Protein AF-A0A951BFD5-F1 (afdb_monomer_lite)

Secondary structure (DSSP, 8-state):
--PPPBHHHHHHHHTT--SHHHHHHHHHHHHHHH-GGGTT-PPPHHHHHHHHHT---SPPPHHHHHHHHHHSTT--HHHHTSBP-S-TT--PPPPP---------------PPPHHHHHHHHHHHHHHHHHS-SSS---S-TT-S---------------------------HHHHHHHHHHHHHHHHT--HHHHHHHHHTTTSEEEEEEEEEEEE-TT-EEEEEEEEEEEE-SSS-EEEEEEEEE-SEEEEEEEEEEPP-SS-EEEEEEEEE-SSEEEEEEEEEEEE-TT-EEEEEEEEEEEE-SS--EEEEEE-S-EEEEEEEEEESS-SEEEEEEEEEE-TTS-EEE-GGGEEEEEETTEEEEEEEEEEE-TTEEEEEEEEEEPP--

Structure (mmCIF, N/CA/C/O backbone):
data_AF-A0A951BFD5-F1
#
_entry.id   AF-A0A951BFD5-F1
#
loop_
_atom_site.group_PDB
_atom_site.id
_atom_site.type_symbol
_atom_site.label_atom_id
_atom_site.label_alt_id
_atom_site.label_comp_id
_atom_site.label_asym_id
_atom_site.label_entity_id
_atom_site.label_seq_id
_atom_site.pdbx_PDB_ins_code
_atom_site.Cartn_x
_atom_site.Cartn_y
_atom_site.Cartn_z
_atom_site.occupancy
_atom_site.B_iso_or_equiv
_atom_site.auth_seq_id
_atom_site.auth_comp_id
_atom_site.auth_asym_id
_atom_site.auth_atom_id
_atom_site.pdbx_PDB_model_num
ATOM 1 N N . MET A 1 1 ? -29.725 20.966 -17.045 1.00 37.03 1 MET A N 1
ATOM 2 C CA . MET A 1 1 ? -29.087 22.201 -16.556 1.00 37.03 1 MET A CA 1
ATOM 3 C C . MET A 1 1 ? -27.769 22.301 -17.291 1.00 37.03 1 MET A C 1
ATOM 5 O O . MET A 1 1 ? -26.949 21.409 -17.114 1.00 37.03 1 MET A O 1
ATOM 9 N N . ASP A 1 2 ? -27.615 23.274 -18.184 1.00 44.78 2 ASP A N 1
ATOM 10 C CA . ASP A 1 2 ? -26.376 23.433 -18.947 1.00 44.78 2 ASP A CA 1
ATOM 11 C C . ASP A 1 2 ? -25.263 23.891 -18.002 1.00 44.78 2 ASP A C 1
ATOM 13 O O . ASP A 1 2 ? -25.331 24.975 -17.420 1.00 44.78 2 ASP A O 1
ATOM 17 N N . ALA A 1 3 ? -24.271 23.025 -17.784 1.00 57.19 3 ALA A N 1
ATOM 18 C CA . ALA A 1 3 ? -23.101 23.357 -16.985 1.00 57.19 3 ALA A CA 1
ATOM 19 C C . ALA A 1 3 ? -22.322 24.469 -17.699 1.00 57.19 3 ALA A C 1
ATOM 21 O O . ALA A 1 3 ? -21.847 24.287 -18.825 1.00 57.19 3 ALA A O 1
ATOM 22 N N . LYS A 1 4 ? -22.228 25.635 -17.055 1.00 68.38 4 LYS A N 1
ATOM 23 C CA . LYS A 1 4 ? -21.544 26.807 -17.603 1.00 68.38 4 LYS A CA 1
ATOM 24 C C . LYS A 1 4 ? -20.048 26.499 -17.764 1.00 68.38 4 LYS A C 1
ATOM 26 O O . LYS A 1 4 ? -19.439 26.000 -16.816 1.00 68.38 4 LYS A O 1
ATOM 31 N N . PRO A 1 5 ? -19.447 26.729 -18.944 1.00 76.19 5 PRO A N 1
ATOM 32 C CA . PRO A 1 5 ? -18.043 26.414 -19.172 1.00 76.19 5 PRO A CA 1
ATOM 33 C C . PRO A 1 5 ? -17.129 27.338 -18.354 1.00 76.19 5 PRO A C 1
ATOM 35 O O . PRO A 1 5 ? -17.457 28.493 -18.100 1.00 76.19 5 PRO A O 1
ATOM 38 N N . VAL A 1 6 ? -15.952 26.845 -17.972 1.00 85.00 6 VAL A N 1
ATOM 39 C CA . VAL A 1 6 ? -14.899 27.688 -17.384 1.00 85.00 6 VAL A CA 1
ATOM 40 C C . VAL A 1 6 ? -14.176 28.507 -18.455 1.00 85.00 6 VAL A C 1
ATOM 42 O O . VAL A 1 6 ? -14.095 28.093 -19.616 1.00 85.00 6 VAL A O 1
ATOM 45 N N . VAL A 1 7 ? -13.603 29.646 -18.065 1.00 81.75 7 VAL A N 1
ATOM 46 C CA . VAL A 1 7 ? -12.872 30.564 -18.963 1.00 81.75 7 VAL A CA 1
ATOM 47 C C . VAL A 1 7 ? -11.781 29.843 -19.768 1.00 81.75 7 VAL A C 1
ATOM 49 O O . VAL A 1 7 ? -11.659 30.048 -20.977 1.00 81.75 7 VAL A O 1
ATOM 52 N N . LEU A 1 8 ? -11.039 28.925 -19.140 1.00 84.25 8 LEU A N 1
ATOM 53 C CA . LEU A 1 8 ? -10.010 28.112 -19.792 1.00 84.25 8 LEU A CA 1
ATOM 54 C C . LEU A 1 8 ? -10.556 27.334 -20.998 1.00 84.25 8 LEU A C 1
ATOM 56 O O . LEU A 1 8 ? -9.905 27.262 -22.041 1.00 84.25 8 LEU A O 1
ATOM 60 N N . LYS A 1 9 ? -11.768 26.781 -20.886 1.00 82.38 9 LYS A N 1
ATOM 61 C CA . LYS A 1 9 ? -12.410 26.025 -21.967 1.00 82.38 9 LYS A CA 1
ATOM 62 C C . LYS A 1 9 ? -12.726 26.923 -23.161 1.00 82.38 9 LYS A C 1
ATOM 64 O O . LYS A 1 9 ? -12.486 26.515 -24.295 1.00 82.38 9 LYS A O 1
ATOM 69 N N . VAL A 1 10 ? -13.188 28.148 -22.915 1.00 82.44 10 VAL A N 1
ATOM 70 C CA . VAL A 1 10 ? -13.479 29.141 -23.962 1.00 82.44 10 VAL A CA 1
ATOM 71 C C . VAL A 1 10 ? -12.190 29.601 -24.656 1.00 82.44 10 VAL A C 1
ATOM 73 O O . VAL A 1 10 ? -12.112 29.624 -25.885 1.00 82.44 10 VAL A O 1
ATOM 76 N N . LEU A 1 11 ? -11.127 29.874 -23.894 1.00 81.75 11 LEU A N 1
ATOM 77 C CA . LEU A 1 11 ? -9.834 30.300 -24.446 1.00 81.75 11 LEU A CA 1
ATOM 78 C C . LEU A 1 11 ? -9.151 29.203 -25.277 1.00 81.75 11 LEU A C 1
ATOM 80 O O . LEU A 1 11 ? -8.568 29.482 -26.329 1.00 81.75 11 LEU A O 1
ATOM 84 N N . LEU A 1 12 ? -9.252 27.942 -24.848 1.00 86.00 12 LEU A N 1
ATOM 85 C CA . LEU A 1 12 ? -8.756 26.799 -25.618 1.00 86.00 12 LEU A CA 1
ATOM 86 C C . LEU A 1 12 ? -9.556 26.583 -26.905 1.00 86.00 12 LEU A C 1
ATOM 88 O O . LEU A 1 12 ? -8.977 26.187 -27.919 1.00 86.00 12 LEU A O 1
ATOM 92 N N . GLN A 1 13 ? -10.859 26.875 -26.894 1.00 81.88 13 GLN A N 1
ATOM 93 C CA . GLN A 1 13 ? -11.678 26.861 -28.103 1.00 81.88 13 GLN A CA 1
ATOM 94 C C . GLN A 1 13 ? -11.231 27.933 -29.101 1.00 81.88 13 GLN A C 1
ATOM 96 O O . GLN A 1 13 ? -10.990 27.590 -30.259 1.00 81.88 13 GLN A O 1
ATOM 101 N N . HIS A 1 14 ? -11.021 29.171 -28.643 1.00 79.50 14 HIS A N 1
ATOM 102 C CA . HIS A 1 14 ? -10.573 30.291 -29.478 1.00 79.50 14 HIS A CA 1
ATOM 103 C C . HIS A 1 14 ? -9.164 30.083 -30.067 1.00 79.50 14 HIS A C 1
ATOM 105 O O . HIS A 1 14 ? -8.854 30.570 -31.151 1.00 79.50 14 HIS A O 1
ATOM 111 N N . ARG A 1 15 ? -8.289 29.345 -29.373 1.00 77.06 15 ARG A N 1
ATOM 112 C CA . ARG A 1 15 ? -6.931 29.018 -29.850 1.00 77.06 15 ARG A CA 1
ATOM 113 C C . ARG A 1 15 ? -6.811 27.666 -30.562 1.00 77.06 15 ARG A C 1
ATOM 115 O O . ARG A 1 15 ? -5.701 27.261 -30.891 1.00 77.06 15 ARG A O 1
ATOM 122 N N . HIS A 1 16 ? -7.922 26.964 -30.802 1.00 78.19 16 HIS A N 1
ATOM 123 C CA . HIS A 1 16 ? -7.955 25.622 -31.407 1.00 78.19 16 HIS A CA 1
ATOM 124 C C . HIS A 1 16 ? -7.143 24.545 -30.647 1.00 78.19 16 HIS A C 1
ATOM 126 O O . HIS A 1 16 ? -6.712 23.548 -31.224 1.00 78.19 16 HIS A O 1
ATOM 132 N N . LEU A 1 17 ? -6.984 24.695 -29.329 1.00 84.75 17 LEU A N 1
ATOM 133 C CA . LEU A 1 17 ? -6.235 23.787 -28.443 1.00 84.75 17 LEU A CA 1
ATOM 134 C C . LEU A 1 17 ? -7.154 22.826 -27.664 1.00 84.75 17 LEU A C 1
ATOM 136 O O . LEU A 1 17 ? -6.855 22.414 -26.548 1.00 84.75 17 LEU A O 1
ATOM 140 N N . GLN A 1 18 ? -8.297 22.465 -28.248 1.00 77.88 18 GLN A N 1
ATOM 141 C CA . GLN A 1 18 ? -9.356 21.703 -27.570 1.00 77.88 18 GLN A CA 1
ATOM 142 C C . GLN A 1 18 ? -9.017 20.219 -27.364 1.00 77.88 18 GLN A C 1
ATOM 144 O O . GLN A 1 18 ? -9.616 19.549 -26.524 1.00 77.88 18 GLN A O 1
ATOM 149 N N . THR A 1 19 ? -8.082 19.678 -28.149 1.00 80.06 19 THR A N 1
ATOM 150 C CA . THR A 1 19 ? -7.660 18.279 -28.018 1.00 80.06 19 THR A CA 1
ATOM 151 C C . THR A 1 19 ? -6.474 18.174 -27.068 1.00 80.06 19 THR A C 1
ATOM 153 O O . THR A 1 19 ? -5.545 18.976 -27.150 1.00 80.06 19 THR A O 1
ATOM 156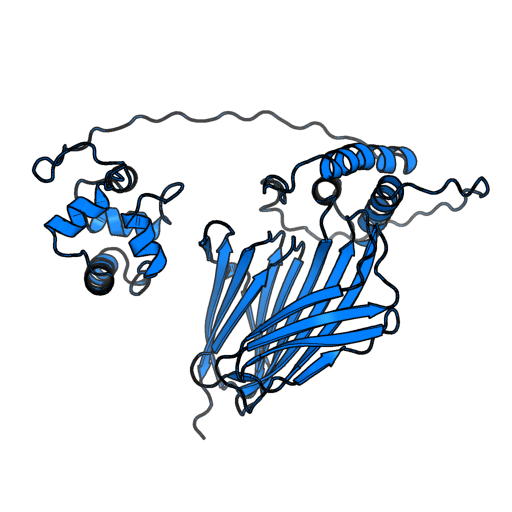 N N . HIS A 1 20 ? -6.466 17.143 -26.215 1.00 82.44 20 HIS A N 1
ATOM 157 C CA . HIS A 1 20 ? -5.376 16.896 -25.258 1.00 82.44 20 HIS A CA 1
ATOM 158 C C . HIS A 1 20 ? -4.001 16.890 -25.942 1.00 82.44 20 HIS A C 1
ATOM 160 O O . HIS A 1 20 ? -3.082 17.563 -25.499 1.00 82.44 20 HIS A O 1
ATOM 166 N N . ARG A 1 21 ? -3.890 16.259 -27.118 1.00 79.75 21 ARG A N 1
ATOM 167 C CA . ARG A 1 21 ? -2.648 16.241 -27.907 1.00 79.75 21 ARG A CA 1
ATOM 168 C C . ARG A 1 21 ? -2.208 17.630 -28.393 1.00 79.75 21 ARG A C 1
ATOM 170 O O . ARG A 1 21 ? -1.010 17.899 -28.421 1.00 79.75 21 ARG A O 1
ATOM 177 N N . ALA A 1 22 ? -3.135 18.492 -28.817 1.00 78.75 22 ALA A N 1
ATOM 178 C CA . ALA A 1 22 ? -2.802 19.861 -29.225 1.00 78.75 22 ALA A CA 1
ATOM 179 C C . ALA A 1 22 ? -2.372 20.706 -28.019 1.00 78.75 22 ALA A C 1
ATOM 181 O O . ALA A 1 22 ? -1.400 21.452 -28.113 1.00 78.75 22 ALA A O 1
ATOM 182 N N . PHE A 1 23 ? -3.042 20.515 -26.880 1.00 87.94 23 PHE A N 1
ATOM 183 C CA . PHE A 1 23 ? -2.690 21.149 -25.618 1.00 87.94 23 PHE A CA 1
ATOM 184 C C . PHE A 1 23 ? -1.282 20.758 -25.147 1.00 87.94 23 PHE A C 1
ATOM 186 O O . PHE A 1 23 ? -0.482 21.648 -24.891 1.00 87.94 23 PHE A O 1
ATOM 193 N N . CYS A 1 24 ? -0.932 19.465 -25.125 1.00 86.31 24 CYS A N 1
ATOM 194 C CA . CYS A 1 24 ? 0.407 18.998 -24.732 1.00 86.31 24 CYS A CA 1
ATOM 195 C C . CYS A 1 24 ? 1.522 19.616 -25.588 1.00 86.31 24 CYS A C 1
ATOM 197 O O . CYS A 1 24 ? 2.548 20.032 -25.063 1.00 86.31 24 CYS A O 1
ATOM 199 N N . ARG A 1 25 ? 1.312 19.737 -26.907 1.00 84.69 25 ARG A N 1
ATOM 200 C CA . ARG A 1 25 ? 2.307 20.342 -27.811 1.00 84.69 25 ARG A CA 1
ATOM 201 C C . ARG A 1 25 ? 2.542 21.818 -27.513 1.00 84.69 25 ARG A C 1
ATOM 203 O O . ARG A 1 25 ? 3.680 22.276 -27.578 1.00 84.69 25 ARG A O 1
ATOM 210 N N . GLU A 1 26 ? 1.479 22.560 -27.222 1.00 86.00 26 GLU A N 1
ATOM 211 C CA . GLU A 1 26 ? 1.600 23.969 -26.852 1.00 86.00 26 GLU A CA 1
ATOM 212 C C . GLU A 1 26 ? 2.191 24.129 -25.447 1.00 86.00 26 GLU A C 1
ATOM 214 O O . GLU A 1 26 ? 3.030 25.002 -25.229 1.00 86.00 26 GLU A O 1
ATOM 219 N N . TYR A 1 27 ? 1.822 23.240 -24.526 1.00 88.06 27 TYR A N 1
ATOM 220 C CA . TYR A 1 27 ? 2.372 23.169 -23.178 1.00 88.06 27 TYR A CA 1
ATOM 221 C C . TYR A 1 27 ? 3.892 22.985 -23.214 1.00 88.06 27 TYR A C 1
ATOM 223 O O . TYR A 1 27 ? 4.616 23.798 -22.651 1.00 88.06 27 TYR A O 1
ATOM 231 N N . ASP A 1 28 ? 4.391 22.003 -23.969 1.00 84.75 28 ASP A N 1
ATOM 232 C CA . ASP A 1 28 ? 5.830 21.762 -24.124 1.00 84.75 28 ASP A CA 1
ATOM 233 C C . ASP A 1 28 ? 6.551 22.932 -24.806 1.00 84.75 28 ASP A C 1
ATOM 235 O O . ASP A 1 28 ? 7.686 23.258 -24.452 1.00 84.75 28 ASP A O 1
ATOM 239 N N . ARG A 1 29 ? 5.896 23.609 -25.761 1.00 86.88 29 ARG A N 1
ATOM 240 C CA . ARG A 1 29 ? 6.443 24.801 -26.431 1.00 86.88 29 ARG A CA 1
ATOM 241 C C . ARG A 1 29 ? 6.628 25.968 -25.460 1.00 86.88 29 ARG A C 1
ATOM 243 O O . ARG A 1 29 ? 7.589 26.727 -25.601 1.00 86.88 29 ARG A O 1
ATOM 250 N N . VAL A 1 30 ? 5.706 26.135 -24.513 1.00 86.69 30 VAL A N 1
ATOM 251 C CA . VAL A 1 30 ? 5.766 27.184 -23.487 1.00 86.69 30 VAL A CA 1
ATOM 252 C C . VAL A 1 30 ? 6.711 26.789 -22.356 1.00 86.69 30 VAL A C 1
ATOM 254 O O . VAL A 1 30 ? 7.567 27.596 -21.997 1.00 86.69 30 VAL A O 1
ATOM 257 N N . ALA A 1 31 ? 6.651 25.543 -21.881 1.00 84.62 31 ALA A N 1
ATOM 258 C CA . ALA A 1 31 ? 7.594 24.982 -20.916 1.00 84.62 31 ALA A CA 1
ATOM 259 C C . ALA A 1 31 ? 9.036 25.152 -21.409 1.00 84.62 31 ALA A C 1
ATOM 261 O O . ALA A 1 31 ? 9.868 25.704 -20.708 1.00 84.62 31 ALA A O 1
ATOM 262 N N . ALA A 1 32 ? 9.311 24.852 -22.683 1.00 82.50 32 ALA A N 1
ATOM 263 C CA . ALA A 1 32 ? 10.625 25.050 -23.292 1.00 82.50 32 ALA A CA 1
ATOM 264 C C . ALA A 1 32 ? 11.200 26.473 -23.177 1.00 82.50 32 ALA A C 1
ATOM 266 O O . ALA A 1 32 ? 12.418 26.616 -23.275 1.00 82.50 32 ALA A O 1
ATOM 267 N N . LYS A 1 33 ? 10.349 27.496 -23.032 1.00 79.50 33 LYS A N 1
ATOM 268 C CA . LYS A 1 33 ? 10.743 28.906 -22.907 1.00 79.50 33 LYS A CA 1
ATOM 269 C C . LYS A 1 33 ? 10.722 29.410 -21.465 1.00 79.50 33 LYS A C 1
ATOM 271 O O . LYS A 1 33 ? 11.491 30.311 -21.155 1.00 79.50 33 LYS A O 1
ATOM 276 N N . ALA A 1 34 ? 9.829 28.876 -20.633 1.00 78.56 34 ALA A N 1
ATOM 277 C CA . ALA A 1 34 ? 9.679 29.271 -19.237 1.00 78.56 34 ALA A CA 1
ATOM 278 C C . ALA A 1 34 ? 10.652 28.508 -18.324 1.00 78.56 34 ALA A C 1
ATOM 280 O O . ALA A 1 34 ? 11.387 29.129 -17.565 1.00 78.56 34 ALA A O 1
ATOM 281 N N . ASP A 1 35 ? 10.679 27.179 -18.438 1.00 75.81 35 ASP A N 1
ATOM 282 C CA . ASP A 1 35 ? 11.581 26.287 -17.713 1.00 75.81 35 ASP A CA 1
ATOM 283 C C . ASP A 1 35 ? 11.727 24.948 -18.475 1.00 75.81 35 ASP A C 1
ATOM 285 O O . ASP A 1 35 ? 10.776 24.157 -18.540 1.00 75.81 35 ASP A O 1
ATOM 289 N N . PRO A 1 36 ? 12.905 24.662 -19.064 1.00 77.12 36 PRO A N 1
ATOM 290 C CA . PRO A 1 36 ? 13.140 23.433 -19.817 1.00 77.12 36 PRO A CA 1
ATOM 291 C C . PRO A 1 36 ? 12.909 22.137 -19.029 1.00 77.12 36 PRO A C 1
ATOM 293 O O . PRO A 1 36 ? 12.657 21.112 -19.663 1.00 77.12 36 PRO A O 1
ATOM 296 N N . THR A 1 37 ? 12.978 22.172 -17.693 1.00 75.25 37 THR A N 1
ATOM 297 C CA . THR A 1 37 ? 12.756 21.002 -16.824 1.00 75.25 37 THR A CA 1
ATOM 298 C C . THR A 1 37 ? 11.287 20.578 -16.754 1.00 75.25 37 THR A C 1
ATOM 300 O O . THR A 1 37 ? 10.996 19.433 -16.428 1.00 75.25 37 THR A O 1
ATOM 303 N N . LEU A 1 38 ? 10.360 21.459 -17.148 1.00 76.81 38 LEU A N 1
ATOM 304 C CA . LEU A 1 38 ? 8.916 21.201 -17.145 1.00 76.81 38 LEU A CA 1
ATOM 305 C C . LEU A 1 38 ? 8.399 20.583 -18.459 1.00 76.81 38 LEU A C 1
ATOM 307 O O . LEU A 1 38 ? 7.196 20.354 -18.610 1.00 76.81 38 LEU A O 1
ATOM 311 N N . ARG A 1 39 ? 9.278 20.321 -19.439 1.00 78.44 39 ARG A N 1
ATOM 312 C CA . ARG A 1 39 ? 8.894 19.629 -20.684 1.00 78.44 39 ARG A CA 1
ATOM 313 C C . ARG A 1 39 ? 8.456 18.200 -20.385 1.00 78.44 39 ARG A C 1
ATOM 315 O O . ARG A 1 39 ? 9.119 17.487 -19.645 1.00 78.44 39 ARG A O 1
ATOM 322 N N . GLY A 1 40 ? 7.356 17.771 -20.996 1.00 73.31 40 GLY A N 1
ATOM 323 C CA . GLY A 1 40 ? 6.745 16.474 -20.713 1.00 73.31 40 GLY A CA 1
ATOM 324 C C . GLY A 1 40 ? 5.927 16.444 -19.417 1.00 73.31 40 GLY A C 1
ATOM 325 O O . GLY A 1 40 ? 5.212 15.474 -19.194 1.00 73.31 40 GLY A O 1
ATOM 326 N N . GLY A 1 41 ? 5.953 17.514 -18.612 1.00 75.44 41 GLY A N 1
ATOM 327 C CA . GLY A 1 41 ? 5.140 17.694 -17.404 1.00 75.44 41 GLY A CA 1
ATOM 328 C C . GLY A 1 41 ? 3.726 18.210 -17.685 1.00 75.44 41 GLY A C 1
ATOM 329 O O . GLY A 1 41 ? 3.157 18.937 -16.874 1.00 75.44 41 GLY A O 1
ATOM 330 N N . TRP A 1 42 ? 3.162 17.916 -18.859 1.00 82.81 42 TRP A N 1
ATOM 331 C CA . TRP A 1 42 ? 1.793 18.304 -19.199 1.00 82.81 42 TRP A CA 1
ATOM 332 C C . TRP A 1 42 ? 0.768 17.487 -18.392 1.00 82.81 42 TRP A C 1
ATOM 334 O O . TRP A 1 42 ? 1.019 16.331 -18.053 1.00 82.81 42 TRP A O 1
ATOM 344 N N . PRO A 1 43 ? -0.421 18.050 -18.108 1.00 82.38 43 PRO A N 1
ATOM 345 C CA . PRO A 1 43 ? -1.459 17.364 -17.349 1.00 82.38 43 PRO A CA 1
ATOM 346 C C . PRO A 1 43 ? -1.961 16.114 -18.073 1.00 82.38 43 PRO A C 1
ATOM 348 O O . PRO A 1 43 ? -2.180 16.122 -19.293 1.00 82.38 43 PRO A O 1
ATOM 351 N N . SER A 1 44 ? -2.219 15.047 -17.315 1.00 78.94 44 SER A N 1
ATOM 352 C CA . SER A 1 44 ? -2.769 13.804 -17.862 1.00 78.94 44 SER A CA 1
ATOM 353 C C . SER A 1 44 ? -4.090 14.051 -18.607 1.00 78.94 44 SER A C 1
ATOM 355 O O . SER A 1 44 ? -4.791 15.040 -18.377 1.00 78.94 44 SER A O 1
ATOM 357 N N . LYS A 1 45 ? -4.482 13.142 -19.509 1.00 77.00 45 LYS A N 1
ATOM 358 C CA . LYS A 1 45 ? -5.712 13.306 -20.306 1.00 77.00 45 LYS A CA 1
ATOM 359 C C . LYS A 1 45 ? -6.954 13.486 -19.426 1.00 77.00 45 LYS A C 1
ATOM 361 O O . LYS A 1 45 ? -7.828 14.281 -19.761 1.00 77.00 45 LYS A O 1
ATOM 366 N N . ALA A 1 46 ? -7.012 12.788 -18.292 1.00 76.25 46 ALA A N 1
ATOM 367 C CA . ALA A 1 46 ? -8.090 12.923 -17.318 1.00 76.25 46 ALA A CA 1
ATOM 368 C C . ALA A 1 46 ? -8.072 14.298 -16.626 1.00 76.25 46 ALA A C 1
ATOM 370 O O . ALA A 1 46 ? -9.116 14.941 -16.533 1.00 76.25 46 ALA A O 1
ATOM 371 N N . GLN A 1 47 ? -6.895 14.784 -16.218 1.00 79.56 47 GLN A N 1
ATOM 372 C CA . GLN A 1 47 ? -6.732 16.104 -15.604 1.00 79.56 47 GLN A CA 1
ATOM 373 C C . GLN A 1 47 ? -7.078 17.232 -16.583 1.00 79.56 47 GLN A C 1
ATOM 375 O O . GLN A 1 47 ? -7.776 18.170 -16.213 1.00 79.56 47 GLN A O 1
ATOM 380 N N . PHE A 1 48 ? -6.685 17.103 -17.852 1.00 81.19 48 PHE A N 1
ATOM 381 C CA . PHE A 1 48 ? -7.062 18.040 -18.907 1.00 81.19 48 PHE A CA 1
ATOM 382 C C . PHE A 1 48 ? -8.583 18.146 -19.062 1.00 81.19 48 PHE A C 1
ATOM 384 O O . PHE A 1 48 ? -9.118 19.248 -19.044 1.00 81.19 48 PHE A O 1
ATOM 391 N N . TYR A 1 49 ? -9.314 17.029 -19.149 1.00 82.00 49 TYR A N 1
ATOM 392 C CA . TYR A 1 49 ? -10.778 17.096 -19.240 1.00 82.00 49 TYR A CA 1
ATOM 393 C C . TYR A 1 49 ? -11.440 17.579 -17.943 1.00 82.00 49 TYR A C 1
ATOM 395 O O . TYR A 1 49 ? -12.453 18.271 -18.024 1.00 82.00 49 TYR A O 1
ATOM 403 N N . ARG A 1 50 ? -10.846 17.306 -16.773 1.00 79.31 50 ARG A N 1
ATOM 404 C CA . ARG A 1 50 ? -11.308 17.841 -15.481 1.00 79.31 50 ARG A CA 1
ATOM 405 C C . ARG A 1 50 ? -11.122 19.360 -15.378 1.00 79.31 50 ARG A C 1
ATOM 407 O O . ARG A 1 50 ? -11.997 20.067 -14.893 1.00 79.31 50 ARG A O 1
ATOM 414 N N . TRP A 1 51 ? -10.019 19.893 -15.901 1.00 84.44 51 TRP A N 1
ATOM 415 C CA . TRP A 1 51 ? -9.807 21.340 -16.009 1.00 84.44 51 TRP A CA 1
ATOM 416 C C . TRP A 1 51 ? -10.864 22.012 -16.888 1.00 84.44 51 TRP A C 1
ATOM 418 O O . TRP A 1 51 ? -11.256 23.139 -16.613 1.00 84.44 51 TRP A O 1
ATOM 428 N N . LEU A 1 52 ? -11.360 21.317 -17.915 1.00 81.50 52 LEU A N 1
ATOM 429 C CA . LEU A 1 52 ? -12.417 21.819 -18.798 1.00 81.50 52 LEU A CA 1
ATOM 430 C C . LEU A 1 52 ? -13.831 21.643 -18.230 1.00 81.50 52 LEU A C 1
ATOM 432 O O . LEU A 1 52 ? -14.735 22.360 -18.667 1.00 81.50 52 LEU A O 1
ATOM 436 N N . SER A 1 53 ? -14.045 20.690 -17.315 1.00 75.81 53 SER A N 1
ATOM 437 C CA . SER A 1 53 ? -15.344 20.470 -16.663 1.00 75.81 53 SER A CA 1
ATOM 438 C C . SER A 1 53 ? -15.617 21.472 -15.541 1.00 75.81 53 SER A C 1
ATOM 440 O O . SER A 1 53 ? -16.775 21.662 -15.183 1.00 75.81 53 SER A O 1
ATOM 442 N N . GLY A 1 54 ? -14.581 22.148 -15.030 1.00 67.44 54 GLY A N 1
ATOM 443 C CA . GLY A 1 54 ? -14.701 23.086 -13.909 1.00 67.44 54 GLY A CA 1
ATOM 444 C C . GLY A 1 54 ? -14.834 22.401 -12.547 1.00 67.44 54 GLY A C 1
ATOM 445 O O . GLY A 1 54 ? -15.141 23.057 -11.561 1.00 67.44 54 GLY A O 1
ATOM 446 N N . GLU A 1 55 ? -14.578 21.092 -12.474 1.00 62.47 55 GLU A N 1
ATOM 447 C CA . GLU A 1 55 ? -14.652 20.283 -11.246 1.00 62.47 55 GLU A CA 1
ATOM 448 C C . GLU A 1 55 ? -13.347 20.325 -10.426 1.00 62.47 55 GLU A C 1
ATOM 450 O O . GLU A 1 55 ? -13.091 19.457 -9.592 1.00 62.47 55 GLU A O 1
ATOM 455 N N . LEU A 1 56 ? -12.476 21.303 -10.688 1.00 70.06 56 LEU A N 1
ATOM 456 C CA . LEU A 1 56 ? -11.217 21.454 -9.969 1.00 70.06 56 LEU A CA 1
ATOM 457 C C . LEU A 1 56 ? -11.464 22.153 -8.625 1.00 70.06 56 LEU A C 1
ATOM 459 O O . LEU A 1 56 ? -11.911 23.298 -8.583 1.00 70.06 56 LEU A O 1
ATOM 463 N N . VAL A 1 57 ? -11.149 21.472 -7.522 1.00 58.72 57 VAL A N 1
ATOM 464 C CA . VAL A 1 57 ? -11.171 22.064 -6.179 1.00 58.72 57 VAL A CA 1
ATOM 465 C C . VAL A 1 57 ? -9.819 22.738 -5.936 1.00 58.72 57 VAL A C 1
ATOM 467 O O . VAL A 1 57 ? -8.828 22.072 -5.660 1.00 58.72 57 VAL A O 1
ATOM 470 N N . GLY A 1 58 ? -9.771 24.065 -6.068 1.00 70.75 58 GLY A N 1
ATOM 471 C CA . GLY A 1 58 ? -8.545 24.855 -5.893 1.00 70.75 58 GLY A CA 1
ATOM 472 C C . GLY A 1 58 ? -7.775 25.117 -7.194 1.00 70.75 58 GLY A C 1
ATOM 473 O O . GLY A 1 58 ? -8.311 24.967 -8.291 1.00 70.75 58 GLY A O 1
ATOM 474 N N . LEU A 1 59 ? -6.522 25.569 -7.071 1.00 75.00 59 LEU A N 1
ATOM 475 C CA . LEU A 1 59 ? -5.649 25.881 -8.211 1.00 75.00 59 LEU A CA 1
ATOM 476 C C . LEU A 1 59 ? -4.741 24.683 -8.547 1.00 75.00 59 LEU A C 1
ATOM 478 O O . LEU A 1 59 ? -4.381 23.930 -7.641 1.00 75.00 59 LEU A O 1
ATOM 482 N N . PRO A 1 60 ? -4.330 24.504 -9.817 1.00 79.50 60 PRO A N 1
ATOM 483 C CA . PRO A 1 60 ? -3.321 23.511 -10.184 1.00 79.50 60 PRO A CA 1
ATOM 484 C C . PRO A 1 60 ? -1.980 23.714 -9.460 1.00 79.50 60 PRO A C 1
ATOM 486 O O . PRO A 1 60 ? -1.718 24.759 -8.862 1.00 79.50 60 PRO A O 1
ATOM 489 N N . TYR A 1 61 ? -1.087 22.727 -9.571 1.00 73.50 61 TYR A N 1
ATOM 490 C CA . TYR A 1 61 ? 0.279 22.833 -9.050 1.00 73.50 61 TYR A CA 1
ATOM 491 C C . TYR A 1 61 ? 0.999 24.091 -9.593 1.00 73.50 61 TYR A C 1
ATOM 493 O O . TYR A 1 61 ? 0.762 24.462 -10.750 1.00 73.50 61 TYR A O 1
ATOM 501 N N . PRO A 1 62 ? 1.888 24.752 -8.819 1.00 77.94 62 PRO A N 1
ATOM 502 C CA . PRO A 1 62 ? 2.520 26.014 -9.213 1.00 77.94 62 PRO A CA 1
ATOM 503 C C . PRO A 1 62 ? 3.186 26.001 -10.592 1.00 77.94 62 PRO A C 1
ATOM 505 O O . PRO A 1 62 ? 3.138 27.010 -11.294 1.00 77.94 62 PRO A O 1
ATOM 508 N N . ASP A 1 63 ? 3.744 24.869 -11.021 1.00 80.12 63 ASP A N 1
ATOM 509 C CA . ASP A 1 63 ? 4.361 24.749 -12.347 1.00 80.12 63 ASP A CA 1
ATOM 510 C C . ASP A 1 63 ? 3.329 24.740 -13.483 1.00 80.12 63 ASP A C 1
ATOM 512 O O . ASP A 1 63 ? 3.516 25.404 -14.506 1.00 80.12 63 ASP A O 1
ATOM 516 N N . HIS A 1 64 ? 2.172 24.104 -13.280 1.00 82.69 64 HIS A N 1
ATOM 517 C CA . HIS A 1 64 ? 1.045 24.236 -14.201 1.00 82.69 64 HIS A CA 1
ATOM 518 C C . HIS A 1 64 ? 0.491 25.660 -14.204 1.00 82.69 64 HIS A C 1
ATOM 520 O O . HIS A 1 64 ? 0.176 26.174 -15.273 1.00 82.69 64 HIS A O 1
ATOM 526 N N . CYS A 1 65 ? 0.426 26.324 -13.048 1.00 82.00 65 CYS A N 1
ATOM 527 C CA . CYS A 1 65 ? 0.003 27.721 -12.959 1.00 82.00 65 CYS A CA 1
ATOM 528 C C . CYS A 1 65 ? 0.927 28.646 -13.757 1.00 82.00 65 CYS A C 1
ATOM 530 O O . CYS A 1 65 ? 0.450 29.426 -14.578 1.00 82.00 65 CYS A O 1
ATOM 532 N N . ARG A 1 66 ? 2.247 28.500 -13.600 1.00 79.44 66 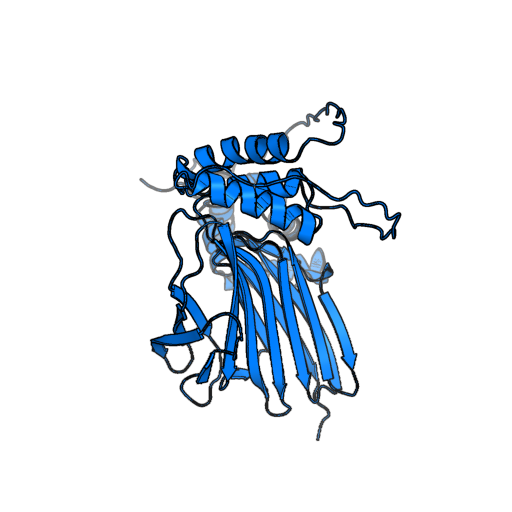ARG A N 1
ATOM 533 C CA . ARG A 1 66 ? 3.253 29.264 -14.357 1.00 79.44 66 ARG A CA 1
ATOM 534 C C . ARG A 1 66 ? 3.115 29.059 -15.863 1.00 79.44 66 ARG A C 1
ATOM 536 O O . ARG A 1 66 ? 3.179 30.024 -16.628 1.00 79.44 66 ARG A O 1
ATOM 543 N N . ILE A 1 67 ? 2.911 27.815 -16.294 1.00 84.88 67 ILE A N 1
ATOM 544 C CA . ILE A 1 67 ? 2.782 27.494 -17.718 1.00 84.88 67 ILE A CA 1
ATOM 545 C C . ILE A 1 67 ? 1.441 27.979 -18.275 1.00 84.88 67 ILE A C 1
ATOM 547 O O . ILE A 1 67 ? 1.428 28.546 -19.362 1.00 84.88 67 ILE A O 1
ATOM 551 N N . LEU A 1 68 ? 0.336 27.856 -17.536 1.00 85.38 68 LEU A N 1
ATOM 552 C CA . LEU A 1 68 ? -0.974 28.366 -17.952 1.00 85.38 68 LEU A CA 1
ATOM 553 C C . LEU A 1 68 ? -0.988 29.899 -18.066 1.00 85.38 68 LEU A C 1
ATOM 555 O O . LEU A 1 68 ? -1.450 30.417 -19.081 1.00 85.38 68 LEU A O 1
ATOM 559 N N . GLU A 1 69 ? -0.415 30.626 -17.101 1.00 86.12 69 GLU A N 1
ATOM 560 C CA . GLU A 1 69 ? -0.263 32.092 -17.183 1.00 86.12 69 GLU A CA 1
ATOM 561 C C . GLU A 1 69 ? 0.627 32.513 -18.367 1.00 86.12 69 GLU A C 1
ATOM 563 O O . GLU A 1 69 ? 0.395 33.540 -19.004 1.00 86.12 69 GLU A O 1
ATOM 568 N N . SER A 1 70 ? 1.619 31.689 -18.719 1.00 83.31 70 SER A N 1
ATOM 569 C CA . SER A 1 70 ? 2.483 31.920 -19.885 1.00 83.31 70 SER A CA 1
ATOM 570 C C . SER A 1 70 ? 1.804 31.556 -21.215 1.00 83.31 70 SER A C 1
ATOM 572 O O . SER A 1 70 ? 2.051 32.195 -22.240 1.00 83.31 70 SER A O 1
ATOM 574 N N . MET A 1 71 ? 0.934 30.540 -21.220 1.00 84.00 71 MET A N 1
ATOM 575 C CA . MET A 1 71 ? 0.121 30.147 -22.375 1.00 84.00 71 MET A CA 1
ATOM 576 C C . MET A 1 71 ? -0.950 31.196 -22.682 1.00 84.00 71 MET A C 1
ATOM 578 O O . MET A 1 71 ? -1.239 31.436 -23.857 1.00 84.00 71 MET A O 1
ATOM 582 N N . PHE A 1 72 ? -1.497 31.861 -21.662 1.00 85.25 72 PHE A N 1
ATOM 583 C CA . PHE A 1 72 ? -2.536 32.884 -21.789 1.00 85.25 72 PHE A CA 1
ATOM 584 C C . PHE A 1 72 ? -2.080 34.224 -21.186 1.00 85.25 72 PHE A C 1
ATOM 586 O O . PHE A 1 72 ? -2.523 34.592 -20.099 1.00 85.25 72 PHE A O 1
ATOM 593 N N . PRO A 1 73 ? -1.224 34.992 -21.891 1.00 76.19 73 PRO A N 1
ATOM 594 C CA . PRO A 1 73 ? -0.765 36.289 -21.405 1.00 76.19 73 PRO A CA 1
ATOM 595 C C . PRO A 1 73 ? -1.947 37.214 -21.088 1.00 76.19 73 PRO A C 1
ATOM 597 O O . PRO A 1 73 ? -2.856 37.352 -21.906 1.00 76.19 73 PRO A O 1
ATOM 600 N N . GLY A 1 74 ? -1.925 37.836 -19.909 1.00 71.69 74 GLY A N 1
ATOM 601 C CA . GLY A 1 74 ? -3.007 38.698 -19.416 1.00 71.69 74 GLY A CA 1
ATOM 602 C C . GLY A 1 74 ? -4.053 37.986 -18.552 1.00 71.69 74 GLY A C 1
ATOM 603 O O . GLY A 1 74 ? -4.859 38.667 -17.931 1.00 71.69 74 GLY A O 1
ATOM 604 N N . TRP A 1 75 ? -4.008 36.653 -18.449 1.00 77.00 75 TRP A N 1
ATOM 605 C CA . TRP A 1 75 ? -4.893 35.865 -17.588 1.00 77.00 75 TRP A CA 1
ATOM 606 C C . TRP A 1 75 ? -4.138 35.309 -16.394 1.00 77.00 75 TRP A C 1
ATOM 608 O O . TRP A 1 75 ? -3.079 34.699 -16.551 1.00 77.00 75 TRP A O 1
ATOM 618 N N . LYS A 1 76 ? -4.702 35.483 -15.198 1.00 79.19 76 LYS A N 1
ATOM 619 C CA . LYS A 1 76 ? -4.216 34.790 -14.005 1.00 79.19 76 LYS A CA 1
ATOM 620 C C . LYS A 1 76 ? -4.865 33.424 -13.860 1.00 79.19 76 LYS A C 1
ATOM 622 O O . LYS A 1 76 ? -5.982 33.201 -14.330 1.00 79.19 76 LYS A O 1
ATOM 627 N N . VAL A 1 77 ? -4.144 32.480 -13.255 1.00 81.06 77 VAL A N 1
ATOM 628 C CA . VAL A 1 77 ? -4.593 31.083 -13.237 1.00 81.06 77 VAL A CA 1
ATOM 629 C C . VAL A 1 77 ? -5.918 30.909 -12.486 1.00 81.06 77 VAL A C 1
ATOM 631 O O . VAL A 1 77 ? -6.764 30.133 -12.911 1.00 81.06 77 VAL A O 1
ATOM 634 N N . ASP A 1 78 ? -6.159 31.698 -11.442 1.00 77.19 78 ASP A N 1
ATOM 635 C CA . ASP A 1 78 ? -7.423 31.756 -10.706 1.00 77.19 78 ASP A CA 1
ATOM 636 C C . ASP A 1 78 ? -8.594 32.209 -11.583 1.00 77.19 78 ASP A C 1
ATOM 638 O O . ASP A 1 78 ? -9.702 31.704 -11.430 1.00 77.19 78 ASP A O 1
ATOM 642 N N . GLN A 1 79 ? -8.350 33.090 -12.553 1.00 77.25 79 GLN A N 1
ATOM 643 C CA . GLN A 1 79 ? -9.363 33.579 -13.492 1.00 77.25 79 GLN A CA 1
ATOM 644 C C . GLN A 1 79 ? -9.661 32.564 -14.597 1.00 77.25 79 GLN A C 1
ATOM 646 O O . GLN A 1 79 ? -10.801 32.455 -15.042 1.00 77.25 79 GLN A O 1
ATOM 651 N N . LEU A 1 80 ? -8.662 31.776 -15.011 1.00 80.31 80 LEU A N 1
ATOM 652 C CA . LEU A 1 80 ? -8.836 30.709 -16.003 1.00 80.31 80 LEU A CA 1
ATOM 653 C C . LEU A 1 80 ? -9.828 29.632 -15.530 1.00 80.31 80 LEU A C 1
ATOM 655 O O . LEU A 1 80 ? -10.518 29.033 -16.356 1.00 80.31 80 LEU A O 1
ATOM 659 N N . PHE A 1 81 ? -9.932 29.412 -14.218 1.00 82.44 81 PHE A N 1
ATOM 660 C CA . PHE A 1 81 ? -10.821 28.408 -13.625 1.00 82.44 81 PHE A CA 1
ATOM 661 C C . PHE A 1 81 ? -12.149 28.972 -13.091 1.00 82.44 81 PHE A C 1
ATOM 663 O O . PHE A 1 81 ? -12.947 28.215 -12.543 1.00 82.44 81 PHE A O 1
ATOM 670 N N . GLN A 1 82 ? -12.440 30.264 -13.284 1.00 78.06 82 GLN A N 1
ATOM 671 C CA . GLN A 1 82 ? -13.755 30.826 -12.957 1.00 78.06 82 GLN A CA 1
ATOM 672 C C . GLN A 1 82 ? -14.826 30.382 -13.966 1.00 78.06 82 GLN A C 1
ATOM 674 O O . GLN A 1 82 ? -14.558 30.186 -15.156 1.00 78.06 82 GLN A O 1
ATOM 679 N N . THR A 1 83 ? -16.062 30.226 -13.485 1.00 73.81 83 THR A N 1
ATOM 680 C CA . THR A 1 83 ? -17.241 29.960 -14.320 1.00 73.81 83 THR A CA 1
ATOM 681 C C . THR A 1 83 ? -17.547 31.169 -15.198 1.00 73.81 83 THR A C 1
ATOM 683 O O . THR A 1 83 ? -17.688 32.278 -14.687 1.00 73.81 83 THR A O 1
ATOM 686 N N . HIS A 1 84 ? -17.660 30.967 -16.512 1.00 63.38 84 HIS A N 1
ATOM 687 C CA . HIS A 1 84 ? -17.967 32.036 -17.462 1.00 63.38 84 HIS A CA 1
ATOM 688 C C . HIS A 1 84 ? -19.488 32.141 -17.667 1.00 63.38 84 HIS A C 1
ATOM 690 O O . HIS A 1 84 ? -20.150 31.161 -18.008 1.00 63.38 84 HIS A O 1
ATOM 696 N N . ASP A 1 85 ? -20.041 33.331 -17.414 1.00 52.56 85 ASP A N 1
ATOM 697 C CA . ASP A 1 85 ? -21.486 33.618 -17.446 1.00 52.56 85 ASP A CA 1
ATOM 698 C C . ASP A 1 85 ? -21.984 34.196 -18.792 1.00 52.56 85 ASP A C 1
ATOM 700 O O . ASP A 1 85 ? -23.145 34.594 -18.896 1.00 52.56 85 ASP A O 1
ATOM 704 N N . GLY A 1 86 ? -21.144 34.250 -19.834 1.00 49.75 86 GLY A N 1
ATOM 705 C CA . GLY A 1 86 ? -21.457 34.909 -21.109 1.00 49.75 86 GLY A CA 1
ATOM 706 C C . GLY A 1 86 ? -21.433 33.988 -22.333 1.00 49.75 86 GLY A C 1
ATOM 707 O O . GLY A 1 86 ? -20.777 32.952 -22.359 1.00 49.75 86 GLY A O 1
ATOM 708 N N . GLY A 1 87 ? -22.134 34.389 -23.397 1.00 42.41 87 GLY A N 1
ATOM 709 C CA . GLY A 1 87 ? -21.958 33.787 -24.721 1.00 42.41 87 GLY A CA 1
ATOM 710 C C . GLY A 1 87 ? -20.534 34.000 -25.249 1.00 42.41 87 GLY A C 1
ATOM 711 O O . GLY A 1 87 ? -19.860 34.953 -24.861 1.00 42.41 87 GLY A O 1
ATOM 712 N N . ILE A 1 88 ? -20.107 33.114 -26.151 1.00 44.66 88 ILE A N 1
ATOM 713 C CA . ILE A 1 88 ? -18.785 32.997 -26.809 1.00 44.66 88 ILE A CA 1
ATOM 714 C C . ILE A 1 88 ? -18.204 34.274 -27.464 1.00 44.66 88 ILE A C 1
ATOM 716 O O . ILE A 1 88 ? -17.102 34.215 -28.001 1.00 44.66 88 ILE A O 1
ATOM 720 N N . ASP A 1 89 ? -18.877 35.422 -27.370 1.00 42.56 89 ASP A N 1
ATOM 721 C CA . ASP A 1 89 ? -18.509 36.674 -28.038 1.00 42.56 89 ASP A CA 1
ATOM 722 C C . ASP A 1 89 ? -17.894 37.741 -27.112 1.00 42.56 89 ASP A C 1
ATOM 724 O O . ASP A 1 89 ? -17.477 38.793 -27.595 1.00 42.56 89 ASP A O 1
ATOM 728 N N . PHE A 1 90 ? -17.801 37.515 -25.793 1.00 41.09 90 PHE A N 1
ATOM 729 C CA . PHE A 1 90 ? -17.221 38.519 -24.890 1.00 41.09 90 PHE A CA 1
ATOM 730 C C . PHE A 1 90 ? -16.359 37.914 -23.776 1.00 41.09 90 PHE A C 1
ATOM 732 O O . PHE A 1 90 ? -16.825 37.180 -22.901 1.00 41.09 90 PHE A O 1
ATOM 739 N N . VAL A 1 91 ? -15.072 38.254 -23.809 1.00 46.53 91 VAL A N 1
ATOM 740 C CA . VAL A 1 91 ? -14.074 37.897 -22.802 1.00 46.53 91 VAL A CA 1
ATOM 741 C C . VAL A 1 91 ? -13.787 39.161 -21.970 1.00 46.53 91 VAL A C 1
ATOM 743 O O . VAL A 1 91 ? -13.195 40.092 -22.515 1.00 46.53 91 VAL A O 1
ATOM 746 N N . PRO A 1 92 ? -14.209 39.252 -20.692 1.00 45.34 92 PRO A N 1
ATOM 747 C CA . PRO A 1 92 ? -13.942 40.430 -19.868 1.00 45.34 92 PRO A CA 1
ATOM 748 C C . PRO A 1 92 ? -12.470 40.472 -19.443 1.00 45.34 92 PRO A C 1
ATOM 750 O O . PRO A 1 92 ? -11.919 39.464 -19.010 1.00 45.34 92 PRO A O 1
ATOM 753 N N . GLU A 1 93 ? -11.841 41.639 -19.545 1.00 45.09 93 GLU A N 1
ATOM 754 C CA . GLU A 1 93 ? -10.465 41.881 -19.098 1.00 45.09 93 GLU A CA 1
ATOM 755 C C . GLU A 1 93 ? -10.382 41.895 -17.549 1.00 45.09 93 GLU A C 1
ATOM 757 O O . GLU A 1 93 ? -11.281 42.439 -16.899 1.00 45.09 93 GLU A O 1
ATOM 762 N N . PRO A 1 94 ? -9.362 41.276 -16.923 1.00 47.03 94 PRO A N 1
ATOM 763 C CA . PRO A 1 94 ? -9.368 41.044 -15.478 1.00 47.03 94 PRO A CA 1
ATOM 764 C C . PRO A 1 94 ? -8.985 42.250 -14.600 1.00 47.03 94 PRO A C 1
ATOM 766 O O . PRO A 1 94 ? -8.016 42.958 -14.867 1.00 47.03 94 PRO A O 1
ATOM 769 N N . ALA A 1 95 ? -9.693 42.405 -13.472 1.00 43.31 95 ALA A N 1
ATOM 770 C CA . ALA A 1 95 ? -9.406 43.365 -12.398 1.00 43.31 95 ALA A CA 1
ATOM 771 C C . ALA A 1 95 ? -8.572 42.752 -11.243 1.00 43.31 95 ALA A C 1
ATOM 773 O O . ALA A 1 95 ? -8.660 41.559 -10.952 1.00 43.31 95 ALA A O 1
ATOM 774 N N . THR A 1 96 ? -7.767 43.581 -10.570 1.00 33.91 96 THR A N 1
ATOM 775 C CA . THR A 1 96 ? -6.733 43.221 -9.571 1.00 33.91 96 THR A CA 1
ATOM 776 C C . THR A 1 96 ? -7.271 43.054 -8.127 1.00 33.91 96 THR A C 1
ATOM 778 O O . THR A 1 96 ? -7.965 43.960 -7.666 1.00 33.91 96 THR A O 1
ATOM 781 N N . PRO A 1 97 ? -6.899 42.008 -7.345 1.00 37.69 97 PRO A N 1
ATOM 782 C CA . PRO A 1 97 ? -7.271 41.887 -5.918 1.00 37.69 97 PRO A CA 1
ATOM 783 C C . PRO A 1 97 ? -6.144 42.194 -4.894 1.00 37.69 97 PRO A C 1
ATOM 785 O O . PRO A 1 97 ? -4.966 41.929 -5.133 1.00 37.69 97 PRO A O 1
ATOM 788 N N . GLN A 1 98 ? -6.539 42.721 -3.720 1.00 29.78 98 GLN A N 1
ATOM 789 C CA . GLN A 1 98 ? -5.720 43.093 -2.542 1.00 29.78 98 GLN A CA 1
ATOM 790 C C . GLN A 1 98 ? -5.550 41.952 -1.499 1.00 29.78 98 GLN A C 1
ATOM 792 O O . GLN A 1 98 ? -6.369 41.042 -1.424 1.00 29.78 98 GLN A O 1
ATOM 797 N N . LYS A 1 99 ? -4.488 42.038 -0.669 1.00 29.47 99 LYS A N 1
ATOM 798 C CA . LYS A 1 99 ? -4.024 41.075 0.367 1.00 29.47 99 LYS A CA 1
ATOM 799 C C . LYS A 1 99 ? -4.578 41.332 1.784 1.00 29.47 99 LYS A C 1
ATOM 801 O O . LYS A 1 99 ? -4.601 42.484 2.209 1.00 29.47 99 LYS A O 1
ATOM 806 N N . THR A 1 100 ? -4.775 40.266 2.573 1.00 28.17 100 THR A N 1
ATOM 807 C CA . THR A 1 100 ? -4.768 40.275 4.059 1.00 28.17 100 THR A CA 1
ATOM 808 C C . THR A 1 100 ? -4.138 38.994 4.650 1.00 28.17 100 THR A C 1
ATOM 810 O O . THR A 1 100 ? -4.181 37.931 4.037 1.00 28.17 100 THR A O 1
ATOM 813 N N . SER A 1 101 ? -3.510 39.126 5.828 1.00 26.64 101 SER A N 1
ATOM 814 C CA . SER A 1 101 ? -2.625 38.156 6.520 1.00 26.64 101 SER A CA 1
ATOM 815 C C . SER A 1 101 ? -3.279 37.511 7.770 1.00 26.64 101 SER A C 1
ATOM 817 O O . SER A 1 101 ? -4.203 38.123 8.305 1.00 26.64 101 SER A O 1
ATOM 819 N N . PRO A 1 102 ? -2.789 36.366 8.316 1.00 32.72 102 PRO A N 1
ATOM 820 C CA . PRO A 1 102 ? -3.316 35.750 9.550 1.00 32.72 102 PRO A CA 1
ATOM 821 C C . PRO A 1 102 ? -2.415 35.901 10.805 1.00 32.72 102 PRO A C 1
ATOM 823 O O . PRO A 1 102 ? -1.215 36.154 10.704 1.00 32.72 102 PRO A O 1
ATOM 826 N N . THR A 1 103 ? -3.003 35.711 11.999 1.00 25.52 103 THR A N 1
ATOM 827 C CA . THR A 1 103 ? -2.369 35.764 13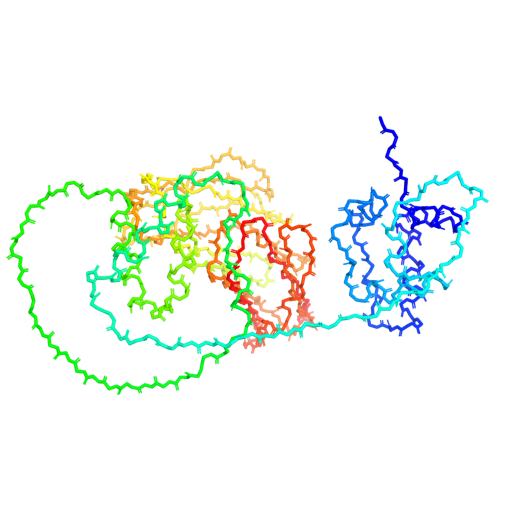.341 1.00 25.52 103 THR A CA 1
ATOM 828 C C . THR A 1 103 ? -2.624 34.470 14.141 1.00 25.52 103 THR A C 1
ATOM 830 O O . THR A 1 103 ? -3.721 33.920 14.088 1.00 25.52 103 THR A O 1
ATOM 833 N N . THR A 1 104 ? -1.612 34.016 14.895 1.00 26.67 104 THR A N 1
ATOM 834 C CA . THR A 1 104 ? -1.518 32.770 15.700 1.00 26.67 104 THR A CA 1
ATOM 835 C C . THR A 1 104 ? -1.768 32.999 17.209 1.00 26.67 104 THR A C 1
ATOM 837 O O . THR A 1 104 ? -1.399 34.068 17.697 1.00 26.67 104 THR A O 1
ATOM 840 N N . PRO A 1 105 ? -2.261 32.002 17.988 1.00 32.09 105 PRO A N 1
ATOM 841 C CA . PRO A 1 105 ? -2.105 31.953 19.456 1.00 32.09 105 PRO A CA 1
ATOM 842 C C . PRO A 1 105 ? -1.372 30.691 20.015 1.00 32.09 105 PRO A C 1
ATOM 844 O O . PRO A 1 105 ? -1.226 29.709 19.286 1.00 32.09 105 PRO A O 1
ATOM 847 N N . PRO A 1 106 ? -0.904 30.695 21.294 1.00 34.31 106 PRO A N 1
ATOM 848 C CA . PRO A 1 106 ? 0.108 29.761 21.826 1.00 34.31 106 PRO A CA 1
ATOM 849 C C . PRO A 1 106 ? -0.389 28.619 22.752 1.00 34.31 106 PRO A C 1
ATOM 851 O O . PRO A 1 106 ? -1.478 28.674 23.319 1.00 34.31 106 PRO A O 1
ATOM 854 N N . LEU A 1 107 ? 0.484 27.603 22.903 1.00 28.06 107 LEU A N 1
ATOM 855 C CA . LEU A 1 107 ? 0.376 26.338 23.662 1.00 28.06 107 LEU A CA 1
ATOM 856 C C . LEU A 1 107 ? 0.587 26.455 25.194 1.00 28.06 107 LEU A C 1
ATOM 858 O O . LEU A 1 107 ? 1.341 27.306 25.659 1.00 28.06 107 LEU A O 1
ATOM 862 N N . LEU A 1 108 ? 0.031 25.493 25.951 1.00 30.06 108 LEU A N 1
ATOM 863 C CA . LEU A 1 108 ? 0.366 25.160 27.353 1.00 30.06 108 LEU A CA 1
ATOM 864 C C . LEU A 1 108 ? 0.664 23.643 27.500 1.00 30.06 108 LEU A C 1
ATOM 866 O O . LEU A 1 108 ? 0.047 22.858 26.779 1.00 30.06 108 LEU A O 1
ATOM 870 N N . PRO A 1 109 ? 1.557 23.208 28.421 1.00 38.78 109 PRO A N 1
ATOM 871 C CA . PRO A 1 109 ? 1.977 21.808 28.570 1.00 38.78 109 PRO A CA 1
ATOM 872 C C . PRO A 1 109 ? 1.226 21.050 29.687 1.00 38.78 109 PRO A C 1
ATOM 874 O O . PRO A 1 109 ? 0.824 21.638 30.690 1.00 38.78 109 PRO A O 1
ATOM 877 N N . THR A 1 110 ? 1.079 19.727 29.545 1.00 33.66 110 THR A N 1
ATOM 878 C CA . THR A 1 110 ? 0.437 18.827 30.528 1.00 33.66 110 THR A CA 1
ATOM 879 C C . THR A 1 110 ? 1.437 17.780 31.039 1.00 33.66 110 THR A C 1
ATOM 881 O O . THR A 1 110 ? 2.196 17.215 30.256 1.00 33.66 110 THR A O 1
ATOM 884 N N . GLY A 1 111 ? 1.469 17.558 32.360 1.00 31.75 111 GLY A N 1
ATOM 885 C CA . GLY A 1 111 ? 2.303 16.550 33.036 1.00 31.75 111 GLY A CA 1
ATOM 886 C C . GLY A 1 111 ? 1.758 15.112 32.922 1.00 31.75 111 GLY A C 1
ATOM 887 O O . GLY A 1 111 ? 0.687 14.909 32.352 1.00 31.75 111 GLY A O 1
ATOM 888 N N . PRO A 1 112 ? 2.480 14.103 33.451 1.00 41.22 112 PRO A N 1
ATOM 889 C CA . PRO A 1 112 ? 2.232 12.695 33.144 1.00 41.22 112 PRO A CA 1
ATOM 890 C C . PRO A 1 112 ? 0.986 12.160 33.867 1.00 41.22 112 PRO A C 1
ATOM 892 O O . PRO A 1 112 ? 0.846 12.319 35.079 1.00 41.22 112 PRO A O 1
ATOM 895 N N . ALA A 1 113 ? 0.088 11.519 33.116 1.00 41.06 113 ALA A N 1
ATOM 896 C CA . ALA A 1 113 ? -1.186 10.996 33.602 1.00 41.06 113 ALA A CA 1
ATOM 897 C C . ALA A 1 113 ? -1.126 9.508 33.996 1.00 41.06 113 ALA A C 1
ATOM 899 O O . ALA A 1 113 ? -0.472 8.688 33.348 1.00 41.06 113 ALA A O 1
ATOM 900 N N . ASP A 1 114 ? -1.888 9.173 35.039 1.00 46.16 114 ASP A N 1
ATOM 901 C CA . ASP A 1 114 ? -2.217 7.819 35.492 1.00 46.16 114 ASP A CA 1
ATOM 902 C C . ASP A 1 114 ? -2.803 6.948 34.351 1.00 46.16 114 ASP A C 1
ATOM 904 O O . ASP A 1 114 ? -3.613 7.432 33.552 1.00 46.16 114 ASP A O 1
ATOM 908 N N . PRO A 1 115 ? -2.505 5.634 34.280 1.00 47.06 115 PRO A N 1
ATOM 909 C CA . PRO A 1 115 ? -2.975 4.754 33.201 1.00 47.06 115 PRO A CA 1
ATOM 910 C C . PRO A 1 115 ? -4.505 4.576 33.147 1.00 47.06 115 PRO A C 1
ATOM 912 O O . PRO A 1 115 ? -5.052 4.266 32.085 1.00 47.06 115 PRO A O 1
ATOM 915 N N . SER A 1 116 ? -5.207 4.804 34.262 1.00 57.91 116 SER A N 1
ATOM 916 C CA . SER A 1 116 ? -6.677 4.823 34.298 1.00 57.91 116 SER A CA 1
ATOM 917 C C . SER A 1 116 ? -7.244 6.076 33.612 1.00 57.91 116 SER A C 1
ATOM 919 O O . SER A 1 116 ? -8.181 5.986 32.820 1.00 57.91 116 SER A O 1
ATOM 921 N N . ALA A 1 117 ? -6.605 7.235 33.816 1.00 62.81 117 ALA A N 1
ATOM 922 C CA . ALA A 1 117 ? -6.993 8.496 33.185 1.00 62.81 117 ALA A CA 1
ATOM 923 C C . ALA A 1 117 ? -6.716 8.492 31.672 1.00 62.81 117 ALA A C 1
ATOM 925 O O . ALA A 1 117 ? -7.549 8.947 30.891 1.00 62.81 117 ALA A O 1
ATOM 926 N N . ALA A 1 118 ? -5.592 7.904 31.244 1.00 63.66 118 ALA A N 1
ATOM 927 C CA . ALA A 1 118 ? -5.250 7.783 29.826 1.00 63.66 118 ALA A CA 1
ATOM 928 C C . ALA A 1 118 ? -6.263 6.931 29.038 1.00 63.66 118 ALA A C 1
ATOM 930 O O . ALA A 1 118 ? -6.588 7.254 27.901 1.00 63.66 118 ALA A O 1
ATOM 931 N N . THR A 1 119 ? -6.804 5.865 29.639 1.00 69.12 119 THR A N 1
ATOM 932 C CA . THR A 1 119 ? -7.817 5.023 28.974 1.00 69.12 119 THR A CA 1
ATOM 933 C C . THR A 1 119 ? -9.135 5.778 28.789 1.00 69.12 119 THR A C 1
ATOM 935 O O . THR A 1 119 ? -9.736 5.703 27.720 1.00 69.12 119 THR A O 1
ATOM 938 N N . LEU A 1 120 ? -9.562 6.543 29.801 1.00 72.31 120 LEU A N 1
ATOM 939 C CA . LEU A 1 120 ? -10.769 7.373 29.722 1.00 72.31 120 LEU A CA 1
ATOM 940 C C . LEU A 1 120 ? -10.628 8.495 28.684 1.00 72.31 120 LEU A C 1
ATOM 942 O O . LEU A 1 120 ? -11.557 8.731 27.921 1.00 72.31 120 LEU A O 1
ATOM 946 N N . ALA A 1 121 ? -9.449 9.117 28.580 1.00 75.94 121 ALA A N 1
ATOM 947 C CA . ALA A 1 121 ? -9.184 10.178 27.603 1.00 75.94 121 ALA A CA 1
ATOM 948 C C . ALA A 1 121 ? -9.325 9.720 26.135 1.00 75.94 121 ALA A C 1
ATOM 950 O O . ALA A 1 121 ? -9.638 10.526 25.258 1.00 75.94 121 ALA A O 1
ATOM 951 N N . VAL A 1 122 ? -9.101 8.430 25.859 1.00 79.62 122 VAL A N 1
ATOM 952 C CA . VAL A 1 122 ? -9.195 7.839 24.512 1.00 79.62 122 VAL A CA 1
ATOM 953 C C . VAL A 1 122 ? -10.596 7.277 24.227 1.00 79.62 122 VAL A C 1
ATOM 955 O O . VAL A 1 122 ? -10.976 7.146 23.064 1.00 79.62 122 VAL A O 1
ATOM 958 N N . LEU A 1 123 ? -11.391 6.994 25.264 1.00 80.25 123 LEU A N 1
ATOM 959 C CA . LEU A 1 123 ? -12.720 6.395 25.131 1.00 80.25 123 LEU A CA 1
ATOM 960 C C . LEU A 1 123 ? -13.722 7.343 24.445 1.00 80.25 123 LEU A C 1
ATOM 962 O O . LEU A 1 123 ? -14.362 6.940 23.476 1.00 80.25 123 LEU A O 1
ATOM 966 N N . ASP A 1 124 ? -13.776 8.614 24.860 1.00 78.44 124 ASP A N 1
ATOM 967 C CA . ASP A 1 124 ? -14.699 9.615 24.293 1.00 78.44 124 ASP A CA 1
ATOM 968 C C . ASP A 1 124 ? -14.502 9.849 22.774 1.00 78.44 124 ASP A C 1
ATOM 970 O O . ASP A 1 124 ? -15.486 10.006 22.042 1.00 78.44 124 ASP A O 1
ATOM 974 N N . PRO A 1 125 ? -13.265 9.928 22.233 1.00 78.94 125 PRO A N 1
ATOM 975 C CA . PRO A 1 125 ? -13.045 9.927 20.785 1.00 78.94 125 PRO A CA 1
ATOM 976 C C . PRO A 1 125 ? -13.497 8.645 20.072 1.00 78.94 125 PRO A C 1
ATOM 978 O O . PRO A 1 125 ? -14.022 8.746 18.964 1.00 78.94 125 PRO A O 1
ATOM 981 N N . ILE A 1 126 ? -13.298 7.465 20.673 1.00 74.12 126 ILE A N 1
ATOM 982 C CA . ILE A 1 126 ? -13.667 6.174 20.065 1.00 74.12 126 ILE A CA 1
ATOM 983 C C . ILE A 1 126 ? -15.183 6.059 19.924 1.00 74.12 126 ILE A C 1
ATOM 985 O O . ILE A 1 126 ? -15.676 5.694 18.858 1.00 74.12 126 ILE A O 1
ATOM 989 N N . GLU A 1 127 ? -15.920 6.373 20.989 1.00 80.62 127 GLU A N 1
ATOM 990 C CA . GLU A 1 127 ? -17.382 6.296 20.989 1.00 80.62 127 GLU A CA 1
ATOM 991 C C . GLU A 1 127 ? -17.974 7.240 19.938 1.00 80.62 127 GLU A C 1
ATOM 993 O O . GLU A 1 127 ? -18.780 6.814 19.113 1.00 80.62 127 GLU A O 1
ATOM 998 N N . ARG A 1 128 ? -17.456 8.473 19.845 1.00 77.56 128 ARG A N 1
ATOM 999 C CA . ARG A 1 128 ? -17.821 9.403 18.764 1.00 77.56 128 ARG A CA 1
ATOM 1000 C C . ARG A 1 128 ? -17.459 8.889 17.372 1.00 77.56 128 ARG A C 1
ATOM 1002 O O . ARG A 1 128 ? -18.222 9.107 16.436 1.00 77.56 128 ARG A O 1
ATOM 1009 N N . GLY A 1 129 ? -16.314 8.227 17.213 1.00 71.38 129 GLY A N 1
ATOM 1010 C CA . GLY A 1 129 ? -15.908 7.637 15.934 1.00 71.38 129 GLY A CA 1
ATOM 1011 C C . GLY A 1 129 ? -16.852 6.525 15.471 1.00 71.38 129 GLY A C 1
ATOM 1012 O O . GLY A 1 129 ? -17.111 6.396 14.280 1.00 71.38 129 GLY A O 1
ATOM 1013 N N . PHE A 1 130 ? -17.445 5.775 16.404 1.00 75.06 130 PHE A N 1
ATOM 1014 C CA . PHE A 1 130 ? -18.479 4.791 16.080 1.00 75.06 130 PHE A CA 1
ATOM 1015 C C . PHE A 1 130 ? -19.825 5.397 15.677 1.00 75.06 130 PHE A C 1
ATOM 1017 O O . PHE A 1 130 ? -20.558 4.766 14.915 1.00 75.06 130 PHE A O 1
ATOM 1024 N N . GLU A 1 131 ? -20.162 6.578 16.192 1.00 69.44 131 GLU A N 1
ATOM 1025 C CA . GLU A 1 131 ? -21.413 7.282 15.882 1.00 69.44 131 GLU A CA 1
ATOM 1026 C C . GLU A 1 131 ? -21.319 8.144 14.612 1.00 69.44 131 GLU A C 1
ATOM 1028 O O . GLU A 1 131 ? -22.340 8.454 13.993 1.00 69.44 131 GLU A O 1
ATOM 1033 N N . ALA A 1 132 ? -20.107 8.529 14.202 1.00 59.62 132 ALA A N 1
ATOM 1034 C CA . ALA A 1 132 ? -19.886 9.352 13.021 1.00 59.62 132 ALA A CA 1
ATOM 1035 C C . ALA A 1 132 ? -20.208 8.581 11.721 1.00 59.62 132 ALA A C 1
ATOM 1037 O O . ALA A 1 132 ? -19.799 7.428 11.555 1.00 59.62 132 ALA A O 1
ATOM 1038 N N . PRO A 1 133 ? -20.907 9.200 10.748 1.00 46.00 133 PRO A N 1
ATOM 1039 C CA . PRO A 1 133 ? -21.113 8.578 9.447 1.00 46.00 133 PRO A CA 1
ATOM 1040 C C . PRO A 1 133 ? -19.759 8.349 8.763 1.00 46.00 133 PRO A C 1
ATOM 1042 O O . PRO A 1 133 ? -18.891 9.219 8.797 1.00 46.00 133 PRO A O 1
ATOM 1045 N N . ALA A 1 134 ? -19.604 7.217 8.069 1.00 50.00 134 ALA A N 1
ATOM 1046 C CA . ALA A 1 134 ? -18.392 6.822 7.334 1.00 50.00 134 ALA A CA 1
ATOM 1047 C C . ALA A 1 134 ? -18.033 7.739 6.133 1.00 50.00 134 ALA A C 1
ATOM 1049 O O . ALA A 1 134 ? -17.302 7.342 5.225 1.00 50.00 134 ALA A O 1
ATOM 1050 N N . ASN A 1 135 ? -18.557 8.965 6.103 1.00 39.81 135 ASN A N 1
ATOM 1051 C CA . ASN A 1 135 ? -18.377 9.953 5.053 1.00 39.81 135 ASN A CA 1
ATOM 1052 C C . ASN A 1 135 ? -17.133 10.806 5.336 1.00 39.81 135 ASN A C 1
ATOM 1054 O O . ASN A 1 135 ? -17.249 11.932 5.808 1.00 39.81 135 ASN A O 1
ATOM 1058 N N . GLY A 1 136 ? -15.947 10.263 5.053 1.00 45.28 136 GLY A N 1
ATOM 1059 C CA . GLY A 1 136 ? -14.731 11.005 4.669 1.00 45.28 136 GLY A CA 1
ATOM 1060 C C . GLY A 1 136 ? -14.134 12.061 5.617 1.00 45.28 136 GLY A C 1
ATOM 1061 O O . GLY A 1 136 ? -13.093 12.614 5.287 1.00 45.28 136 GLY A O 1
ATOM 1062 N N . GLN A 1 137 ? -14.739 12.367 6.768 1.00 47.53 137 GLN A N 1
ATOM 1063 C CA . GLN A 1 137 ? -14.239 13.385 7.707 1.00 47.53 137 GLN A CA 1
ATOM 1064 C C . GLN A 1 137 ? -13.243 12.836 8.738 1.00 47.53 137 GLN A C 1
ATOM 1066 O O . GLN A 1 137 ? -12.544 13.615 9.386 1.00 47.53 137 GLN A O 1
ATOM 1071 N N . ALA A 1 138 ? -13.147 11.513 8.889 1.00 57.91 138 ALA A N 1
ATOM 1072 C CA . ALA A 1 138 ? -12.084 10.892 9.667 1.00 57.91 138 ALA A CA 1
ATOM 1073 C C . ALA A 1 138 ? -10.794 10.908 8.832 1.00 57.91 138 ALA A C 1
ATOM 1075 O O . ALA A 1 138 ? -10.739 10.353 7.738 1.00 57.91 138 ALA A O 1
ATOM 1076 N N . GLY A 1 139 ? -9.751 11.565 9.322 1.00 60.03 139 GLY A N 1
ATOM 1077 C CA . GLY A 1 139 ? -8.458 11.624 8.650 1.00 60.03 139 GLY A CA 1
ATOM 1078 C C . GLY A 1 139 ? -7.339 11.775 9.664 1.00 60.03 139 GLY A C 1
ATOM 1079 O O . GLY A 1 139 ? -7.564 12.241 10.786 1.00 60.03 139 GLY A O 1
ATOM 1080 N N . TRP A 1 140 ? -6.127 11.397 9.265 1.00 66.19 140 TRP A N 1
ATOM 1081 C CA . TRP A 1 140 ? -4.920 11.838 9.956 1.00 66.19 140 TRP A CA 1
ATOM 1082 C C . TRP A 1 140 ? -4.946 13.370 9.933 1.00 66.19 140 TRP A C 1
ATOM 1084 O O . TRP A 1 140 ? -4.927 13.974 8.864 1.00 66.19 140 TRP A O 1
ATOM 1094 N N . GLY A 1 141 ? -5.167 14.015 11.079 1.00 52.56 141 GLY A N 1
ATOM 1095 C CA . GLY A 1 141 ? -5.383 15.463 11.122 1.00 52.56 141 GLY A CA 1
ATOM 1096 C C . GLY A 1 141 ? -4.211 16.236 10.501 1.00 52.56 141 GLY A C 1
ATOM 1097 O O . GLY A 1 141 ? -3.075 15.779 10.558 1.00 52.56 141 GLY A O 1
ATOM 1098 N N . SER A 1 142 ? -4.470 17.437 9.973 1.00 42.69 142 SER A N 1
ATOM 1099 C CA . SER A 1 142 ? -3.524 18.291 9.217 1.00 42.69 142 SER A CA 1
ATOM 1100 C C . SER A 1 142 ? -2.219 18.706 9.943 1.00 42.69 142 SER A C 1
ATOM 1102 O O . SER A 1 142 ? -1.455 19.502 9.405 1.00 42.69 142 SER A O 1
ATOM 1104 N N . GLY A 1 143 ? -1.961 18.236 11.166 1.00 37.84 143 GLY A N 1
ATOM 1105 C CA . GLY A 1 143 ? -0.940 18.775 12.072 1.00 37.84 143 GLY A CA 1
ATOM 1106 C C . GLY A 1 143 ? 0.377 18.000 12.188 1.00 37.84 143 GLY A C 1
ATOM 1107 O O . GLY A 1 143 ? 1.163 18.356 13.055 1.00 37.84 143 GLY A O 1
ATOM 1108 N N . ILE A 1 144 ? 0.630 16.951 11.394 1.00 44.53 144 ILE A N 1
ATOM 1109 C CA . ILE A 1 144 ? 1.850 16.121 11.527 1.00 44.53 144 ILE A CA 1
ATOM 1110 C C . ILE A 1 144 ? 2.595 16.012 10.190 1.00 44.53 144 ILE A C 1
ATOM 1112 O O . ILE A 1 144 ? 2.882 14.925 9.700 1.00 44.53 144 ILE A O 1
ATOM 1116 N N . ARG A 1 145 ? 2.910 17.149 9.564 1.00 39.50 145 ARG A N 1
ATOM 1117 C CA . ARG A 1 145 ? 3.963 17.188 8.541 1.00 39.50 145 ARG A CA 1
ATOM 1118 C C . ARG A 1 145 ? 5.065 18.101 9.066 1.00 39.50 145 ARG A C 1
ATOM 1120 O O . ARG A 1 145 ? 4.819 19.285 9.257 1.00 39.50 145 ARG A O 1
ATOM 1127 N N . ALA A 1 146 ? 6.239 17.506 9.279 1.00 35.41 146 ALA A N 1
ATOM 1128 C CA . ALA A 1 146 ? 7.449 18.042 9.909 1.00 35.41 146 ALA A CA 1
ATOM 1129 C C . ALA A 1 146 ? 7.499 17.932 11.443 1.00 35.41 146 ALA A C 1
ATOM 1131 O O . ALA A 1 146 ? 7.006 18.793 12.155 1.00 35.41 146 ALA A O 1
ATOM 1132 N N . GLU A 1 147 ? 8.181 16.893 11.930 1.00 28.72 147 GLU A N 1
ATOM 1133 C CA . GLU A 1 147 ? 9.347 17.073 12.806 1.00 28.72 147 GLU A CA 1
ATOM 1134 C C . GLU A 1 147 ? 10.158 15.768 12.866 1.00 28.72 147 GLU A C 1
ATOM 1136 O O . GLU A 1 147 ? 9.716 14.737 13.375 1.00 28.72 147 GLU A O 1
ATOM 1141 N N . SER A 1 148 ? 11.360 15.811 12.289 1.00 28.83 148 SER A N 1
ATOM 1142 C CA . SER A 1 148 ? 12.331 14.719 12.307 1.00 28.83 148 SER A CA 1
ATOM 1143 C C . SER A 1 148 ? 12.819 14.482 13.736 1.00 28.83 148 SER A C 1
ATOM 1145 O O . SER A 1 148 ? 13.422 15.354 14.362 1.00 28.83 148 SER A O 1
ATOM 1147 N N . ARG A 1 149 ? 12.558 13.287 14.266 1.00 29.55 149 ARG A N 1
ATOM 1148 C CA . ARG A 1 149 ? 12.870 12.914 15.648 1.00 29.55 149 ARG A CA 1
ATOM 1149 C C . ARG A 1 149 ? 14.362 12.607 15.815 1.00 29.55 149 ARG A C 1
ATOM 1151 O O . ARG A 1 149 ? 14.860 11.612 15.294 1.00 29.55 149 ARG A O 1
ATOM 1158 N N . ALA A 1 150 ? 15.058 13.434 16.594 1.00 26.91 150 ALA A N 1
ATOM 1159 C CA . ALA A 1 150 ? 16.403 13.146 17.085 1.00 26.91 150 ALA A CA 1
ATOM 1160 C C . ALA A 1 150 ? 16.376 12.032 18.152 1.00 26.91 150 ALA A C 1
ATOM 1162 O O . ALA A 1 150 ? 15.505 11.993 19.025 1.00 26.91 150 ALA A O 1
ATOM 1163 N N . LEU A 1 151 ? 17.342 11.117 18.063 1.00 28.98 151 LEU A N 1
ATOM 1164 C CA . LEU A 1 151 ? 17.563 10.006 18.987 1.00 28.98 151 LEU A CA 1
ATOM 1165 C C . LEU A 1 151 ? 18.194 10.495 20.297 1.00 28.98 151 LEU A C 1
ATOM 1167 O O . LEU A 1 151 ? 19.288 11.053 20.281 1.00 28.98 151 LEU A O 1
ATOM 1171 N N . THR A 1 152 ? 17.576 10.173 21.433 1.00 27.45 152 THR A N 1
ATOM 1172 C CA . THR A 1 152 ? 18.269 10.091 22.728 1.00 27.45 152 THR A CA 1
ATOM 1173 C C . THR A 1 152 ? 17.851 8.830 23.489 1.00 27.45 152 THR A C 1
ATOM 1175 O O . THR A 1 152 ? 16.679 8.447 23.531 1.00 27.45 152 THR A O 1
ATOM 1178 N N . SER A 1 153 ? 18.858 8.152 24.042 1.00 30.78 153 SER A N 1
ATOM 1179 C CA . SER A 1 153 ? 18.788 6.897 24.809 1.00 30.78 153 SER A CA 1
ATOM 1180 C C . SER A 1 153 ? 18.897 7.194 26.331 1.00 30.78 153 SER A C 1
ATOM 1182 O O . SER A 1 153 ? 19.013 8.364 26.691 1.00 30.78 153 SER A O 1
ATOM 1184 N N . PRO A 1 154 ? 18.770 6.217 27.256 1.00 33.16 154 PRO A N 1
ATOM 1185 C CA . PRO A 1 154 ? 17.684 6.217 28.234 1.00 33.16 154 PRO A CA 1
ATOM 1186 C C . PRO A 1 154 ? 18.148 6.350 29.696 1.00 33.16 154 PRO A C 1
ATOM 1188 O O . PRO A 1 154 ? 19.315 6.143 30.018 1.00 33.16 154 PRO A O 1
ATOM 1191 N N . SER A 1 155 ? 17.184 6.562 30.594 1.00 25.84 155 SER A N 1
ATOM 1192 C CA . SER A 1 155 ? 17.329 6.299 32.030 1.00 25.84 155 SER A CA 1
ATOM 1193 C C . SER A 1 155 ? 16.232 5.323 32.454 1.00 25.84 155 SER A C 1
ATOM 1195 O O . SER A 1 155 ? 15.047 5.587 32.257 1.00 25.84 155 SER A O 1
ATOM 1197 N N . THR A 1 156 ? 16.636 4.165 32.966 1.00 29.95 156 THR A N 1
ATOM 1198 C CA . THR A 1 156 ? 15.781 3.130 33.560 1.00 29.95 156 THR A CA 1
ATOM 1199 C C . THR A 1 156 ? 15.396 3.500 34.983 1.00 29.95 156 THR A C 1
ATOM 1201 O O . THR A 1 156 ? 16.292 3.802 35.757 1.00 29.95 156 THR A O 1
ATOM 1204 N N . ASP A 1 157 ? 14.116 3.356 35.331 1.00 26.23 157 ASP A N 1
ATOM 1205 C CA . ASP A 1 157 ? 13.691 2.912 36.663 1.00 26.23 157 ASP A CA 1
ATOM 1206 C C . ASP A 1 157 ? 12.284 2.292 36.591 1.00 26.23 157 ASP A C 1
ATOM 1208 O O . ASP A 1 157 ? 11.360 2.851 35.998 1.00 26.23 157 ASP A O 1
ATOM 1212 N N . PHE A 1 158 ? 12.141 1.098 37.170 1.00 30.88 158 PHE A N 1
ATOM 1213 C CA . PHE A 1 158 ? 10.875 0.381 37.355 1.00 30.88 158 PHE A CA 1
ATOM 1214 C C . PHE A 1 158 ? 10.433 0.509 38.816 1.00 30.88 158 PHE A C 1
ATOM 1216 O O . PHE A 1 158 ? 11.268 0.401 39.715 1.00 30.88 158 PHE A O 1
ATOM 1223 N N . PRO A 1 159 ? 9.116 0.530 39.070 1.00 33.38 159 PRO A N 1
ATOM 1224 C CA . PRO A 1 159 ? 8.610 -0.273 40.173 1.00 33.38 159 PRO A CA 1
ATOM 1225 C C . PRO A 1 159 ? 7.498 -1.234 39.742 1.00 33.38 159 PRO A C 1
ATOM 1227 O O . PRO A 1 159 ? 6.606 -0.923 38.954 1.00 33.38 159 PRO A O 1
ATOM 1230 N N . LEU A 1 160 ? 7.600 -2.436 40.308 1.00 33.31 160 LEU A N 1
ATOM 1231 C CA . LEU A 1 160 ? 6.637 -3.526 40.270 1.00 33.31 160 LEU A CA 1
ATOM 1232 C C . LEU A 1 160 ? 5.425 -3.242 41.170 1.00 33.31 160 LEU A C 1
ATOM 1234 O O . LEU A 1 160 ? 5.549 -2.613 42.220 1.00 33.31 160 LEU A O 1
ATOM 1238 N N . THR A 1 161 ? 4.336 -3.938 40.828 1.00 34.06 161 THR A N 1
ATOM 1239 C CA . THR A 1 161 ? 3.201 -4.381 41.669 1.00 34.06 161 THR A CA 1
ATOM 1240 C C . THR A 1 161 ? 1.921 -3.548 41.582 1.00 34.06 161 THR A C 1
ATOM 1242 O O . THR A 1 161 ? 1.794 -2.518 42.230 1.00 34.06 161 THR A O 1
ATOM 1245 N N . VAL A 1 162 ? 0.907 -4.091 40.893 1.00 34.97 162 VAL A N 1
ATOM 1246 C CA . VAL A 1 162 ? -0.512 -3.890 41.237 1.00 34.97 162 VAL A CA 1
ATOM 1247 C C . VAL A 1 162 ? -1.243 -5.219 41.057 1.00 34.97 162 VAL A C 1
ATOM 1249 O O . VAL A 1 162 ? -1.069 -5.909 40.053 1.00 34.97 162 VAL A O 1
ATOM 1252 N N . GLY A 1 163 ? -2.004 -5.582 42.086 1.00 27.67 163 GLY A N 1
ATOM 1253 C CA . GLY A 1 163 ? -2.748 -6.825 42.193 1.00 27.67 163 GLY A CA 1
ATOM 1254 C C . GLY A 1 163 ? -3.976 -6.927 41.287 1.00 27.67 163 GLY A C 1
ATOM 1255 O O . GLY A 1 163 ? -4.466 -5.969 40.699 1.00 27.67 163 GLY A O 1
ATOM 1256 N N . VAL A 1 164 ? -4.466 -8.156 41.232 1.00 31.34 164 VAL A N 1
ATOM 1257 C CA . VAL A 1 164 ? -5.727 -8.643 40.658 1.00 31.34 164 VAL A CA 1
ATOM 1258 C C . VAL A 1 164 ? -6.377 -9.411 41.828 1.00 31.34 164 VAL A C 1
ATOM 1260 O O . VAL A 1 164 ? -5.612 -9.980 42.615 1.00 31.34 164 VAL A O 1
ATOM 1263 N N . PRO A 1 165 ? -7.713 -9.460 42.020 1.00 52.47 165 PRO A N 1
ATOM 1264 C CA . PRO A 1 165 ? -8.739 -9.510 40.972 1.00 52.47 165 PRO A CA 1
ATOM 1265 C C . PRO A 1 165 ? -9.948 -8.596 41.187 1.00 52.47 165 PRO A C 1
ATOM 1267 O O . PRO A 1 165 ? -10.242 -8.232 42.318 1.00 52.47 165 PRO A O 1
ATOM 1270 N N . GLN A 1 166 ? -10.721 -8.339 40.120 1.00 30.94 166 GLN A N 1
ATOM 1271 C CA . GLN A 1 166 ? -12.187 -8.465 40.179 1.00 30.94 166 GLN A CA 1
ATOM 1272 C C . GLN A 1 166 ? -12.884 -8.356 38.806 1.00 30.94 166 GLN A C 1
ATOM 1274 O O . GLN A 1 166 ? -12.590 -7.471 38.007 1.00 30.94 166 GLN A O 1
ATOM 1279 N N . SER A 1 167 ? -13.826 -9.292 38.618 1.00 35.06 167 SER A N 1
ATOM 1280 C CA . SER A 1 167 ? -14.964 -9.358 37.682 1.00 35.06 167 SER A CA 1
ATOM 1281 C C . SER A 1 167 ? -14.698 -9.220 36.176 1.00 35.06 167 SER A C 1
ATOM 1283 O O . SER A 1 167 ? -14.431 -8.133 35.668 1.00 35.06 167 SER A O 1
ATOM 1285 N N . GLU A 1 168 ? -14.905 -10.327 35.451 1.00 37.97 168 GLU A N 1
ATOM 1286 C CA . GLU A 1 168 ? -15.151 -10.378 34.002 1.00 37.97 168 GLU A CA 1
ATOM 1287 C C . GLU A 1 168 ? -16.481 -9.683 33.671 1.00 37.97 168 GLU A C 1
ATOM 1289 O O . GLU A 1 168 ? -17.482 -10.299 33.319 1.00 37.97 168 GLU A O 1
ATOM 1294 N N . THR A 1 169 ? -16.516 -8.364 33.816 1.00 47.75 169 THR A N 1
ATOM 1295 C CA . THR A 1 169 ? -17.505 -7.540 33.130 1.00 47.75 169 THR A CA 1
ATOM 1296 C C . THR A 1 169 ? -17.168 -7.654 31.649 1.00 47.75 169 THR A C 1
ATOM 1298 O O . THR A 1 169 ? -16.031 -7.349 31.272 1.00 47.75 169 THR A O 1
ATOM 1301 N N . GLU A 1 170 ? -18.097 -8.135 30.818 1.00 57.53 170 GLU A N 1
ATOM 1302 C CA . GLU A 1 170 ? -17.928 -8.164 29.362 1.00 57.53 170 GLU A CA 1
ATOM 1303 C C . GLU A 1 170 ? -17.497 -6.772 28.886 1.00 57.53 170 GLU A C 1
ATOM 1305 O O . GLU A 1 170 ? -18.293 -5.838 28.818 1.00 57.53 170 GLU A O 1
ATOM 1310 N N . GLN A 1 171 ? -16.202 -6.610 28.608 1.00 70.81 171 GLN A N 1
ATOM 1311 C CA . GLN A 1 171 ? -15.673 -5.325 28.175 1.00 70.81 171 GLN A CA 1
ATOM 1312 C C . GLN A 1 171 ? -16.284 -4.991 26.827 1.00 70.81 171 GLN A C 1
ATOM 1314 O O . GLN A 1 171 ? -16.226 -5.807 25.892 1.00 70.81 171 GLN A O 1
ATOM 1319 N N . THR A 1 172 ? -16.831 -3.784 26.722 1.00 86.50 172 THR A N 1
ATOM 1320 C CA . THR A 1 172 ? -17.384 -3.290 25.464 1.00 86.50 172 THR A CA 1
ATOM 1321 C C . THR A 1 172 ? -16.270 -3.209 24.409 1.00 86.50 172 THR A C 1
ATOM 1323 O O . THR A 1 172 ? -15.096 -3.036 24.760 1.00 86.50 172 THR A O 1
ATOM 1326 N N . PRO A 1 173 ? -16.580 -3.321 23.103 1.00 84.56 173 PRO A N 1
ATOM 1327 C CA . PRO A 1 173 ? -15.577 -3.146 22.051 1.00 84.56 173 PRO A CA 1
ATOM 1328 C C . PRO A 1 173 ? -14.800 -1.826 22.176 1.00 84.56 173 PRO A C 1
ATOM 1330 O O . PRO A 1 173 ? -13.587 -1.819 21.981 1.00 84.56 173 PRO A O 1
ATOM 1333 N N . ALA A 1 174 ? -15.470 -0.741 22.585 1.00 85.94 174 ALA A N 1
ATOM 1334 C CA . ALA A 1 174 ? -14.846 0.558 22.845 1.00 85.94 174 ALA A CA 1
ATOM 1335 C C . ALA A 1 174 ? -13.780 0.483 23.952 1.00 85.94 174 ALA A C 1
ATOM 1337 O O . ALA A 1 174 ? -12.654 0.932 23.753 1.00 85.94 174 ALA A O 1
ATOM 1338 N N . GLN A 1 175 ? -14.093 -0.158 25.085 1.00 85.38 175 GLN A N 1
ATOM 1339 C CA . GLN A 1 175 ? -13.151 -0.334 26.197 1.00 85.38 175 GLN A CA 1
ATOM 1340 C C . GLN A 1 175 ? -11.943 -1.193 25.809 1.00 85.38 175 GLN A C 1
ATOM 1342 O O . GLN A 1 175 ? -10.817 -0.892 26.215 1.00 85.38 175 GLN A O 1
ATOM 1347 N N . ARG A 1 176 ? -12.158 -2.246 25.006 1.00 87.88 176 ARG A N 1
ATOM 1348 C CA . ARG A 1 176 ? -11.063 -3.081 24.485 1.00 87.88 176 ARG A CA 1
ATOM 1349 C C . ARG A 1 176 ? -10.147 -2.268 23.579 1.00 87.88 176 ARG A C 1
ATOM 1351 O O . ARG A 1 176 ? -8.937 -2.285 23.778 1.00 87.88 176 ARG A O 1
ATOM 1358 N N . ILE A 1 177 ? -10.718 -1.508 22.644 1.00 89.00 177 ILE A N 1
ATOM 1359 C CA . ILE A 1 177 ? -9.956 -0.653 21.727 1.00 89.00 177 ILE A CA 1
ATOM 1360 C C . ILE A 1 177 ? -9.181 0.426 22.489 1.00 89.00 177 ILE A C 1
ATOM 1362 O O . ILE A 1 177 ? -7.987 0.582 22.246 1.00 89.00 177 ILE A O 1
ATOM 1366 N N . ALA A 1 178 ? -9.807 1.116 23.447 1.00 87.25 178 ALA A N 1
ATOM 1367 C CA . ALA A 1 178 ? -9.145 2.140 24.257 1.00 87.25 178 ALA A CA 1
ATOM 1368 C C . ALA A 1 178 ? -7.930 1.568 25.002 1.00 87.25 178 ALA A C 1
ATOM 1370 O O . ALA A 1 178 ? -6.826 2.109 24.921 1.00 87.25 178 ALA A O 1
ATOM 1371 N N . ARG A 1 179 ? -8.103 0.418 25.667 1.00 89.62 179 ARG A N 1
ATOM 1372 C CA . ARG A 1 179 ? -7.011 -0.271 26.368 1.00 89.62 179 ARG A CA 1
ATOM 1373 C C . ARG A 1 179 ? -5.897 -0.695 25.411 1.00 89.62 179 ARG A C 1
ATOM 1375 O O . ARG A 1 179 ? -4.722 -0.492 25.717 1.00 89.62 179 ARG A O 1
ATOM 1382 N N . SER A 1 180 ? -6.256 -1.266 24.263 1.00 89.31 180 SER A N 1
ATOM 1383 C CA . SER A 1 180 ? -5.290 -1.681 23.248 1.00 89.31 180 SER A CA 1
ATOM 1384 C C . SER A 1 180 ? -4.495 -0.509 22.686 1.00 89.31 180 SER A C 1
ATOM 1386 O O . SER A 1 180 ? -3.286 -0.637 22.518 1.00 89.31 180 SER A O 1
ATOM 1388 N N . LEU A 1 181 ? -5.126 0.644 22.447 1.00 89.19 181 LEU A N 1
ATOM 1389 C CA . LEU A 1 181 ? -4.436 1.846 21.976 1.00 89.19 181 LEU A CA 1
ATOM 1390 C C . LEU A 1 181 ? -3.422 2.370 23.001 1.00 89.19 181 LEU A C 1
ATOM 1392 O O . LEU A 1 181 ? -2.305 2.712 22.618 1.00 89.19 181 LEU A O 1
ATOM 1396 N N . VAL A 1 182 ? -3.748 2.362 24.299 1.00 88.06 182 VAL A N 1
ATOM 1397 C CA . VAL A 1 182 ? -2.794 2.742 25.363 1.00 88.06 182 VAL A CA 1
ATOM 1398 C C . VAL A 1 182 ? -1.637 1.739 25.472 1.00 88.06 182 VAL A C 1
ATOM 1400 O O . VAL A 1 182 ? -0.491 2.120 25.709 1.00 88.06 182 VAL A O 1
ATOM 1403 N N . ALA A 1 183 ? -1.896 0.442 25.298 1.00 88.56 183 ALA A N 1
ATOM 1404 C CA . ALA A 1 183 ? -0.826 -0.556 25.262 1.00 88.56 183 ALA A CA 1
ATOM 1405 C C . ALA A 1 183 ? 0.072 -0.374 24.024 1.00 88.56 183 ALA A C 1
ATOM 1407 O O . ALA A 1 183 ? 1.302 -0.426 24.122 1.00 88.56 183 ALA A O 1
ATOM 1408 N N . LEU A 1 184 ? -0.542 -0.111 22.868 1.00 89.06 184 LEU A N 1
ATOM 1409 C CA . LEU A 1 184 ? 0.146 0.134 21.607 1.00 89.06 184 LEU A CA 1
ATOM 1410 C C . LEU A 1 184 ? 1.012 1.392 21.674 1.00 89.06 184 LEU A C 1
ATOM 1412 O O . LEU A 1 184 ? 2.142 1.365 21.188 1.00 89.06 184 LEU A O 1
ATOM 1416 N N . SER A 1 185 ? 0.527 2.461 22.310 1.00 88.31 185 SER A N 1
ATOM 1417 C CA . SER A 1 185 ? 1.275 3.710 22.430 1.00 88.31 185 SER A CA 1
ATOM 1418 C C . SER A 1 185 ? 2.575 3.540 23.198 1.00 88.31 185 SER A C 1
ATOM 1420 O O . SER A 1 185 ? 3.609 4.046 22.770 1.00 88.31 185 SER A O 1
ATOM 1422 N N . LYS A 1 186 ? 2.561 2.745 24.273 1.00 88.56 186 LYS A N 1
ATOM 1423 C CA . LYS A 1 186 ? 3.769 2.397 25.030 1.00 88.56 186 LYS A CA 1
ATOM 1424 C C . LYS A 1 186 ? 4.738 1.570 24.188 1.00 88.56 186 LYS A C 1
ATOM 1426 O O . LYS A 1 186 ? 5.940 1.820 24.222 1.00 88.56 186 LYS A O 1
ATOM 1431 N N . ARG A 1 187 ? 4.221 0.608 23.413 1.00 89.50 187 ARG A N 1
ATOM 1432 C CA . ARG A 1 187 ? 5.033 -0.283 22.569 1.00 89.50 187 ARG A CA 1
ATOM 1433 C C . ARG A 1 187 ? 5.705 0.461 21.414 1.00 89.50 187 ARG A C 1
ATOM 1435 O O . ARG A 1 187 ? 6.894 0.270 21.186 1.00 89.50 187 ARG A O 1
ATOM 1442 N N . LEU A 1 188 ? 4.951 1.295 20.701 1.00 85.25 188 LEU A N 1
ATOM 1443 C CA . LEU A 1 188 ? 5.418 2.030 19.520 1.00 85.25 188 LEU A CA 1
ATOM 1444 C C . LEU A 1 188 ? 5.935 3.442 19.844 1.00 85.25 188 LEU A C 1
ATOM 1446 O O . LEU A 1 188 ? 6.378 4.151 18.945 1.00 85.25 188 LEU A O 1
ATOM 1450 N N . ARG A 1 189 ? 5.911 3.849 21.121 1.00 88.50 189 ARG A N 1
ATOM 1451 C CA . ARG A 1 189 ? 6.290 5.193 21.597 1.00 88.50 189 ARG A CA 1
ATOM 1452 C C . ARG A 1 189 ? 5.566 6.309 20.834 1.00 88.50 189 ARG A C 1
ATOM 1454 O O . ARG A 1 189 ? 6.210 7.268 20.396 1.00 88.50 189 ARG A O 1
ATOM 1461 N N . LEU A 1 190 ? 4.254 6.136 20.671 1.00 88.38 190 LEU A N 1
ATOM 1462 C CA . LEU A 1 190 ? 3.374 7.088 19.988 1.00 88.38 190 LEU A CA 1
ATOM 1463 C C . LEU A 1 190 ? 3.149 8.322 20.860 1.00 88.38 190 LEU A C 1
ATOM 1465 O O . LEU A 1 190 ? 3.072 8.209 22.085 1.00 88.38 190 LEU A O 1
ATOM 1469 N N . SER A 1 191 ? 3.015 9.484 20.225 1.00 88.06 191 SER A N 1
ATOM 1470 C CA . SER A 1 191 ? 2.639 10.715 20.928 1.00 88.06 191 SER A CA 1
ATOM 1471 C C . SER A 1 191 ? 1.151 10.719 21.296 1.00 88.06 191 SER A C 1
ATOM 1473 O O . SER A 1 191 ? 0.338 10.067 20.638 1.00 88.06 191 SER A O 1
ATOM 1475 N N . ASP A 1 192 ? 0.755 11.510 22.296 1.00 84.56 192 ASP A N 1
ATOM 1476 C CA . ASP A 1 192 ? -0.663 11.657 22.666 1.00 84.56 192 ASP A CA 1
ATOM 1477 C C . ASP A 1 192 ? -1.520 12.177 21.498 1.00 84.56 192 ASP A C 1
ATOM 1479 O O . ASP A 1 192 ? -2.682 11.787 21.337 1.00 84.56 192 ASP A O 1
ATOM 1483 N N . ALA A 1 193 ? -0.931 13.006 20.628 1.00 85.81 193 ALA A N 1
ATOM 1484 C CA . ALA A 1 193 ? -1.569 13.477 19.405 1.00 85.81 193 ALA A CA 1
ATOM 1485 C C . ALA A 1 193 ? -1.844 12.323 18.425 1.00 85.81 193 ALA A C 1
ATOM 1487 O O . ALA A 1 193 ? -2.958 12.211 17.912 1.00 85.81 193 ALA A O 1
ATOM 1488 N N . GLU A 1 194 ? -0.870 11.435 18.208 1.00 87.62 194 GLU A N 1
ATOM 1489 C CA . GLU A 1 194 ? -1.022 10.252 17.348 1.00 87.62 194 GLU A CA 1
ATOM 1490 C C . GLU A 1 194 ? -2.046 9.260 17.914 1.00 87.62 194 GLU A C 1
ATOM 1492 O O . GLU A 1 194 ? -2.878 8.743 17.169 1.00 87.62 194 GLU A O 1
ATOM 1497 N N . ILE A 1 195 ? -2.051 9.028 19.232 1.00 88.88 195 ILE A N 1
ATOM 1498 C CA . ILE A 1 195 ? -3.060 8.178 19.889 1.00 88.88 195 ILE A CA 1
ATOM 1499 C C . ILE A 1 195 ? -4.456 8.758 19.668 1.00 88.88 195 ILE A C 1
ATOM 1501 O O . ILE A 1 195 ? -5.382 8.036 19.302 1.00 88.88 195 ILE A O 1
ATOM 1505 N N . THR A 1 196 ? -4.603 10.071 19.850 1.00 87.69 196 THR A N 1
ATOM 1506 C CA . THR A 1 196 ? -5.874 10.770 19.634 1.00 87.69 196 THR A CA 1
ATOM 1507 C C . THR A 1 196 ? -6.328 10.662 18.178 1.00 87.69 196 THR A C 1
ATOM 1509 O O . THR A 1 196 ? -7.521 10.522 17.912 1.00 87.69 196 THR A O 1
ATOM 1512 N N . GLN A 1 197 ? -5.403 10.712 17.217 1.00 87.94 197 GLN A N 1
ATOM 1513 C CA . GLN A 1 197 ? -5.723 10.504 15.804 1.00 87.94 197 GLN A CA 1
ATOM 1514 C C . GLN A 1 197 ? -6.158 9.066 15.518 1.00 87.94 197 GLN A C 1
ATOM 1516 O O . GLN A 1 197 ? -7.193 8.879 14.887 1.00 87.94 197 GLN A O 1
ATOM 1521 N N . LEU A 1 198 ? -5.442 8.061 16.030 1.00 90.94 198 LEU A N 1
ATOM 1522 C CA . LEU A 1 198 ? -5.846 6.656 15.907 1.00 90.94 198 LEU A CA 1
ATOM 1523 C C . LEU A 1 198 ? -7.235 6.417 16.508 1.00 90.94 198 LEU A C 1
ATOM 1525 O O . LEU A 1 198 ? -8.058 5.743 15.900 1.00 90.94 198 LEU A O 1
ATOM 1529 N N . ALA A 1 199 ? -7.529 7.020 17.658 1.00 89.75 199 ALA A N 1
ATOM 1530 C CA . ALA A 1 199 ? -8.832 6.920 18.307 1.00 89.75 199 ALA A CA 1
ATOM 1531 C C . ALA A 1 199 ? -9.974 7.467 17.431 1.00 89.75 199 ALA A C 1
ATOM 1533 O O . ALA A 1 199 ? -11.054 6.882 17.395 1.00 89.75 199 ALA A O 1
ATOM 1534 N N . LYS A 1 200 ? -9.724 8.540 16.666 1.00 89.62 200 LYS A N 1
ATOM 1535 C CA . LYS A 1 200 ? -10.686 9.101 15.696 1.00 89.62 200 LYS A CA 1
ATOM 1536 C C . LYS A 1 200 ? -10.952 8.184 14.499 1.00 89.62 200 LYS A C 1
ATOM 1538 O O . LYS A 1 200 ? -11.940 8.394 13.806 1.00 89.62 200 LYS A O 1
ATOM 1543 N N . LEU A 1 201 ? -10.098 7.189 14.251 1.00 92.25 201 LEU A N 1
ATOM 1544 C CA . LEU A 1 201 ? -10.289 6.174 13.208 1.00 92.25 201 LEU A CA 1
ATOM 1545 C C . LEU A 1 201 ? -11.088 4.957 13.712 1.00 92.25 201 LEU A C 1
ATOM 1547 O O . LEU A 1 201 ? -11.143 3.928 13.030 1.00 92.25 201 LEU A O 1
ATOM 1551 N N . ALA A 1 202 ? -11.706 5.043 14.896 1.00 91.00 202 ALA A N 1
ATOM 1552 C CA . ALA A 1 202 ? -12.648 4.038 15.371 1.00 91.00 202 ALA A CA 1
ATOM 1553 C C . ALA A 1 202 ? -13.727 3.752 14.315 1.00 91.00 202 ALA A C 1
ATOM 1555 O O . ALA A 1 202 ? -14.247 4.652 13.667 1.00 91.00 202 ALA A O 1
ATOM 1556 N N . GLY A 1 203 ? -14.021 2.469 14.108 1.00 90.00 203 GLY A N 1
ATOM 1557 C CA . GLY A 1 203 ? -14.872 1.990 13.018 1.00 90.00 203 GLY A CA 1
ATOM 1558 C C . GLY A 1 203 ? -14.103 1.518 11.781 1.00 90.00 203 GLY A C 1
ATOM 1559 O O . GLY A 1 203 ? -14.685 0.823 10.948 1.00 90.00 203 GLY A O 1
ATOM 1560 N N . HIS A 1 204 ? -12.798 1.793 11.682 1.00 93.94 204 HIS A N 1
ATOM 1561 C CA . HIS A 1 204 ? -11.960 1.379 10.555 1.00 93.94 204 HIS A CA 1
ATOM 1562 C C . HIS A 1 204 ? -10.954 0.276 10.916 1.00 93.94 204 HIS A C 1
ATOM 1564 O O . HIS A 1 204 ? -10.664 -0.011 12.074 1.00 93.94 204 HIS A O 1
ATOM 1570 N N . ILE A 1 205 ? -10.403 -0.356 9.880 1.00 95.44 205 ILE A N 1
ATOM 1571 C CA . ILE A 1 205 ? -9.203 -1.189 9.991 1.00 95.44 205 ILE A CA 1
ATOM 1572 C C . ILE A 1 205 ? -8.034 -0.290 9.607 1.00 95.44 205 ILE A C 1
ATOM 1574 O O . ILE A 1 205 ? -8.029 0.243 8.495 1.00 95.44 205 ILE A O 1
ATOM 1578 N N . VAL A 1 206 ? -7.075 -0.124 10.512 1.00 96.81 206 VAL A N 1
ATOM 1579 C CA . VAL A 1 206 ? -5.894 0.714 10.291 1.00 96.81 206 VAL A CA 1
ATOM 1580 C C . VAL A 1 206 ? -4.704 -0.179 9.988 1.00 96.81 206 VAL A C 1
ATOM 1582 O O . VAL A 1 206 ? -4.470 -1.180 10.657 1.00 96.81 206 VAL A O 1
ATOM 1585 N N . GLU A 1 207 ? -3.954 0.181 8.966 1.00 97.44 207 GLU A N 1
ATOM 1586 C CA . GLU A 1 207 ? -2.690 -0.438 8.611 1.00 97.44 207 GLU A CA 1
ATOM 1587 C C . GLU A 1 207 ? -1.587 0.311 9.373 1.00 97.44 207 GLU A C 1
ATOM 1589 O O . GLU A 1 207 ? -1.300 1.470 9.085 1.00 97.44 207 GLU A O 1
ATOM 1594 N N . LEU A 1 208 ? -1.020 -0.297 10.414 1.00 96.88 208 LEU A N 1
ATOM 1595 C CA . LEU A 1 208 ? 0.047 0.334 11.197 1.00 96.88 208 LEU A CA 1
ATOM 1596 C C . LEU A 1 208 ? 1.353 0.384 10.404 1.00 96.88 208 LEU A C 1
ATOM 1598 O O . LEU A 1 208 ? 1.991 1.431 10.348 1.00 96.88 208 LEU A O 1
ATOM 1602 N N . ASP A 1 209 ? 1.679 -0.724 9.746 1.00 97.06 209 ASP A N 1
ATOM 1603 C CA . ASP A 1 209 ? 2.851 -0.873 8.894 1.00 97.06 209 ASP A CA 1
ATOM 1604 C C . ASP A 1 209 ? 2.486 -1.741 7.688 1.00 97.06 209 ASP A C 1
ATOM 1606 O O . ASP A 1 209 ? 2.029 -2.877 7.846 1.00 97.06 209 ASP A O 1
ATOM 1610 N N . MET A 1 210 ? 2.701 -1.213 6.484 1.00 97.94 210 MET A N 1
ATOM 1611 C CA . MET A 1 210 ? 2.605 -1.954 5.230 1.00 97.94 210 MET A CA 1
ATOM 1612 C C . MET A 1 210 ? 3.970 -1.998 4.563 1.00 97.94 210 MET A C 1
ATOM 1614 O O . MET A 1 210 ? 4.497 -0.971 4.145 1.00 97.94 210 MET A O 1
ATOM 1618 N N . THR A 1 211 ? 4.507 -3.199 4.386 1.00 98.38 211 THR A N 1
ATOM 1619 C CA . THR A 1 211 ? 5.715 -3.418 3.587 1.00 98.38 211 THR A CA 1
ATOM 1620 C C . THR A 1 211 ? 5.354 -4.148 2.305 1.00 98.38 211 THR A C 1
ATOM 1622 O O . THR A 1 211 ? 4.693 -5.188 2.342 1.00 98.38 211 THR A O 1
ATOM 1625 N N . CYS A 1 212 ? 5.811 -3.620 1.175 1.00 98.31 212 CYS A N 1
ATOM 1626 C CA . CYS A 1 212 ? 5.778 -4.290 -0.118 1.00 98.31 212 CYS A CA 1
ATOM 1627 C C . CYS A 1 212 ? 7.206 -4.376 -0.650 1.00 98.31 212 CYS A C 1
ATOM 1629 O O . CYS A 1 212 ? 7.801 -3.355 -0.986 1.00 98.31 212 CYS A O 1
ATOM 1631 N N . SER A 1 213 ? 7.743 -5.587 -0.728 1.00 98.31 213 SER A N 1
ATOM 1632 C CA . SER A 1 213 ? 9.079 -5.845 -1.259 1.00 98.31 213 SER A CA 1
ATOM 1633 C C . SER A 1 213 ? 8.974 -6.538 -2.611 1.00 98.31 213 SER A C 1
ATOM 1635 O O . SER A 1 213 ? 8.315 -7.569 -2.718 1.00 98.31 213 SER A O 1
ATOM 1637 N N . ILE A 1 214 ? 9.625 -5.990 -3.629 1.00 98.25 214 ILE A N 1
ATOM 1638 C CA . ILE A 1 214 ? 9.650 -6.508 -4.996 1.00 98.25 214 ILE A CA 1
ATOM 1639 C C . ILE A 1 214 ? 11.083 -6.924 -5.303 1.00 98.25 214 ILE A C 1
ATOM 1641 O O . ILE A 1 214 ? 11.974 -6.083 -5.335 1.00 98.25 214 ILE A O 1
ATOM 1645 N N . ASP A 1 215 ? 11.307 -8.214 -5.513 1.00 97.62 215 ASP A N 1
ATOM 1646 C CA . ASP A 1 215 ? 12.596 -8.751 -5.953 1.00 97.62 215 ASP A CA 1
ATOM 1647 C C . ASP A 1 215 ? 12.472 -9.152 -7.422 1.00 97.62 215 ASP A C 1
ATOM 1649 O O . ASP A 1 215 ? 11.609 -9.971 -7.746 1.00 97.62 215 ASP A O 1
ATOM 1653 N N . ILE A 1 216 ? 13.271 -8.533 -8.289 1.00 96.88 216 ILE A N 1
ATOM 1654 C CA . ILE A 1 216 ? 13.260 -8.692 -9.745 1.00 96.88 216 ILE A CA 1
ATOM 1655 C C . ILE A 1 216 ? 14.577 -9.343 -10.162 1.00 96.88 216 ILE A C 1
ATOM 1657 O O . ILE A 1 216 ? 15.647 -8.797 -9.888 1.00 96.88 216 ILE A O 1
ATOM 1661 N N . ASP A 1 217 ? 14.498 -10.496 -10.824 1.00 95.00 217 ASP A N 1
ATOM 1662 C CA . ASP A 1 217 ? 15.668 -11.193 -11.358 1.00 95.00 217 ASP A CA 1
ATOM 1663 C C . ASP A 1 217 ? 16.191 -10.586 -12.675 1.00 95.00 217 ASP A C 1
ATOM 1665 O O . ASP A 1 217 ? 15.608 -9.660 -13.242 1.00 95.00 217 ASP A O 1
ATOM 1669 N N . ASP A 1 218 ? 17.307 -11.123 -13.165 1.00 91.50 218 ASP A N 1
ATOM 1670 C CA . ASP A 1 218 ? 17.973 -10.728 -14.415 1.00 91.50 218 ASP A CA 1
ATOM 1671 C C . ASP A 1 218 ? 17.055 -10.853 -15.652 1.00 91.50 218 ASP A C 1
ATOM 1673 O O . ASP A 1 218 ? 17.055 -10.019 -16.570 1.00 91.50 218 ASP A O 1
ATOM 1677 N N . ALA A 1 219 ? 16.182 -11.860 -15.663 1.00 92.06 219 ALA A N 1
ATOM 1678 C CA . ALA A 1 219 ? 15.166 -12.056 -16.688 1.00 92.06 219 ALA A CA 1
ATOM 1679 C C . ALA A 1 219 ? 13.953 -11.114 -16.536 1.00 92.06 219 ALA A C 1
ATOM 1681 O O . ALA A 1 219 ? 13.109 -11.060 -17.442 1.00 92.06 219 ALA A O 1
ATOM 1682 N N . GLY A 1 220 ? 13.869 -10.345 -15.449 1.00 93.94 220 GLY A N 1
ATOM 1683 C CA . GLY A 1 220 ? 12.782 -9.425 -15.125 1.00 93.94 220 GLY A CA 1
ATOM 1684 C C . GLY A 1 220 ? 11.602 -10.077 -14.398 1.00 93.94 220 GLY A C 1
ATOM 1685 O O . GLY A 1 220 ? 10.586 -9.414 -14.181 1.00 93.94 220 GLY A O 1
ATOM 1686 N N . TRP A 1 221 ? 11.666 -11.366 -14.054 1.00 96.44 221 TRP A N 1
ATOM 1687 C CA . TRP A 1 221 ? 10.627 -12.009 -13.251 1.00 96.44 221 TRP A CA 1
ATOM 1688 C C . TRP A 1 221 ? 10.681 -11.508 -11.823 1.00 96.44 221 TRP A C 1
ATOM 1690 O O . TRP A 1 221 ? 11.749 -11.280 -11.264 1.00 96.44 221 TRP A O 1
ATOM 1700 N N . SER A 1 222 ? 9.504 -11.363 -11.223 1.00 96.69 222 SER A N 1
ATOM 1701 C CA . SER A 1 222 ? 9.386 -10.769 -9.902 1.00 96.69 222 SER A CA 1
ATOM 1702 C C . SER A 1 222 ? 8.737 -11.685 -8.876 1.00 96.69 222 SER A C 1
ATOM 1704 O O . SER A 1 222 ? 7.805 -12.448 -9.164 1.00 96.69 222 SER A O 1
ATOM 1706 N N . THR A 1 223 ? 9.222 -11.560 -7.644 1.00 97.75 223 THR A N 1
ATOM 1707 C CA . THR A 1 223 ? 8.521 -11.991 -6.438 1.00 97.75 223 THR A CA 1
ATOM 1708 C C . THR A 1 223 ? 8.127 -10.753 -5.643 1.00 97.75 223 THR A C 1
ATOM 1710 O O . THR A 1 223 ? 8.988 -10.019 -5.164 1.00 97.75 223 THR A O 1
ATOM 1713 N N . VAL A 1 224 ? 6.824 -10.533 -5.480 1.00 97.88 224 VAL A N 1
ATOM 1714 C CA . VAL A 1 224 ? 6.281 -9.440 -4.663 1.00 97.88 224 VAL A CA 1
ATOM 1715 C C . VAL A 1 224 ? 5.837 -10.007 -3.327 1.00 97.88 224 VAL A C 1
ATOM 1717 O O . VAL A 1 224 ? 4.967 -10.870 -3.285 1.00 97.88 224 VAL A O 1
ATOM 1720 N N . THR A 1 225 ? 6.413 -9.525 -2.234 1.00 98.25 225 THR A N 1
ATOM 1721 C CA . THR A 1 225 ? 6.088 -9.947 -0.870 1.00 98.25 225 THR A CA 1
ATOM 1722 C C . THR A 1 225 ? 5.413 -8.808 -0.128 1.00 98.25 225 THR A C 1
ATOM 1724 O O . THR A 1 225 ? 5.961 -7.713 -0.029 1.00 98.25 225 THR A O 1
ATOM 1727 N N . TYR A 1 226 ? 4.242 -9.086 0.430 1.00 97.94 226 TYR A N 1
ATOM 1728 C CA . TYR A 1 226 ? 3.494 -8.161 1.264 1.00 97.94 226 TYR A CA 1
ATOM 1729 C C . TYR A 1 226 ? 3.534 -8.581 2.728 1.00 97.94 226 TYR A C 1
ATOM 1731 O O . TYR A 1 226 ? 3.373 -9.759 3.057 1.00 97.94 226 TYR A O 1
ATOM 1739 N N . SER A 1 227 ? 3.665 -7.593 3.607 1.00 97.31 227 SER A N 1
ATOM 1740 C CA . SER A 1 227 ? 3.444 -7.729 5.041 1.00 97.31 227 SER A CA 1
ATOM 1741 C C . SER A 1 227 ? 2.546 -6.601 5.526 1.00 97.31 227 SER A C 1
ATOM 1743 O O . SER A 1 227 ? 2.863 -5.431 5.325 1.00 97.31 227 SER A O 1
ATOM 1745 N N . HIS A 1 228 ? 1.429 -6.974 6.144 1.00 97.31 228 HIS A N 1
ATOM 1746 C CA . HIS A 1 228 ? 0.398 -6.061 6.619 1.00 97.31 228 HIS A CA 1
ATOM 1747 C C . HIS A 1 228 ? 0.258 -6.165 8.132 1.00 97.31 228 HIS A C 1
ATOM 1749 O O . HIS A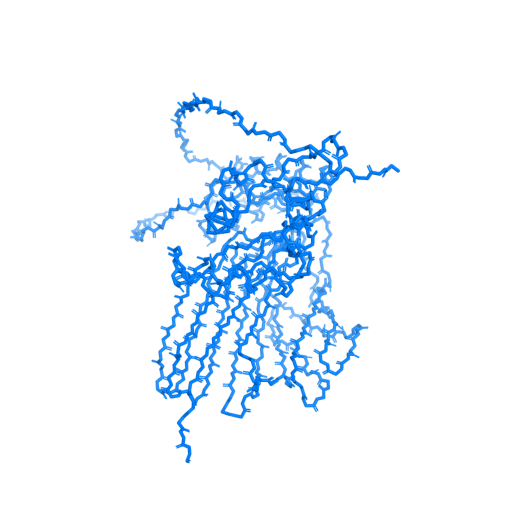 1 228 ? -0.260 -7.173 8.615 1.00 97.31 228 HIS A O 1
ATOM 1755 N N . GLN A 1 229 ? 0.685 -5.153 8.887 1.00 96.81 229 GLN A N 1
ATOM 1756 C CA . GLN A 1 229 ? 0.390 -5.058 10.315 1.00 96.81 229 GLN A CA 1
ATOM 1757 C C . GLN A 1 229 ? -0.923 -4.296 10.503 1.00 96.81 229 GLN A C 1
ATOM 1759 O O . GLN A 1 229 ? -0.990 -3.079 10.347 1.00 96.81 229 GLN A O 1
ATOM 1764 N N . LEU A 1 230 ? -1.982 -5.021 10.844 1.00 97.06 230 LEU A N 1
ATOM 1765 C CA . LEU A 1 230 ? -3.343 -4.504 10.923 1.00 97.06 230 LEU A CA 1
ATOM 1766 C C . LEU A 1 230 ? -3.744 -4.263 12.372 1.00 97.06 230 LEU A C 1
ATOM 1768 O O . LEU A 1 230 ? -3.579 -5.153 13.197 1.00 97.06 230 LEU A O 1
ATOM 1772 N N . LEU A 1 231 ? -4.348 -3.111 12.652 1.00 96.75 231 LEU A N 1
ATOM 1773 C CA . LEU A 1 231 ? -5.045 -2.786 13.891 1.00 96.75 231 LEU A CA 1
ATOM 1774 C C . LEU A 1 231 ? -6.554 -2.744 13.625 1.00 96.75 231 LEU A C 1
ATOM 1776 O O . LEU A 1 231 ? -7.043 -1.940 12.825 1.00 96.75 231 LEU A O 1
ATOM 1780 N N . ASN A 1 232 ? -7.308 -3.606 14.304 1.00 96.44 232 ASN A N 1
ATOM 1781 C CA . ASN A 1 232 ? -8.761 -3.644 14.175 1.00 96.44 232 ASN A CA 1
ATOM 1782 C C . ASN A 1 232 ? -9.422 -2.624 15.112 1.00 96.44 232 ASN A C 1
ATOM 1784 O O . ASN A 1 232 ? -9.674 -2.932 16.273 1.00 96.44 232 ASN A O 1
ATOM 1788 N N . LEU A 1 233 ? -9.764 -1.433 14.620 1.00 94.44 233 LEU A N 1
ATOM 1789 C CA . LEU A 1 233 ? -10.544 -0.451 15.387 1.00 94.44 233 LEU A CA 1
ATOM 1790 C C . LEU A 1 233 ? -12.053 -0.570 15.140 1.00 94.44 233 LEU A C 1
ATOM 1792 O O . LEU A 1 233 ? -12.815 0.319 15.511 1.00 94.44 233 LEU A O 1
ATOM 1796 N N . THR A 1 234 ? -12.510 -1.652 14.509 1.00 93.06 234 THR A N 1
ATOM 1797 C CA . THR A 1 234 ? -13.936 -1.907 14.297 1.00 93.06 234 THR A CA 1
ATOM 1798 C C . THR A 1 234 ? -14.553 -2.617 15.503 1.00 93.06 234 THR A C 1
ATOM 1800 O O . THR A 1 234 ? -13.862 -3.163 16.362 1.00 93.06 234 THR A O 1
ATOM 1803 N N . GLN A 1 235 ? -15.883 -2.669 15.551 1.00 91.12 235 GLN A N 1
ATOM 1804 C CA . GLN A 1 235 ? -16.605 -3.404 16.593 1.00 91.12 235 GLN A CA 1
ATOM 1805 C C . GLN A 1 235 ? -16.736 -4.909 16.306 1.00 91.12 235 GLN A C 1
ATOM 1807 O O . GLN A 1 235 ? -17.371 -5.619 17.086 1.00 91.12 235 GLN A O 1
ATOM 1812 N N . ARG A 1 236 ? -16.188 -5.414 15.189 1.00 92.19 236 ARG A N 1
ATOM 1813 C CA . ARG A 1 236 ? -16.343 -6.814 14.770 1.00 92.19 236 ARG A CA 1
ATOM 1814 C C . ARG A 1 236 ? -14.990 -7.474 14.491 1.00 92.19 236 ARG A C 1
ATOM 1816 O O . ARG A 1 236 ? -14.101 -6.834 13.933 1.00 92.19 236 ARG A O 1
ATOM 1823 N N . PRO A 1 237 ? -14.832 -8.774 14.790 1.00 94.19 237 PRO A N 1
ATOM 1824 C CA . PRO A 1 237 ? -13.633 -9.497 14.395 1.00 94.19 237 PRO A CA 1
ATOM 1825 C C . PRO A 1 237 ? -13.465 -9.549 12.871 1.00 94.19 237 PRO A C 1
ATOM 1827 O O . PRO A 1 237 ? -14.427 -9.787 12.132 1.00 94.19 237 PRO A O 1
ATOM 1830 N N . ILE A 1 238 ? -12.232 -9.388 12.397 1.00 95.06 238 ILE A N 1
ATOM 1831 C CA . ILE A 1 238 ? -11.894 -9.445 10.973 1.00 95.06 238 ILE A CA 1
ATOM 1832 C C . ILE A 1 238 ? -11.461 -10.863 10.622 1.00 95.06 238 ILE A C 1
ATOM 1834 O O . ILE A 1 238 ? -10.494 -11.394 11.165 1.00 95.06 238 ILE A O 1
ATOM 1838 N N . LYS A 1 239 ? -12.162 -11.467 9.665 1.00 96.38 239 LYS A N 1
ATOM 1839 C CA . LYS A 1 239 ? -11.850 -12.809 9.141 1.00 96.38 239 LYS A CA 1
ATOM 1840 C C . LYS A 1 239 ? -11.337 -12.790 7.709 1.00 96.38 239 LYS A C 1
ATOM 1842 O O . LYS A 1 239 ? -10.902 -13.819 7.206 1.00 96.38 239 LYS A O 1
ATOM 1847 N N . ARG A 1 240 ? -11.439 -11.646 7.031 1.00 95.31 240 ARG A N 1
ATOM 1848 C CA . ARG A 1 240 ? -11.219 -11.543 5.591 1.00 95.31 240 ARG A CA 1
ATOM 1849 C C . ARG A 1 240 ? -10.587 -10.208 5.221 1.00 95.31 240 ARG A C 1
ATOM 1851 O O . ARG A 1 240 ? -11.111 -9.160 5.591 1.00 95.31 240 ARG A O 1
ATOM 1858 N N . LEU A 1 241 ? -9.520 -10.261 4.430 1.00 94.56 241 LEU A N 1
ATOM 1859 C CA . LEU A 1 241 ? -8.826 -9.102 3.874 1.00 94.56 241 LEU A CA 1
ATOM 1860 C C . LEU A 1 241 ? -8.818 -9.189 2.343 1.00 94.56 241 LEU A C 1
ATOM 1862 O O . LEU A 1 241 ? -8.095 -10.003 1.776 1.00 94.56 241 LEU A O 1
ATOM 1866 N N . THR A 1 242 ? -9.622 -8.369 1.666 1.00 95.12 242 THR A N 1
ATOM 1867 C CA . THR A 1 242 ? -9.628 -8.305 0.193 1.00 95.12 242 THR A CA 1
ATOM 1868 C C . THR A 1 242 ? -8.393 -7.568 -0.319 1.00 95.12 242 THR A C 1
ATOM 1870 O O . THR A 1 242 ? -8.031 -6.525 0.237 1.00 95.12 242 THR A O 1
ATOM 1873 N N . ARG A 1 243 ? -7.781 -8.103 -1.380 1.00 95.00 243 ARG A N 1
ATOM 1874 C CA . ARG A 1 243 ? -6.609 -7.567 -2.078 1.00 95.00 243 ARG A CA 1
ATOM 1875 C C . ARG A 1 243 ? -6.787 -7.694 -3.590 1.00 95.00 243 ARG A C 1
ATOM 1877 O O . ARG A 1 243 ? -7.539 -8.538 -4.080 1.00 95.00 243 ARG A O 1
ATOM 1884 N N . GLU A 1 244 ? -6.061 -6.859 -4.311 1.00 94.38 244 GLU A N 1
ATOM 1885 C CA . GLU A 1 244 ? -5.894 -6.970 -5.753 1.00 94.38 244 GLU A CA 1
ATOM 1886 C C . GLU A 1 244 ? -4.436 -6.727 -6.121 1.00 94.38 244 GLU A C 1
ATOM 1888 O O . GLU A 1 244 ? -3.711 -6.054 -5.383 1.00 94.38 244 GLU A O 1
ATOM 1893 N N . LEU A 1 245 ? -4.011 -7.328 -7.227 1.00 93.81 245 LEU A N 1
ATOM 1894 C CA . LEU A 1 245 ? -2.648 -7.239 -7.718 1.00 93.81 245 LEU A CA 1
ATOM 1895 C C . LEU A 1 245 ? -2.664 -7.333 -9.242 1.00 93.81 245 LEU A C 1
ATOM 1897 O O . LEU A 1 245 ? -3.358 -8.180 -9.810 1.00 93.81 245 LEU A O 1
ATOM 1901 N N . TRP A 1 246 ? -1.927 -6.437 -9.888 1.00 94.25 246 TRP A N 1
ATOM 1902 C CA . TRP A 1 246 ? -1.867 -6.324 -11.338 1.00 94.25 246 TRP A CA 1
ATOM 1903 C C . TRP A 1 246 ? -0.416 -6.242 -11.799 1.00 94.25 246 TRP A C 1
ATOM 1905 O O . TRP A 1 246 ? 0.407 -5.606 -11.144 1.00 94.25 246 TRP A O 1
ATOM 1915 N N . PHE A 1 247 ? -0.130 -6.867 -12.934 1.00 94.00 247 PHE A N 1
ATOM 1916 C CA . PHE A 1 247 ? 1.136 -6.742 -13.648 1.00 94.00 247 PHE A CA 1
ATOM 1917 C C . PHE A 1 247 ? 0.860 -6.453 -15.111 1.00 94.00 247 PHE A C 1
ATOM 1919 O O . PHE A 1 247 ? -0.135 -6.914 -15.651 1.00 94.00 247 PHE A O 1
ATOM 1926 N N . GLU A 1 248 ? 1.768 -5.763 -15.788 1.00 91.69 248 GLU A N 1
ATOM 1927 C CA . GLU A 1 248 ? 1.638 -5.566 -17.230 1.00 91.69 248 GLU A CA 1
ATOM 1928 C C . GLU A 1 248 ? 1.890 -6.864 -18.005 1.00 91.69 248 GLU A C 1
ATOM 1930 O O . GLU A 1 248 ? 1.122 -7.226 -18.896 1.00 91.69 248 GLU A O 1
ATOM 1935 N N . THR A 1 249 ? 2.944 -7.592 -17.625 1.00 93.12 249 THR A N 1
ATOM 1936 C CA . THR A 1 249 ? 3.347 -8.852 -18.254 1.00 93.12 249 THR A CA 1
ATOM 1937 C C . THR A 1 249 ? 3.327 -9.990 -17.241 1.00 93.12 249 THR A C 1
ATOM 1939 O O . THR A 1 249 ? 3.859 -9.864 -16.137 1.00 93.12 249 THR A O 1
ATOM 1942 N N . THR A 1 250 ? 2.752 -11.129 -17.630 1.00 93.12 250 THR A N 1
ATOM 1943 C CA . THR A 1 250 ? 2.711 -12.356 -16.823 1.00 93.12 250 THR A CA 1
ATOM 1944 C C . THR A 1 250 ? 2.996 -13.595 -17.681 1.00 93.12 250 THR A C 1
ATOM 1946 O O . THR A 1 250 ? 2.814 -13.569 -18.898 1.00 93.12 250 THR A O 1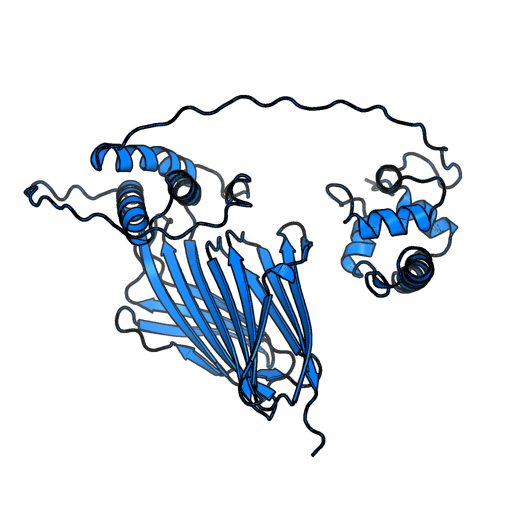
ATOM 1949 N N . SER A 1 251 ? 3.445 -14.699 -17.071 1.00 87.19 251 SER A N 1
ATOM 1950 C CA . SER A 1 251 ? 3.568 -16.021 -17.733 1.00 87.19 251 SER A CA 1
ATOM 1951 C C . SER A 1 251 ? 2.261 -16.824 -17.744 1.00 87.19 251 SER A C 1
ATOM 1953 O O . SER A 1 251 ? 2.232 -17.962 -18.211 1.00 87.19 251 SER A O 1
ATOM 1955 N N . GLY A 1 252 ? 1.184 -16.253 -17.209 1.00 88.06 252 GLY A N 1
ATOM 1956 C CA . GLY A 1 252 ? -0.069 -16.932 -16.907 1.00 88.06 252 GLY A CA 1
ATOM 1957 C C . GLY A 1 252 ? -0.699 -16.341 -15.644 1.00 88.06 252 GLY A C 1
ATOM 1958 O O . GLY A 1 252 ? -0.334 -15.234 -15.240 1.00 88.06 252 GLY A O 1
ATOM 1959 N N . PRO A 1 253 ? -1.632 -17.057 -14.996 1.00 89.06 253 PRO A N 1
ATOM 1960 C CA . PRO A 1 253 ? -2.200 -16.619 -13.729 1.00 89.06 253 PRO A CA 1
ATOM 1961 C C . PRO A 1 253 ? -1.114 -16.436 -12.665 1.00 89.06 253 PRO A C 1
ATOM 1963 O O . PRO A 1 253 ? -0.240 -17.288 -12.494 1.00 89.06 253 PRO A O 1
ATOM 1966 N N . LEU A 1 254 ? -1.200 -15.341 -11.913 1.00 93.12 254 LEU A N 1
ATOM 1967 C CA . LEU A 1 254 ? -0.283 -15.061 -10.812 1.00 93.12 254 LEU A CA 1
ATOM 1968 C C . LEU A 1 254 ? -0.366 -16.166 -9.763 1.00 93.12 254 LEU A C 1
ATOM 1970 O O . LEU A 1 254 ? -1.465 -16.585 -9.415 1.00 93.12 254 LEU A O 1
ATOM 1974 N N . THR A 1 255 ? 0.761 -16.613 -9.216 1.00 94.19 255 THR A N 1
ATOM 1975 C CA . THR A 1 255 ? 0.797 -17.547 -8.079 1.00 94.19 255 THR A CA 1
ATOM 1976 C C . THR A 1 255 ? 0.814 -16.741 -6.790 1.00 94.19 255 THR A C 1
ATOM 1978 O O . THR A 1 255 ? 1.730 -15.950 -6.599 1.00 94.19 255 THR A O 1
ATOM 1981 N N . ILE A 1 256 ? -0.190 -16.913 -5.926 1.00 95.44 256 ILE A N 1
ATOM 1982 C CA . ILE A 1 256 ? -0.369 -16.129 -4.695 1.00 95.44 256 ILE A CA 1
ATOM 1983 C C . ILE A 1 256 ? -0.480 -17.097 -3.527 1.00 95.44 256 ILE A C 1
ATOM 1985 O O . ILE A 1 256 ? -1.409 -17.907 -3.483 1.00 95.44 256 ILE A O 1
ATOM 1989 N N . GLU A 1 257 ? 0.450 -16.993 -2.587 1.00 95.88 257 GLU A N 1
ATOM 1990 C CA . GLU A 1 257 ? 0.580 -17.925 -1.471 1.00 95.88 257 GLU A CA 1
ATOM 1991 C C . GLU A 1 257 ? 0.718 -17.163 -0.149 1.00 95.88 257 GLU A C 1
ATOM 1993 O O . GLU A 1 257 ? 1.364 -16.112 -0.098 1.00 95.88 257 GLU A O 1
ATOM 1998 N N . PRO A 1 258 ? 0.092 -17.654 0.933 1.00 95.88 258 PRO A N 1
ATOM 1999 C CA . PRO A 1 258 ? 0.251 -17.051 2.244 1.00 95.88 258 PRO A CA 1
ATOM 2000 C C . PRO A 1 258 ? 1.673 -17.299 2.751 1.00 95.88 258 PRO A C 1
ATOM 2002 O O . PRO A 1 258 ? 2.206 -18.403 2.624 1.00 95.88 258 PRO A O 1
ATOM 2005 N N . SER A 1 259 ? 2.272 -16.296 3.385 1.00 91.69 259 SER A N 1
ATOM 2006 C CA . SER A 1 259 ? 3.527 -16.512 4.097 1.00 91.69 259 SER A CA 1
ATOM 2007 C C . SER A 1 259 ? 3.229 -17.240 5.412 1.00 91.69 259 SER A C 1
ATOM 2009 O O . SER A 1 259 ? 2.247 -16.905 6.085 1.00 91.69 259 SER A O 1
ATOM 2011 N N . PRO A 1 260 ? 4.042 -18.234 5.806 1.00 82.94 260 PRO A N 1
ATOM 2012 C CA . PRO A 1 260 ? 3.843 -18.929 7.068 1.00 82.94 260 PRO A CA 1
ATOM 2013 C C . PRO A 1 260 ? 3.957 -17.941 8.235 1.00 82.94 260 PRO A C 1
ATOM 2015 O O . PRO A 1 260 ? 4.916 -17.180 8.331 1.00 82.94 260 PRO A O 1
ATOM 2018 N N . SER A 1 261 ? 2.965 -17.963 9.123 1.00 82.19 261 SER A N 1
ATOM 2019 C CA . SER A 1 261 ? 2.944 -17.195 10.368 1.00 82.19 261 SER A CA 1
ATOM 2020 C C . SER A 1 261 ? 2.691 -18.144 11.532 1.00 82.19 261 SER A C 1
ATOM 2022 O O . SER A 1 261 ? 1.865 -19.055 11.437 1.00 82.19 261 SER A O 1
ATOM 2024 N N . ASN A 1 262 ? 3.403 -17.922 12.635 1.00 77.44 262 ASN A N 1
ATOM 2025 C CA . ASN A 1 262 ? 3.228 -18.695 13.864 1.00 77.44 262 ASN A CA 1
ATOM 2026 C C . ASN A 1 262 ? 1.964 -18.281 14.632 1.00 77.44 262 ASN A C 1
ATOM 2028 O O . ASN A 1 262 ? 1.460 -19.052 15.442 1.00 77.44 262 ASN A O 1
ATOM 2032 N N . GLU A 1 263 ? 1.453 -17.073 14.385 1.00 83.38 263 GLU A N 1
ATOM 2033 C CA . GLU A 1 263 ? 0.336 -16.500 15.140 1.00 83.38 263 GLU A CA 1
ATOM 2034 C C . GLU A 1 263 ? -1.016 -16.887 14.538 1.00 83.38 263 GLU A C 1
ATOM 2036 O O . GLU A 1 263 ? -1.962 -17.208 15.259 1.00 83.38 263 GLU A O 1
ATOM 2041 N N . ARG A 1 264 ? -1.133 -16.832 13.203 1.00 89.00 264 ARG A N 1
ATOM 2042 C CA . ARG A 1 264 ? -2.408 -17.000 12.493 1.00 89.00 264 ARG A CA 1
ATOM 2043 C C . ARG A 1 264 ? -2.218 -17.737 11.181 1.00 89.00 264 ARG A C 1
ATOM 2045 O O . ARG A 1 264 ? -1.275 -17.495 10.435 1.00 89.00 264 ARG A O 1
ATOM 2052 N N . LYS A 1 265 ? -3.177 -18.599 10.862 1.00 92.38 265 LYS A N 1
ATOM 2053 C CA . LYS A 1 265 ? -3.278 -19.246 9.557 1.00 92.38 265 LYS A CA 1
ATOM 2054 C C . LYS A 1 265 ? -3.957 -18.296 8.584 1.00 92.38 265 LYS A C 1
ATOM 2056 O O . LYS A 1 265 ? -5.046 -17.790 8.862 1.00 92.38 265 LYS A O 1
ATOM 2061 N N . VAL A 1 266 ? -3.324 -18.101 7.434 1.00 95.12 266 VAL A N 1
ATOM 2062 C CA . VAL A 1 266 ? -3.876 -17.334 6.320 1.00 95.12 266 VAL A CA 1
ATOM 2063 C C . VAL A 1 266 ? -4.135 -18.284 5.159 1.00 95.12 266 VAL A C 1
ATOM 2065 O O . VAL A 1 266 ? -3.261 -19.060 4.789 1.00 95.12 266 VAL A O 1
ATOM 2068 N N . ALA A 1 267 ? -5.335 -18.232 4.587 1.00 95.31 267 ALA A N 1
ATOM 2069 C CA . ALA A 1 267 ? -5.689 -18.959 3.372 1.00 95.31 267 ALA A CA 1
ATOM 2070 C C . ALA A 1 267 ? -6.055 -17.971 2.260 1.00 95.31 267 ALA A C 1
ATOM 2072 O O . ALA A 1 267 ? -6.770 -16.998 2.498 1.00 95.31 267 ALA A O 1
ATOM 2073 N N . ILE A 1 268 ? -5.585 -18.219 1.040 1.00 95.94 268 ILE A N 1
ATOM 2074 C CA . ILE A 1 268 ? -5.854 -17.358 -0.116 1.00 95.94 268 ILE A CA 1
ATOM 2075 C C . ILE A 1 268 ? -7.072 -17.896 -0.869 1.00 95.94 268 ILE A C 1
ATOM 2077 O O . ILE A 1 268 ? -7.049 -19.011 -1.382 1.00 95.94 268 ILE A O 1
ATOM 2081 N N . GLN A 1 269 ? -8.136 -17.096 -0.956 1.00 94.94 269 GLN A N 1
ATOM 2082 C CA . GLN A 1 269 ? -9.296 -17.378 -1.802 1.00 94.94 269 GLN A CA 1
ATOM 2083 C C . GLN A 1 269 ? -9.320 -16.408 -2.982 1.00 94.94 269 GLN A C 1
ATOM 2085 O O . GLN A 1 269 ? -9.526 -15.208 -2.802 1.00 94.94 269 GLN A O 1
ATOM 2090 N N . ARG A 1 270 ? -9.183 -16.931 -4.198 1.00 91.44 270 ARG A N 1
ATOM 2091 C CA . ARG A 1 270 ? -9.340 -16.153 -5.434 1.00 91.44 270 ARG A CA 1
ATOM 2092 C C . ARG A 1 270 ? -10.801 -15.765 -5.637 1.00 91.44 270 ARG A C 1
ATOM 2094 O O . ARG A 1 270 ? -11.696 -16.585 -5.435 1.00 91.44 270 ARG A O 1
ATOM 2101 N N . THR A 1 271 ? -11.042 -14.509 -6.000 1.00 89.44 271 THR A N 1
ATOM 2102 C CA . THR A 1 271 ? -12.386 -13.992 -6.300 1.00 89.44 271 THR A CA 1
ATOM 2103 C C . THR A 1 271 ? -12.550 -13.670 -7.776 1.00 89.44 271 THR A C 1
ATOM 2105 O O . THR A 1 271 ? -13.640 -13.851 -8.313 1.00 89.44 271 THR A O 1
ATOM 2108 N N . HIS A 1 272 ? -11.488 -13.207 -8.434 1.00 84.81 272 HIS A N 1
ATOM 2109 C CA . HIS A 1 272 ? -11.475 -12.941 -9.863 1.00 84.81 272 HIS A CA 1
ATOM 2110 C C . HIS A 1 272 ? -10.046 -13.014 -10.389 1.00 84.81 272 HIS A C 1
ATOM 2112 O O . HIS A 1 272 ? -9.181 -12.322 -9.866 1.00 84.81 272 HIS A O 1
ATOM 2118 N N . ASP A 1 273 ? -9.816 -13.805 -11.432 1.00 80.75 273 ASP A N 1
ATOM 2119 C CA . ASP A 1 273 ? -8.510 -13.917 -12.073 1.00 8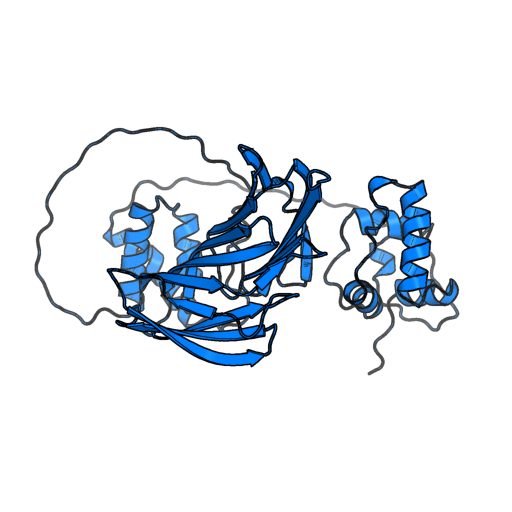0.75 273 ASP A CA 1
ATOM 2120 C C . ASP A 1 273 ? -8.641 -13.680 -13.574 1.00 80.75 273 ASP A C 1
ATOM 2122 O O . ASP A 1 273 ? -9.367 -14.381 -14.278 1.00 80.75 273 ASP A O 1
ATOM 2126 N N . MET A 1 274 ? -7.908 -12.682 -14.046 1.00 82.81 274 MET A N 1
ATOM 2127 C CA . MET A 1 274 ? -7.521 -12.514 -15.439 1.00 82.81 274 MET A CA 1
ATOM 2128 C C . MET A 1 274 ? -6.016 -12.760 -15.548 1.00 82.81 274 MET A C 1
ATOM 2130 O O . MET A 1 274 ? -5.309 -12.792 -14.542 1.00 82.81 274 MET A O 1
ATOM 2134 N N . ASN A 1 275 ? -5.501 -12.892 -16.771 1.00 79.50 275 ASN A N 1
ATOM 2135 C CA . ASN A 1 275 ? -4.079 -13.179 -16.990 1.00 79.50 275 ASN A CA 1
ATOM 2136 C C . ASN A 1 275 ? -3.146 -12.183 -16.285 1.00 79.50 275 ASN A C 1
ATOM 2138 O O . ASN A 1 275 ? -2.080 -12.573 -15.825 1.00 79.50 275 ASN A O 1
ATOM 2142 N N . ASN A 1 276 ? -3.544 -10.916 -16.188 1.00 85.69 276 ASN A N 1
ATOM 2143 C CA . ASN A 1 276 ? -2.711 -9.831 -15.685 1.00 85.69 276 ASN A CA 1
ATOM 2144 C C . ASN A 1 276 ? -3.275 -9.143 -14.425 1.00 85.69 276 ASN A C 1
ATOM 2146 O O . ASN A 1 276 ? -2.618 -8.272 -13.867 1.00 85.69 276 ASN A O 1
ATOM 2150 N N . LEU A 1 277 ? -4.464 -9.546 -13.955 1.00 91.06 277 LEU A N 1
ATOM 2151 C CA . LEU A 1 277 ? -5.141 -9.008 -12.771 1.00 91.06 277 LEU A CA 1
ATOM 2152 C C . LEU A 1 277 ? -5.668 -10.148 -11.902 1.00 91.06 277 LEU A C 1
ATOM 2154 O O . LEU A 1 277 ? -6.532 -10.906 -12.338 1.00 91.06 277 LEU A O 1
ATOM 2158 N N . SER A 1 278 ? -5.252 -10.188 -10.641 1.00 92.19 278 SER A N 1
ATOM 2159 C CA . SER A 1 278 ? -5.820 -11.088 -9.639 1.00 92.19 278 SER A CA 1
ATOM 2160 C C . SER A 1 278 ? -6.484 -10.297 -8.523 1.00 92.19 278 SER A C 1
ATOM 2162 O O . SER A 1 278 ? -5.854 -9.468 -7.868 1.00 92.19 278 SER A O 1
ATOM 2164 N N . LYS A 1 279 ? -7.755 -10.595 -8.255 1.00 94.75 279 LYS A N 1
ATOM 2165 C CA . LYS A 1 279 ? -8.477 -10.188 -7.047 1.00 94.75 279 LYS A CA 1
ATOM 2166 C C . LYS A 1 279 ? -8.689 -11.411 -6.174 1.00 94.75 279 LYS A C 1
ATOM 2168 O O . LYS A 1 279 ? -9.118 -12.472 -6.635 1.00 94.75 279 LYS A O 1
ATOM 2173 N N . PHE A 1 280 ? -8.385 -11.263 -4.897 1.00 95.56 280 PHE A N 1
ATOM 2174 C CA . PHE A 1 280 ? -8.418 -12.359 -3.944 1.00 95.56 280 PHE A CA 1
ATOM 2175 C C . PHE A 1 280 ? -8.708 -11.839 -2.540 1.00 95.56 280 PHE A C 1
ATOM 2177 O O . PHE A 1 280 ? -8.759 -10.637 -2.276 1.00 95.56 280 PHE A O 1
ATOM 2184 N N . ALA A 1 281 ? -8.935 -12.762 -1.619 1.00 95.81 281 ALA A N 1
ATOM 2185 C CA . ALA A 1 281 ? -9.094 -12.461 -0.216 1.00 95.81 281 ALA A CA 1
ATOM 2186 C C . ALA A 1 281 ? -8.228 -13.385 0.632 1.00 95.81 281 ALA A C 1
ATOM 2188 O O . ALA A 1 281 ? -8.240 -14.602 0.449 1.00 95.81 281 ALA A O 1
ATOM 2189 N N . CYS A 1 282 ? -7.532 -12.799 1.598 1.00 96.31 282 CYS A N 1
ATOM 2190 C CA . CYS A 1 282 ? -6.867 -13.530 2.662 1.00 96.31 282 CYS A CA 1
ATOM 2191 C C . CYS A 1 282 ? -7.907 -13.845 3.744 1.00 96.31 282 CYS A C 1
ATOM 2193 O O . CYS A 1 282 ? -8.441 -12.927 4.371 1.00 96.31 282 CYS A O 1
ATOM 2195 N N . HIS A 1 283 ? -8.216 -15.121 3.953 1.00 96.75 283 HIS A N 1
ATOM 2196 C CA . HIS A 1 283 ? -8.991 -15.602 5.097 1.00 96.75 283 HIS A CA 1
ATOM 2197 C C . HIS A 1 283 ? -8.068 -15.821 6.279 1.00 96.75 283 HIS A C 1
ATOM 2199 O O . HIS A 1 283 ? -7.037 -16.471 6.136 1.00 96.75 283 HIS A O 1
ATOM 2205 N N . ILE A 1 284 ? -8.440 -15.281 7.433 1.00 95.81 284 ILE A N 1
ATOM 2206 C CA . ILE A 1 284 ? -7.577 -15.183 8.608 1.00 95.81 284 ILE A CA 1
ATOM 2207 C C . ILE A 1 284 ? -8.199 -16.016 9.730 1.00 95.81 284 ILE A C 1
ATOM 2209 O O . ILE A 1 284 ? -9.365 -15.815 10.084 1.00 95.81 284 ILE A O 1
ATOM 2213 N N . SER A 1 285 ? -7.430 -16.966 10.266 1.00 93.69 285 SER A N 1
ATOM 2214 C CA . SER A 1 285 ? -7.853 -17.842 11.361 1.00 93.69 285 SER A CA 1
ATOM 2215 C C . SER A 1 285 ? -6.747 -18.013 12.417 1.00 93.69 285 SER A C 1
ATOM 2217 O O . SER A 1 285 ? -5.676 -18.516 12.075 1.00 93.69 285 SER A O 1
ATOM 2219 N N . PRO A 1 286 ? -6.999 -17.710 13.705 1.00 94.62 286 PRO A N 1
ATOM 2220 C CA . PRO A 1 286 ? -8.236 -17.120 14.234 1.00 94.62 286 PRO A CA 1
ATOM 2221 C C . PRO A 1 286 ? -8.530 -15.726 13.645 1.00 94.62 286 PRO A C 1
ATOM 2223 O O . PRO A 1 286 ? -7.698 -15.167 12.931 1.00 94.62 286 PRO A O 1
ATOM 2226 N N . ALA A 1 287 ? -9.713 -15.166 13.912 1.00 95.50 287 ALA A N 1
ATOM 2227 C CA . ALA A 1 287 ? -10.073 -13.810 13.479 1.00 95.50 287 ALA A CA 1
ATOM 2228 C C . ALA A 1 287 ? -9.283 -12.744 14.256 1.00 95.50 287 ALA A C 1
ATOM 2230 O O . ALA A 1 287 ? -8.956 -12.981 15.416 1.00 95.50 287 ALA A O 1
ATOM 2231 N N . ILE A 1 288 ? -8.998 -11.591 13.649 1.00 94.88 288 ILE A N 1
ATOM 2232 C CA . ILE A 1 288 ? -8.376 -10.454 14.348 1.00 94.88 288 ILE A CA 1
ATOM 2233 C C . ILE A 1 288 ? -9.464 -9.765 15.172 1.00 94.88 288 ILE A C 1
ATOM 2235 O O . ILE A 1 288 ? -10.401 -9.203 14.595 1.00 94.88 288 ILE A O 1
ATOM 2239 N N . ASP A 1 289 ? -9.372 -9.827 16.494 1.00 95.00 289 ASP A N 1
ATOM 2240 C CA . ASP A 1 289 ? -10.395 -9.303 17.399 1.00 95.00 289 ASP A CA 1
ATOM 2241 C C . ASP A 1 289 ? -10.361 -7.773 17.505 1.00 95.00 289 ASP A C 1
ATOM 2243 O O . ASP A 1 289 ? -9.440 -7.106 17.038 1.00 95.00 289 ASP A O 1
ATOM 2247 N N . CYS A 1 290 ? -11.409 -7.182 18.077 1.00 93.75 290 CYS A N 1
ATOM 2248 C CA . CYS A 1 290 ? -11.522 -5.731 18.230 1.00 93.75 290 CYS A CA 1
ATOM 2249 C C . CYS A 1 290 ? -10.423 -5.197 19.164 1.00 93.75 290 CYS A C 1
ATOM 2251 O O . CYS A 1 290 ? -10.267 -5.677 20.286 1.00 93.75 290 CYS A O 1
ATOM 2253 N N . GLY A 1 291 ? -9.689 -4.184 18.710 1.00 90.00 291 GLY A N 1
ATOM 2254 C CA . GLY A 1 291 ? -8.514 -3.628 19.377 1.00 90.00 291 GLY A CA 1
ATOM 2255 C C . GLY A 1 291 ? -7.242 -4.453 19.182 1.00 90.00 291 GLY A C 1
ATOM 2256 O O . GLY A 1 291 ? -6.197 -4.077 19.704 1.00 90.00 291 GLY A O 1
ATOM 2257 N N . GLU A 1 292 ? -7.291 -5.574 18.467 1.00 94.50 292 GLU A N 1
ATOM 2258 C CA . GLU A 1 292 ? -6.117 -6.411 18.264 1.00 94.50 292 GLU A CA 1
ATOM 2259 C C . GLU A 1 292 ? -5.225 -5.890 17.128 1.00 94.50 292 GLU A C 1
ATOM 2261 O O . GLU A 1 292 ? -5.716 -5.356 16.128 1.00 94.50 292 GLU A O 1
ATOM 2266 N N . VAL A 1 293 ? -3.910 -6.090 17.282 1.00 94.88 293 VAL A N 1
ATOM 2267 C CA . VAL A 1 293 ? -2.921 -5.954 16.210 1.00 94.88 293 VAL A CA 1
ATOM 2268 C C . VAL A 1 293 ? -2.493 -7.332 15.718 1.00 94.88 293 VAL A C 1
ATOM 2270 O O . VAL A 1 293 ? -2.076 -8.156 16.527 1.00 94.88 293 VAL A O 1
ATOM 2273 N N . ALA A 1 294 ? -2.528 -7.569 14.409 1.00 94.69 294 ALA A N 1
ATOM 2274 C CA . ALA A 1 294 ? -2.080 -8.826 13.814 1.00 94.69 294 ALA A CA 1
ATOM 2275 C C . ALA A 1 294 ? -1.372 -8.612 12.473 1.00 94.69 294 ALA A C 1
ATOM 2277 O O . ALA A 1 294 ? -1.704 -7.690 11.727 1.00 94.69 294 ALA A O 1
ATOM 2278 N N . THR A 1 295 ? -0.436 -9.505 12.147 1.00 95.81 295 THR A N 1
ATOM 2279 C CA . THR A 1 295 ? 0.293 -9.470 10.873 1.00 95.81 295 THR A CA 1
ATOM 2280 C C . THR A 1 295 ? -0.300 -10.457 9.867 1.00 95.81 295 THR A C 1
ATOM 2282 O O . THR A 1 295 ? -0.498 -11.633 10.176 1.00 95.81 295 THR A O 1
ATOM 2285 N N . VAL A 1 296 ? -0.565 -9.989 8.647 1.00 96.00 296 VAL A N 1
ATOM 2286 C CA . VAL A 1 296 ? -1.002 -10.803 7.506 1.00 96.00 296 VAL A CA 1
ATOM 2287 C C . VAL A 1 296 ? -0.003 -10.633 6.370 1.00 96.00 296 VAL A C 1
ATOM 2289 O O . VAL A 1 296 ? 0.165 -9.534 5.847 1.00 96.00 296 VAL A O 1
ATOM 2292 N N . SER A 1 297 ? 0.621 -11.727 5.946 1.00 96.38 297 SER A N 1
ATOM 2293 C CA . SER A 1 297 ? 1.662 -11.694 4.918 1.00 96.38 297 SER A CA 1
ATOM 2294 C C . SER A 1 297 ? 1.387 -12.724 3.827 1.00 96.38 297 SER A C 1
ATOM 2296 O O . SER A 1 297 ? 0.842 -13.800 4.082 1.00 96.38 297 SER A O 1
ATOM 2298 N N . TYR A 1 298 ? 1.740 -12.379 2.597 1.00 97.00 298 TYR A N 1
ATOM 2299 C CA . TYR A 1 298 ? 1.629 -13.246 1.426 1.00 97.00 298 TYR A CA 1
ATOM 2300 C C . TYR A 1 298 ? 2.662 -12.822 0.390 1.00 97.00 298 TYR A C 1
ATOM 2302 O O . TYR A 1 298 ? 3.156 -11.693 0.421 1.00 97.00 298 TYR A O 1
ATOM 2310 N N . PHE A 1 299 ? 2.963 -13.704 -0.553 1.00 96.62 299 PHE A N 1
ATOM 2311 C CA . PHE A 1 299 ? 3.786 -13.363 -1.702 1.00 96.62 299 PHE A CA 1
ATOM 2312 C C . PHE A 1 299 ? 3.102 -13.747 -3.008 1.00 96.62 299 PHE A C 1
ATOM 2314 O O . PHE A 1 299 ? 2.198 -14.584 -3.052 1.00 96.62 299 PHE A O 1
ATOM 2321 N N . CYS A 1 300 ? 3.533 -13.088 -4.074 1.00 96.25 300 CYS A N 1
ATOM 2322 C CA . CYS A 1 300 ? 3.028 -13.237 -5.421 1.00 96.25 300 CYS A CA 1
ATOM 2323 C C . CYS A 1 300 ? 4.191 -13.465 -6.389 1.00 96.25 300 CYS A C 1
ATOM 2325 O O . CYS A 1 300 ? 5.202 -12.767 -6.320 1.00 96.25 300 CYS A O 1
ATOM 2327 N N . ARG A 1 301 ? 4.034 -14.420 -7.308 1.00 95.81 301 ARG A N 1
ATOM 2328 C CA . ARG A 1 301 ? 4.981 -14.736 -8.388 1.00 95.81 301 ARG A CA 1
ATOM 2329 C C . ARG A 1 301 ? 4.272 -14.805 -9.736 1.00 95.81 301 ARG A C 1
ATOM 2331 O O . ARG A 1 301 ? 3.056 -14.985 -9.798 1.00 95.81 301 ARG A O 1
ATOM 2338 N N . GLY A 1 302 ? 5.052 -14.721 -10.811 1.00 93.06 302 GLY A N 1
ATOM 2339 C CA . GLY A 1 302 ? 4.564 -14.843 -12.191 1.00 93.06 302 GLY A CA 1
ATOM 2340 C C . GLY A 1 302 ? 4.320 -13.509 -12.899 1.00 93.06 302 GLY A C 1
ATOM 2341 O O . GLY A 1 302 ? 3.890 -13.516 -14.048 1.00 93.06 302 GLY A O 1
ATOM 2342 N N . GLY A 1 303 ? 4.612 -12.384 -12.241 1.00 95.06 303 GLY A N 1
ATOM 2343 C CA . GLY A 1 303 ? 4.680 -11.064 -12.866 1.00 95.06 303 GLY A CA 1
ATOM 2344 C C . GLY A 1 303 ? 6.089 -10.751 -13.367 1.00 95.06 303 GLY A C 1
ATOM 2345 O O . GLY A 1 303 ? 7.070 -11.145 -12.728 1.00 95.06 303 GLY A O 1
ATOM 2346 N N . ARG A 1 304 ? 6.192 -10.046 -14.496 1.00 95.19 304 ARG A N 1
ATOM 2347 C CA . ARG A 1 304 ? 7.461 -9.702 -15.146 1.00 95.19 304 ARG A CA 1
ATOM 2348 C C . ARG A 1 304 ? 7.536 -8.218 -15.500 1.00 95.19 304 ARG A C 1
ATOM 2350 O O . ARG A 1 304 ? 6.575 -7.665 -16.029 1.00 95.19 304 ARG A O 1
ATOM 2357 N N . PHE A 1 305 ? 8.701 -7.619 -15.280 1.00 93.94 305 PHE A N 1
ATOM 2358 C CA . PHE A 1 305 ? 9.073 -6.281 -15.737 1.00 93.94 305 PHE A CA 1
ATOM 2359 C C . PHE A 1 305 ? 9.878 -6.411 -17.036 1.00 93.94 305 PHE A C 1
ATOM 2361 O O . PHE A 1 305 ? 10.848 -7.167 -17.085 1.00 93.94 305 PHE A O 1
ATOM 2368 N N . VAL A 1 306 ? 9.436 -5.745 -18.109 1.00 88.25 306 VAL A N 1
ATOM 2369 C CA . VAL A 1 306 ? 10.030 -5.899 -19.454 1.00 88.25 306 VAL A CA 1
ATOM 2370 C C . VAL A 1 306 ? 10.424 -4.555 -20.055 1.00 88.25 306 VAL A C 1
ATOM 2372 O O . VAL A 1 306 ? 11.604 -4.324 -20.291 1.00 88.25 306 VAL A O 1
ATOM 2375 N N . HIS A 1 307 ? 9.443 -3.689 -20.318 1.00 78.81 307 HIS A N 1
ATOM 2376 C CA . HIS A 1 307 ? 9.669 -2.392 -20.963 1.00 78.81 307 HIS A CA 1
ATOM 2377 C C . HIS A 1 307 ? 9.585 -1.264 -19.938 1.00 78.81 307 HIS A C 1
ATOM 2379 O O . HIS A 1 307 ? 10.541 -0.512 -19.767 1.00 78.81 307 HIS A O 1
ATOM 2385 N N . ASP A 1 308 ? 8.468 -1.213 -19.211 1.00 83.31 308 ASP A N 1
ATOM 2386 C CA . ASP A 1 308 ? 8.210 -0.181 -18.221 1.00 83.31 308 ASP A CA 1
ATOM 2387 C C . ASP A 1 308 ? 8.532 -0.691 -16.810 1.00 83.31 308 ASP A C 1
ATOM 2389 O O . ASP A 1 308 ? 8.038 -1.721 -16.345 1.00 83.31 308 ASP A O 1
ATOM 2393 N N . HIS A 1 309 ? 9.376 0.063 -16.114 1.00 93.75 309 HIS A N 1
ATOM 2394 C CA . HIS A 1 309 ? 9.794 -0.200 -14.743 1.00 93.75 309 HIS A CA 1
ATOM 2395 C C . HIS A 1 309 ? 9.031 0.740 -13.811 1.00 93.75 309 HIS A C 1
ATOM 2397 O O . HIS A 1 309 ? 9.479 1.839 -13.474 1.00 93.75 309 HIS A O 1
ATOM 2403 N N . TYR A 1 310 ? 7.820 0.327 -13.442 1.00 95.44 310 TYR A N 1
ATOM 2404 C CA . TYR A 1 310 ? 6.994 1.074 -12.505 1.00 95.44 310 TYR A CA 1
ATOM 2405 C C . TYR A 1 310 ? 6.162 0.166 -11.611 1.00 95.44 310 TYR A C 1
ATOM 2407 O O . TYR A 1 310 ? 5.792 -0.947 -11.979 1.00 95.44 310 TYR A O 1
ATOM 2415 N N . TRP A 1 311 ? 5.815 0.676 -10.437 1.00 97.06 311 TRP A N 1
ATOM 2416 C CA . TRP A 1 311 ? 4.916 0.014 -9.508 1.00 97.06 311 TRP A CA 1
ATOM 2417 C C . TRP A 1 311 ? 3.947 1.022 -8.909 1.00 97.06 311 TRP A C 1
ATOM 2419 O O . TRP A 1 311 ? 4.372 2.052 -8.389 1.00 97.06 311 TRP A O 1
ATOM 2429 N N . ARG A 1 312 ? 2.646 0.718 -8.954 1.00 96.38 312 ARG A N 1
ATOM 2430 C CA . ARG A 1 312 ? 1.609 1.528 -8.305 1.00 96.38 312 ARG A CA 1
ATOM 2431 C C . ARG A 1 312 ? 1.009 0.771 -7.127 1.00 96.38 312 ARG A C 1
ATOM 2433 O O . ARG A 1 312 ? 0.302 -0.217 -7.310 1.00 96.38 312 ARG A O 1
ATOM 2440 N N . GLN A 1 313 ? 1.223 1.285 -5.922 1.00 97.12 313 GLN A N 1
ATOM 2441 C CA . GLN A 1 313 ? 0.640 0.776 -4.689 1.00 97.12 313 GLN A CA 1
ATOM 2442 C C . GLN A 1 313 ? -0.581 1.604 -4.286 1.00 97.12 313 GLN A C 1
ATOM 2444 O O . GLN A 1 313 ? -0.444 2.703 -3.757 1.00 97.12 313 GLN A O 1
ATOM 2449 N N . ALA A 1 314 ? -1.781 1.050 -4.464 1.00 95.38 314 ALA A N 1
ATOM 2450 C CA . ALA A 1 314 ? -3.000 1.642 -3.915 1.00 95.38 314 ALA A CA 1
ATOM 2451 C C . ALA A 1 314 ? -3.078 1.465 -2.388 1.00 95.38 314 ALA A C 1
ATOM 2453 O O . ALA A 1 314 ? -2.671 0.430 -1.846 1.00 95.38 314 ALA A O 1
ATOM 2454 N N . VAL A 1 315 ? -3.659 2.451 -1.707 1.00 95.69 315 VAL A N 1
ATOM 2455 C CA . VAL A 1 315 ? -3.845 2.492 -0.255 1.00 95.69 315 VAL A CA 1
ATOM 2456 C C . VAL A 1 315 ? -5.345 2.397 0.051 1.00 95.69 315 VAL A C 1
ATOM 2458 O O . VAL A 1 315 ? -6.061 3.394 0.007 1.00 95.69 315 VAL A O 1
ATOM 2461 N N . PRO A 1 316 ? -5.888 1.192 0.311 1.00 92.94 316 PRO A N 1
ATOM 2462 C CA . PRO A 1 316 ? -7.330 1.009 0.511 1.00 92.94 316 PRO A CA 1
ATOM 2463 C C . PRO A 1 316 ? -7.803 1.331 1.938 1.00 92.94 316 PRO A C 1
ATOM 2465 O O . PRO A 1 316 ? -8.998 1.258 2.218 1.00 92.94 316 PRO A O 1
ATOM 2468 N N . ARG A 1 317 ? -6.880 1.594 2.867 1.00 94.50 317 ARG A N 1
ATOM 2469 C CA . ARG A 1 317 ? -7.135 1.796 4.300 1.00 94.50 317 ARG A CA 1
ATOM 2470 C C . ARG A 1 317 ? -6.258 2.929 4.806 1.00 94.50 317 ARG A C 1
ATOM 2472 O O . ARG A 1 317 ? -5.276 3.258 4.161 1.00 94.50 317 ARG A O 1
ATOM 2479 N N . TYR A 1 318 ? -6.589 3.491 5.963 1.00 96.69 318 TYR A N 1
ATOM 2480 C CA . TYR A 1 318 ? -5.672 4.401 6.640 1.00 96.69 318 TYR A CA 1
ATOM 2481 C C . TYR A 1 318 ? -4.379 3.654 6.954 1.00 96.69 318 TYR A C 1
ATOM 2483 O O . TYR A 1 318 ? -4.423 2.647 7.663 1.00 96.69 318 TYR A O 1
ATOM 2491 N N . THR A 1 319 ? -3.260 4.143 6.429 1.00 97.38 319 THR A N 1
ATOM 2492 C CA . THR A 1 319 ? -1.944 3.537 6.610 1.00 97.38 319 THR A CA 1
ATOM 2493 C C . THR A 1 319 ? -1.039 4.502 7.345 1.00 97.38 319 THR A C 1
ATOM 2495 O O . THR A 1 319 ? -0.755 5.585 6.849 1.00 97.38 319 THR A O 1
ATOM 2498 N N . ARG A 1 320 ? -0.590 4.117 8.541 1.00 96.19 320 ARG A N 1
ATOM 2499 C CA . ARG A 1 320 ? 0.331 4.925 9.339 1.00 96.19 320 ARG A CA 1
ATOM 2500 C C . ARG A 1 320 ? 1.713 4.956 8.704 1.00 96.19 320 ARG A C 1
ATOM 2502 O O . ARG A 1 320 ? 2.262 6.040 8.606 1.00 96.19 320 ARG A O 1
ATOM 2509 N N . HIS A 1 321 ? 2.236 3.808 8.284 1.00 96.81 321 HIS A N 1
ATOM 2510 C CA . HIS A 1 321 ? 3.550 3.703 7.661 1.00 96.81 321 HIS A CA 1
ATOM 2511 C C . HIS A 1 321 ? 3.509 2.741 6.470 1.00 96.81 321 HIS A C 1
ATOM 2513 O O . HIS A 1 321 ? 3.026 1.612 6.575 1.00 96.81 321 HIS A O 1
ATOM 2519 N N . LEU A 1 322 ? 3.999 3.195 5.321 1.00 98.00 322 LEU A N 1
ATOM 2520 C CA . LEU A 1 322 ? 4.187 2.410 4.108 1.00 98.00 322 LEU A CA 1
ATOM 2521 C C . LEU A 1 322 ? 5.671 2.393 3.762 1.00 98.00 322 LEU A C 1
ATOM 2523 O O . LEU A 1 322 ? 6.280 3.445 3.627 1.00 98.00 322 LEU A O 1
ATOM 2527 N N . THR A 1 323 ? 6.219 1.205 3.531 1.00 98.25 323 THR A N 1
ATOM 2528 C CA . THR A 1 323 ? 7.528 0.999 2.909 1.00 98.25 323 THR A CA 1
ATOM 2529 C C . THR A 1 323 ? 7.370 0.216 1.607 1.00 98.25 323 THR A C 1
ATOM 2531 O O . THR A 1 323 ? 6.833 -0.898 1.605 1.00 98.25 323 THR A O 1
ATOM 2534 N N . LEU A 1 324 ? 7.865 0.768 0.502 1.00 98.06 324 LEU A N 1
ATOM 2535 C CA . LEU A 1 324 ? 8.076 0.034 -0.743 1.00 98.06 324 LEU A CA 1
ATOM 2536 C C . LEU A 1 324 ? 9.572 -0.208 -0.913 1.00 98.06 324 LEU A C 1
ATOM 2538 O O . LEU A 1 324 ? 10.336 0.751 -0.926 1.00 98.06 324 LEU A O 1
ATOM 2542 N N . ASN A 1 325 ? 9.961 -1.469 -1.075 1.00 97.88 325 ASN A N 1
ATOM 2543 C CA . ASN A 1 325 ? 11.331 -1.866 -1.375 1.00 97.88 325 ASN A CA 1
ATOM 2544 C C . ASN A 1 325 ? 11.360 -2.535 -2.746 1.00 97.88 325 ASN A C 1
ATOM 2546 O O . ASN A 1 325 ? 10.572 -3.445 -3.004 1.00 97.88 325 ASN A O 1
ATOM 2550 N N . ILE A 1 326 ? 12.289 -2.139 -3.602 1.00 97.56 326 ILE A N 1
ATOM 2551 C CA . ILE A 1 326 ? 12.567 -2.802 -4.871 1.00 97.56 326 ILE A CA 1
ATOM 2552 C C . ILE A 1 326 ? 14.032 -3.204 -4.885 1.00 97.56 326 ILE A C 1
ATOM 2554 O O . ILE A 1 326 ? 14.908 -2.384 -4.635 1.00 97.56 326 ILE A O 1
ATOM 2558 N N . ARG A 1 327 ? 14.281 -4.469 -5.203 1.00 96.56 327 ARG A N 1
ATOM 2559 C CA . ARG A 1 327 ? 15.587 -4.987 -5.586 1.00 96.56 327 ARG A CA 1
ATOM 2560 C C . ARG A 1 327 ? 15.498 -5.412 -7.040 1.00 96.56 327 ARG A C 1
ATOM 2562 O O . ARG A 1 327 ? 14.746 -6.329 -7.354 1.00 96.56 327 ARG A O 1
ATOM 2569 N N . HIS A 1 328 ? 16.247 -4.752 -7.911 1.00 95.06 328 HIS A N 1
ATOM 2570 C CA . HIS A 1 328 ? 16.382 -5.146 -9.308 1.00 95.06 328 HIS A CA 1
ATOM 2571 C C . HIS A 1 328 ? 17.797 -5.652 -9.538 1.00 95.06 328 HIS A C 1
ATOM 2573 O O . HIS A 1 328 ? 18.753 -4.887 -9.431 1.00 95.06 328 HIS A O 1
ATOM 2579 N N . ARG A 1 329 ? 17.909 -6.952 -9.798 1.00 93.69 329 ARG A N 1
ATOM 2580 C CA . ARG A 1 329 ? 19.189 -7.631 -9.968 1.00 93.69 329 ARG A CA 1
ATOM 2581 C C . ARG A 1 329 ? 19.767 -7.416 -11.358 1.00 93.69 329 ARG A C 1
ATOM 2583 O O . ARG A 1 329 ? 19.017 -7.201 -12.308 1.00 93.69 329 ARG A O 1
ATOM 2590 N N . ASP A 1 330 ? 21.088 -7.534 -11.454 1.00 89.06 330 ASP A N 1
ATOM 2591 C CA . ASP A 1 330 ? 21.840 -7.427 -12.714 1.00 89.06 330 ASP A CA 1
ATOM 2592 C C . ASP A 1 330 ? 21.605 -6.089 -13.448 1.00 89.06 330 ASP A C 1
ATOM 2594 O O . ASP A 1 330 ? 21.424 -5.991 -14.665 1.00 89.06 330 ASP A O 1
ATOM 2598 N N . VAL A 1 331 ? 21.579 -5.016 -12.660 1.00 86.69 331 VAL A N 1
ATOM 2599 C CA . VAL A 1 331 ? 21.494 -3.639 -13.129 1.00 86.69 331 VAL A CA 1
ATOM 2600 C C . VAL A 1 331 ? 22.900 -3.055 -13.185 1.00 86.69 331 VAL A C 1
ATOM 2602 O O . VAL A 1 331 ? 23.597 -2.960 -12.179 1.00 86.69 331 VAL A O 1
ATOM 2605 N N . HIS A 1 332 ? 23.307 -2.600 -14.370 1.00 83.81 332 HIS A N 1
ATOM 2606 C CA . HIS A 1 332 ? 24.588 -1.919 -14.542 1.00 83.81 332 HIS A CA 1
ATOM 2607 C C . HIS A 1 332 ? 24.567 -0.523 -13.908 1.00 83.81 332 HIS A C 1
ATOM 2609 O O . HIS A 1 332 ? 25.535 -0.115 -13.274 1.00 83.81 332 HIS A O 1
ATOM 2615 N N . MET A 1 333 ? 23.476 0.225 -14.104 1.00 84.88 333 MET A N 1
ATOM 2616 C CA . MET A 1 333 ? 23.308 1.560 -13.522 1.00 84.88 333 MET A CA 1
ATOM 2617 C C . MET A 1 333 ? 21.833 1.960 -13.471 1.00 84.88 333 MET A C 1
ATOM 2619 O O . MET A 1 333 ? 21.117 1.800 -14.467 1.00 84.88 333 MET A O 1
ATOM 2623 N N . LEU A 1 334 ? 21.409 2.534 -12.343 1.00 88.94 334 LEU A N 1
ATOM 2624 C CA . LEU A 1 334 ? 20.122 3.209 -12.179 1.00 88.94 334 LEU A CA 1
ATOM 2625 C C . LEU A 1 334 ? 20.205 4.628 -12.775 1.00 88.94 334 LEU A C 1
ATOM 2627 O O . LEU A 1 334 ? 20.951 5.471 -12.286 1.00 88.94 334 LEU A O 1
ATOM 2631 N N . LEU A 1 335 ? 19.466 4.891 -13.855 1.00 88.44 335 LEU A N 1
ATOM 2632 C CA . LEU A 1 335 ? 19.493 6.171 -14.577 1.00 88.44 335 LEU A CA 1
ATOM 2633 C C . LEU A 1 335 ? 18.609 7.235 -13.932 1.00 88.44 335 LEU A C 1
ATOM 2635 O O . LEU A 1 335 ? 18.981 8.404 -13.859 1.00 88.44 335 LEU A O 1
ATOM 2639 N N . ASN A 1 336 ? 17.409 6.831 -13.530 1.00 90.19 336 ASN A N 1
ATOM 2640 C CA . ASN A 1 336 ? 16.389 7.718 -13.001 1.00 90.19 336 ASN A CA 1
ATOM 2641 C C . ASN A 1 336 ? 15.506 6.945 -12.024 1.00 90.19 336 ASN A C 1
ATOM 2643 O O . ASN A 1 336 ? 15.252 5.756 -12.218 1.00 90.19 336 ASN A O 1
ATOM 2647 N N . CYS A 1 337 ? 15.026 7.616 -10.986 1.00 94.38 337 CYS A N 1
ATOM 2648 C CA . CYS A 1 337 ? 14.073 7.060 -10.041 1.00 94.38 337 CYS A CA 1
ATOM 2649 C C . CYS A 1 337 ? 13.196 8.187 -9.501 1.00 94.38 337 CYS A C 1
ATOM 2651 O O . CYS A 1 337 ? 13.699 9.180 -8.981 1.00 94.38 337 CYS A O 1
ATOM 2653 N N . THR A 1 338 ? 11.884 8.047 -9.659 1.00 95.62 338 THR A N 1
ATOM 2654 C CA . THR A 1 338 ? 10.897 9.055 -9.264 1.00 95.62 338 THR A CA 1
ATOM 2655 C C . THR A 1 338 ? 9.737 8.395 -8.544 1.00 95.62 338 THR A C 1
ATOM 2657 O O . THR A 1 338 ? 9.307 7.297 -8.903 1.00 95.62 338 THR A O 1
ATOM 2660 N N . ALA A 1 339 ? 9.214 9.076 -7.531 1.00 96.25 339 ALA A N 1
ATOM 2661 C CA . ALA A 1 339 ? 8.046 8.638 -6.784 1.00 96.25 339 ALA A CA 1
ATOM 2662 C C . ALA A 1 339 ? 6.998 9.751 -6.748 1.00 96.25 339 ALA A C 1
ATOM 2664 O O . ALA A 1 339 ? 7.321 10.926 -6.557 1.00 96.25 339 ALA A O 1
ATOM 2665 N N . ILE A 1 340 ? 5.737 9.365 -6.929 1.00 96.31 340 ILE A N 1
ATOM 2666 C CA . ILE A 1 340 ? 4.575 10.254 -6.917 1.00 96.31 340 ILE A CA 1
ATOM 2667 C C . ILE A 1 340 ? 3.538 9.682 -5.952 1.00 96.31 340 ILE A C 1
ATOM 2669 O O . ILE A 1 340 ? 3.183 8.507 -6.046 1.00 96.31 340 ILE A O 1
ATOM 2673 N N . GLU A 1 341 ? 3.036 10.515 -5.048 1.00 96.25 341 GLU A N 1
ATOM 2674 C CA . GLU A 1 341 ? 1.859 10.231 -4.232 1.00 96.25 341 GLU A CA 1
ATOM 2675 C C . GLU A 1 341 ? 0.616 10.873 -4.855 1.00 96.25 341 GLU A C 1
ATOM 2677 O O . GLU A 1 341 ? 0.479 12.096 -4.890 1.00 96.25 341 GLU A O 1
ATOM 2682 N N . GLU A 1 342 ? -0.310 10.034 -5.304 1.00 95.25 342 GLU A N 1
ATOM 2683 C CA . GLU A 1 342 ? -1.664 10.408 -5.699 1.00 95.25 342 GLU A CA 1
ATOM 2684 C C . GLU A 1 342 ? -2.526 10.560 -4.436 1.00 95.25 342 GLU A C 1
ATOM 2686 O O . GLU A 1 342 ? -2.682 9.623 -3.648 1.00 95.25 342 GLU A O 1
ATOM 2691 N N . GLN A 1 343 ? -3.070 11.756 -4.240 1.00 91.56 343 GLN A N 1
ATOM 2692 C CA . GLN A 1 343 ? -3.988 12.116 -3.169 1.00 91.56 343 GLN A CA 1
ATOM 2693 C C . GLN A 1 343 ? -5.396 11.566 -3.443 1.00 91.56 343 GLN A C 1
ATOM 2695 O O . GLN A 1 343 ? -5.749 11.249 -4.576 1.00 91.56 343 GLN A O 1
ATOM 2700 N N . ALA A 1 344 ? -6.251 11.510 -2.418 1.00 83.94 344 ALA A N 1
ATOM 2701 C CA . ALA A 1 344 ? -7.621 11.006 -2.566 1.00 83.94 344 ALA A CA 1
ATOM 2702 C C . ALA A 1 344 ? -8.502 11.867 -3.501 1.00 83.94 344 ALA A C 1
ATOM 2704 O O . ALA A 1 344 ? -9.477 11.369 -4.061 1.00 83.94 344 ALA A O 1
ATOM 2705 N N . ASP A 1 345 ? -8.161 13.146 -3.693 1.00 83.88 345 ASP A N 1
ATOM 2706 C CA . ASP A 1 345 ? -8.804 14.044 -4.666 1.00 83.88 345 ASP A CA 1
ATOM 2707 C C . ASP A 1 345 ? -8.238 13.896 -6.100 1.00 83.88 345 ASP A C 1
ATOM 2709 O O . ASP A 1 345 ? -8.732 14.507 -7.058 1.00 83.88 345 ASP A O 1
ATOM 2713 N N . GLY A 1 346 ? -7.229 13.037 -6.268 1.00 84.12 346 GLY A N 1
ATOM 2714 C CA . GLY A 1 346 ? -6.495 12.806 -7.506 1.00 84.12 346 GLY A CA 1
ATOM 2715 C C . GLY A 1 346 ? -5.434 13.864 -7.816 1.00 84.12 346 GLY A C 1
ATOM 2716 O O . GLY A 1 346 ? -4.916 13.869 -8.931 1.00 84.12 346 GLY A O 1
ATOM 2717 N N . SER A 1 347 ? -5.133 14.785 -6.893 1.00 86.81 347 SER A N 1
ATOM 2718 C CA . SER A 1 347 ? -3.932 15.618 -6.997 1.00 86.81 347 SER A CA 1
ATOM 2719 C C . SER A 1 347 ? -2.679 14.769 -6.775 1.00 86.81 347 SER A C 1
ATOM 2721 O O . SER A 1 347 ? -2.723 13.736 -6.115 1.00 86.81 347 SER A O 1
ATOM 2723 N N . GLU A 1 348 ? -1.554 15.176 -7.352 1.00 92.12 348 GLU A N 1
ATOM 2724 C CA . GLU A 1 348 ? -0.293 14.444 -7.252 1.00 92.12 348 GLU A CA 1
ATOM 2725 C C . GLU A 1 348 ? 0.741 15.300 -6.524 1.00 92.12 348 GLU A C 1
ATOM 2727 O O . GLU A 1 348 ? 0.852 16.507 -6.754 1.00 92.12 348 GLU A O 1
ATOM 2732 N N . VAL A 1 349 ? 1.500 14.668 -5.636 1.00 91.06 349 VAL A N 1
ATOM 2733 C CA . VAL A 1 349 ? 2.591 15.287 -4.885 1.00 91.06 349 VAL A CA 1
ATOM 2734 C C . VAL A 1 349 ? 3.847 14.462 -5.134 1.00 91.06 349 VAL A C 1
ATOM 2736 O O . VAL A 1 349 ? 3.796 13.232 -5.091 1.00 91.06 349 VAL A O 1
ATOM 2739 N N . SER A 1 350 ? 4.980 15.119 -5.396 1.00 91.94 350 SER A N 1
ATOM 2740 C CA . SER A 1 350 ? 6.267 14.415 -5.430 1.00 91.94 350 SER A CA 1
ATOM 2741 C C . SER A 1 350 ? 6.495 13.697 -4.099 1.00 91.94 350 SER A C 1
ATOM 2743 O O . SER A 1 350 ? 6.224 14.238 -3.031 1.00 91.94 350 SER A O 1
ATOM 2745 N N . ALA A 1 351 ? 6.978 12.467 -4.188 1.00 90.88 351 ALA A N 1
ATOM 2746 C CA . ALA A 1 351 ? 7.531 11.705 -3.077 1.00 90.88 351 ALA A CA 1
ATOM 2747 C C . ALA A 1 351 ? 8.992 11.315 -3.364 1.00 90.88 351 ALA A C 1
ATOM 2749 O O . ALA A 1 351 ? 9.546 10.424 -2.726 1.00 90.88 351 ALA A O 1
ATOM 2750 N N . THR A 1 352 ? 9.607 11.945 -4.369 1.00 89.75 352 THR A N 1
ATOM 2751 C CA . THR A 1 352 ? 10.964 11.624 -4.830 1.00 89.75 352 THR A CA 1
ATOM 2752 C C . THR A 1 352 ? 12.010 11.999 -3.782 1.00 89.75 352 THR A C 1
ATOM 2754 O O . THR A 1 352 ? 13.040 11.350 -3.678 1.00 89.75 352 THR A O 1
ATOM 2757 N N . GLU A 1 353 ? 11.728 13.005 -2.958 1.00 86.38 353 GLU A N 1
ATOM 2758 C CA . GLU A 1 353 ? 12.563 13.400 -1.825 1.00 86.38 353 GLU A CA 1
ATOM 2759 C C . GLU A 1 353 ? 12.691 12.319 -0.735 1.00 86.38 353 GLU A C 1
ATOM 2761 O O . GLU A 1 353 ? 13.684 12.310 -0.012 1.00 86.38 353 GLU A O 1
ATOM 2766 N N . ASP A 1 354 ? 11.728 11.395 -0.656 1.00 86.62 354 ASP A N 1
ATOM 2767 C CA . ASP A 1 354 ? 11.713 10.288 0.308 1.00 86.62 354 ASP A CA 1
ATOM 2768 C C . ASP A 1 354 ? 12.317 8.997 -0.281 1.00 86.62 354 ASP A C 1
ATOM 2770 O O . ASP A 1 354 ? 12.269 7.936 0.349 1.00 86.62 354 ASP A O 1
ATOM 2774 N N . LEU A 1 355 ? 12.861 9.059 -1.506 1.00 92.44 355 LEU A N 1
ATOM 2775 C CA . LEU A 1 355 ? 13.536 7.931 -2.136 1.00 92.44 355 LEU A CA 1
ATOM 2776 C C . LEU A 1 355 ? 14.960 7.777 -1.619 1.00 92.44 355 LEU A C 1
ATOM 2778 O O . LEU A 1 355 ? 15.769 8.703 -1.640 1.00 92.44 355 LEU A O 1
ATOM 2782 N N . VAL A 1 356 ? 15.302 6.541 -1.283 1.00 93.81 356 VAL A N 1
ATOM 2783 C CA . VAL A 1 356 ? 16.676 6.106 -1.066 1.00 93.81 356 VAL A CA 1
ATOM 2784 C C . VAL A 1 356 ? 17.009 5.090 -2.145 1.00 93.81 356 VAL A C 1
ATOM 2786 O O . VAL A 1 356 ? 16.397 4.025 -2.210 1.00 93.81 356 VAL A O 1
ATOM 2789 N N . CYS A 1 357 ? 17.968 5.435 -3.000 1.00 91.44 357 CYS A N 1
ATOM 2790 C CA . CYS A 1 357 ? 18.492 4.546 -4.030 1.00 91.44 357 CYS A CA 1
ATOM 2791 C C . CYS A 1 357 ? 19.946 4.216 -3.702 1.00 91.44 357 CYS A C 1
ATOM 2793 O O . CYS A 1 357 ? 20.747 5.120 -3.458 1.00 91.44 357 CYS A O 1
ATOM 2795 N N . THR A 1 358 ? 20.285 2.933 -3.693 1.00 88.44 358 THR A N 1
ATOM 2796 C CA . THR A 1 358 ? 21.657 2.463 -3.494 1.00 88.44 358 THR A CA 1
ATOM 2797 C C . THR A 1 358 ? 21.964 1.360 -4.487 1.00 88.44 358 THR A C 1
ATOM 2799 O O . THR A 1 358 ? 21.135 0.474 -4.691 1.00 88.44 358 THR A O 1
ATOM 2802 N N . ASP A 1 359 ? 23.171 1.380 -5.032 1.00 82.62 359 ASP A N 1
ATOM 2803 C CA . ASP A 1 359 ? 23.683 0.287 -5.848 1.00 82.62 359 ASP A CA 1
ATOM 2804 C C . ASP A 1 359 ? 24.490 -0.657 -4.947 1.00 82.62 359 ASP A C 1
ATOM 2806 O O . ASP A 1 359 ? 25.401 -0.220 -4.238 1.00 82.62 359 ASP A O 1
ATOM 2810 N N . ASP A 1 360 ? 24.149 -1.945 -4.952 1.00 78.62 360 ASP A N 1
ATOM 2811 C CA . ASP A 1 360 ? 24.848 -2.980 -4.184 1.00 78.62 360 ASP A CA 1
ATOM 2812 C C . ASP A 1 360 ? 25.252 -4.131 -5.105 1.00 78.62 360 ASP A C 1
ATOM 2814 O O . ASP A 1 360 ? 24.411 -4.895 -5.567 1.00 78.62 360 ASP A O 1
ATOM 2818 N N . ALA A 1 361 ? 26.552 -4.246 -5.388 1.00 76.00 361 ALA A N 1
ATOM 2819 C CA . ALA A 1 361 ? 27.139 -5.374 -6.117 1.00 76.00 361 ALA A CA 1
ATOM 2820 C C . ALA A 1 361 ? 26.464 -5.729 -7.467 1.00 76.00 361 ALA A C 1
ATOM 2822 O O . ALA A 1 361 ? 26.464 -6.894 -7.861 1.00 76.00 361 ALA A O 1
ATOM 2823 N N . GLY A 1 362 ? 25.935 -4.735 -8.190 1.00 80.06 362 GLY A N 1
ATOM 2824 C CA . GLY A 1 362 ? 25.220 -4.939 -9.460 1.00 80.06 362 GLY A CA 1
ATOM 2825 C C . GLY A 1 362 ? 23.701 -5.070 -9.320 1.00 80.06 362 GLY A C 1
ATOM 2826 O O . GLY A 1 362 ? 23.024 -5.353 -10.303 1.00 80.06 362 GLY A O 1
ATOM 2827 N N . ASP A 1 363 ? 23.153 -4.837 -8.129 1.00 90.25 363 ASP A N 1
ATOM 2828 C CA . ASP A 1 363 ? 21.719 -4.720 -7.895 1.00 90.25 363 ASP A CA 1
ATOM 2829 C C . ASP A 1 363 ? 21.348 -3.260 -7.610 1.00 90.25 363 ASP A C 1
ATOM 2831 O O . ASP A 1 363 ? 22.012 -2.577 -6.827 1.00 90.25 363 ASP A O 1
ATOM 2835 N N . ALA A 1 364 ? 20.239 -2.796 -8.185 1.00 92.31 364 ALA A N 1
ATOM 2836 C CA . ALA A 1 364 ? 19.622 -1.532 -7.804 1.00 92.31 364 ALA A CA 1
ATOM 2837 C C . ALA A 1 364 ? 18.643 -1.769 -6.647 1.00 92.31 364 ALA A C 1
ATOM 2839 O O . ALA A 1 364 ? 17.666 -2.515 -6.787 1.00 92.31 364 ALA A O 1
ATOM 2840 N N . LEU A 1 365 ? 18.892 -1.120 -5.510 1.00 95.31 365 LEU A N 1
ATOM 2841 C CA . LEU A 1 365 ? 18.017 -1.130 -4.342 1.00 95.31 365 LEU A CA 1
ATOM 2842 C C . LEU A 1 365 ? 17.316 0.222 -4.230 1.00 95.31 365 LEU A C 1
ATOM 2844 O O . LEU A 1 365 ? 17.965 1.260 -4.122 1.00 95.31 365 LEU A O 1
ATOM 2848 N N . ILE A 1 366 ? 15.988 0.209 -4.250 1.00 96.50 366 ILE A N 1
ATOM 2849 C CA . ILE A 1 366 ? 15.152 1.408 -4.207 1.00 96.50 366 ILE A CA 1
ATOM 2850 C C . ILE A 1 366 ? 14.176 1.268 -3.049 1.00 96.50 366 ILE A C 1
ATOM 2852 O O . ILE A 1 366 ? 13.404 0.312 -2.998 1.00 96.50 366 ILE A O 1
ATOM 2856 N N . THR A 1 367 ? 14.172 2.246 -2.155 1.00 97.25 367 THR A N 1
ATOM 2857 C CA . THR A 1 367 ? 13.255 2.299 -1.019 1.00 97.25 367 THR A CA 1
ATOM 2858 C C . THR A 1 367 ? 12.520 3.627 -1.018 1.00 97.25 367 THR A C 1
ATOM 2860 O O . THR A 1 367 ? 13.151 4.674 -1.127 1.00 97.25 367 THR A O 1
ATOM 2863 N N . VAL A 1 368 ? 11.197 3.598 -0.859 1.00 96.81 368 VAL A N 1
ATOM 2864 C CA . VAL A 1 368 ? 10.396 4.788 -0.539 1.00 96.81 368 VAL A CA 1
ATOM 2865 C C . VAL A 1 368 ? 9.527 4.506 0.672 1.00 96.81 368 VAL A C 1
ATOM 2867 O O . VAL A 1 368 ? 8.886 3.454 0.767 1.00 96.81 368 VAL A O 1
ATOM 2870 N N . THR A 1 369 ? 9.495 5.465 1.591 1.00 96.50 369 THR A N 1
ATOM 2871 C CA . THR A 1 369 ? 8.656 5.415 2.787 1.00 96.50 369 THR A CA 1
ATOM 2872 C C . THR A 1 369 ? 7.668 6.563 2.793 1.00 96.50 369 THR A C 1
ATOM 2874 O O . THR A 1 369 ? 8.048 7.688 2.485 1.00 96.50 369 THR A O 1
ATOM 2877 N N . ARG A 1 370 ? 6.414 6.299 3.163 1.00 96.44 370 ARG A N 1
ATOM 2878 C CA . ARG A 1 370 ? 5.384 7.331 3.324 1.00 96.44 370 ARG A CA 1
ATOM 2879 C C . ARG A 1 370 ? 4.559 7.080 4.570 1.00 96.44 370 ARG A C 1
ATOM 2881 O O . ARG A 1 370 ? 4.211 5.939 4.865 1.00 96.44 370 ARG A O 1
ATOM 2888 N N . ASP A 1 371 ? 4.219 8.160 5.256 1.00 95.00 371 ASP A N 1
ATOM 2889 C CA . ASP A 1 371 ? 3.474 8.119 6.506 1.00 95.00 371 ASP A CA 1
ATOM 2890 C C . ASP A 1 371 ? 2.081 8.729 6.355 1.00 95.00 371 ASP A C 1
ATOM 2892 O O . ASP A 1 371 ? 1.854 9.615 5.532 1.00 95.00 371 ASP A O 1
ATOM 2896 N N . TYR A 1 372 ? 1.157 8.276 7.202 1.00 94.06 372 TYR A N 1
ATOM 2897 C CA . TYR A 1 372 ? -0.176 8.860 7.382 1.00 94.06 372 TYR A CA 1
ATOM 2898 C C . TYR A 1 372 ? -1.004 8.958 6.095 1.00 94.06 372 TYR A C 1
ATOM 2900 O O . TYR A 1 372 ? -1.704 9.942 5.843 1.00 94.06 372 TYR A O 1
ATOM 2908 N N . LEU A 1 373 ? -0.975 7.887 5.305 1.00 95.06 373 LEU A N 1
ATOM 2909 C CA . LEU A 1 373 ? -1.754 7.761 4.085 1.00 95.06 373 LEU A CA 1
ATOM 2910 C C . LEU A 1 373 ? -3.231 7.475 4.392 1.00 95.06 373 LEU A C 1
ATOM 2912 O O . LEU A 1 373 ? -3.589 6.787 5.357 1.00 95.06 373 LEU A O 1
ATOM 2916 N N . GLN A 1 374 ? -4.101 7.996 3.541 1.00 93.94 374 GLN A N 1
ATOM 2917 C CA . GLN A 1 374 ? -5.548 7.867 3.593 1.00 93.94 374 GLN A CA 1
ATOM 2918 C C . GLN A 1 374 ? -6.064 6.866 2.549 1.00 93.94 374 GLN A C 1
ATOM 2920 O O . GLN A 1 374 ? -5.419 6.638 1.521 1.00 93.94 374 GLN A O 1
ATOM 2925 N N . PRO A 1 375 ? -7.259 6.286 2.771 1.00 93.19 375 PRO A N 1
ATOM 2926 C CA . PRO A 1 375 ? -7.929 5.490 1.757 1.00 93.19 375 PRO A CA 1
ATOM 2927 C C . PRO A 1 375 ? -8.052 6.242 0.428 1.00 93.19 375 PRO A C 1
ATOM 2929 O O . PRO A 1 375 ? -8.392 7.423 0.402 1.00 93.19 375 PRO A O 1
ATOM 2932 N N . SER A 1 376 ? -7.872 5.522 -0.676 1.00 91.19 376 SER A N 1
ATOM 2933 C CA . SER A 1 376 ? -7.921 6.039 -2.056 1.00 91.19 376 SER A CA 1
ATOM 2934 C C . SER A 1 376 ? -6.694 6.831 -2.504 1.00 91.19 376 SER A C 1
ATOM 2936 O O . SER A 1 376 ? -6.663 7.260 -3.651 1.00 91.19 376 SER A O 1
ATOM 2938 N N . GLN A 1 377 ? -5.667 6.969 -1.664 1.00 95.25 377 GLN A N 1
ATOM 2939 C CA . GLN A 1 377 ? -4.356 7.412 -2.130 1.00 95.25 377 GLN A CA 1
ATOM 2940 C C . GLN A 1 377 ? -3.596 6.277 -2.830 1.00 95.25 377 GLN A C 1
ATOM 2942 O O . GLN A 1 377 ? -3.919 5.090 -2.677 1.00 95.25 377 GLN A O 1
ATOM 2947 N N . ALA A 1 378 ? -2.557 6.624 -3.585 1.00 96.38 378 ALA A N 1
ATOM 2948 C CA . ALA A 1 378 ? -1.643 5.647 -4.162 1.00 96.38 378 ALA A CA 1
ATOM 2949 C C . ALA A 1 378 ? -0.220 6.191 -4.284 1.00 96.38 378 ALA A C 1
ATOM 2951 O O . ALA A 1 378 ? -0.025 7.362 -4.581 1.00 96.38 378 ALA A O 1
ATOM 2952 N N . ILE A 1 379 ? 0.774 5.320 -4.123 1.00 97.25 379 ILE A N 1
ATOM 2953 C CA . ILE A 1 379 ? 2.176 5.643 -4.402 1.00 97.25 379 ILE A CA 1
ATOM 2954 C C . ILE A 1 379 ? 2.573 4.990 -5.717 1.00 97.25 379 ILE A C 1
ATOM 2956 O O . ILE A 1 379 ? 2.429 3.777 -5.870 1.00 97.25 379 ILE A O 1
ATOM 2960 N N . THR A 1 380 ? 3.078 5.780 -6.657 1.00 97.12 380 THR A N 1
ATOM 2961 C CA . THR A 1 380 ? 3.626 5.296 -7.924 1.00 97.12 380 THR A CA 1
ATOM 2962 C C . THR A 1 380 ? 5.126 5.520 -7.941 1.00 97.12 380 THR A C 1
ATOM 2964 O O . THR A 1 380 ? 5.583 6.658 -7.901 1.00 97.12 380 THR A O 1
ATOM 2967 N N . LEU A 1 381 ? 5.881 4.432 -8.024 1.00 97.06 381 LEU A N 1
ATOM 2968 C CA . LEU A 1 381 ? 7.326 4.430 -8.206 1.00 97.06 381 LEU A CA 1
ATOM 2969 C C . LEU A 1 381 ? 7.638 4.143 -9.674 1.00 97.06 381 LEU A C 1
ATOM 2971 O O . LEU A 1 381 ? 7.046 3.235 -10.256 1.00 97.06 381 LEU A O 1
ATOM 2975 N N . ARG A 1 382 ? 8.557 4.901 -10.268 1.00 96.44 382 ARG A N 1
ATOM 2976 C CA . ARG A 1 382 ? 9.079 4.689 -11.623 1.00 96.44 382 ARG A CA 1
ATOM 2977 C C . ARG A 1 382 ? 10.590 4.756 -11.581 1.00 96.44 382 ARG A C 1
ATOM 2979 O O . ARG A 1 382 ? 11.131 5.702 -11.014 1.00 96.44 382 ARG A O 1
ATOM 2986 N N . TRP A 1 383 ? 11.260 3.792 -12.190 1.00 95.12 383 TRP A N 1
ATOM 2987 C CA . TRP A 1 383 ? 12.714 3.770 -12.251 1.00 95.12 383 TRP A CA 1
ATOM 2988 C C . TRP A 1 383 ? 13.195 3.384 -13.642 1.00 95.12 383 TRP A C 1
ATOM 2990 O O . TRP A 1 383 ? 12.465 2.787 -14.416 1.00 95.12 383 TRP A O 1
ATOM 3000 N N . GLU A 1 384 ? 14.418 3.750 -13.989 1.00 92.00 384 GLU A N 1
ATOM 3001 C CA . GLU A 1 384 ? 15.028 3.432 -15.276 1.00 92.00 384 GLU A CA 1
ATOM 3002 C C . GLU A 1 384 ? 16.400 2.832 -15.027 1.00 92.00 384 GLU A C 1
ATOM 3004 O O . GLU A 1 384 ? 17.182 3.360 -14.239 1.00 92.00 384 GLU A O 1
ATOM 3009 N N . VAL A 1 385 ? 16.700 1.728 -15.705 1.00 89.81 385 VAL A N 1
ATOM 3010 C CA . VAL A 1 385 ? 17.961 1.008 -15.540 1.00 89.81 385 VAL A CA 1
ATOM 3011 C C . VAL A 1 385 ? 18.631 0.783 -16.882 1.00 89.81 385 VAL A C 1
ATOM 3013 O O . VAL A 1 385 ? 17.969 0.589 -17.901 1.00 89.81 385 VAL A O 1
ATOM 3016 N N . THR A 1 386 ? 19.957 0.749 -16.867 1.00 85.38 386 THR A N 1
ATOM 3017 C CA . THR A 1 386 ? 20.745 0.163 -17.953 1.00 85.38 386 THR A CA 1
ATOM 3018 C C . THR A 1 386 ? 21.175 -1.237 -17.560 1.00 85.38 386 THR A C 1
ATOM 3020 O O . THR A 1 386 ? 21.542 -1.488 -16.412 1.00 85.38 386 THR A O 1
ATOM 3023 N N . ARG A 1 387 ? 21.133 -2.149 -18.527 1.00 74.94 387 ARG A N 1
ATOM 3024 C CA . ARG A 1 387 ? 21.748 -3.471 -18.412 1.00 74.94 387 ARG A CA 1
ATOM 3025 C C . ARG A 1 387 ? 23.111 -3.415 -19.082 1.00 74.94 387 ARG A C 1
ATOM 3027 O O . ARG A 1 387 ? 23.273 -2.686 -20.065 1.00 74.94 387 ARG A O 1
ATOM 3034 N N . ALA A 1 388 ? 24.082 -4.157 -18.558 1.00 62.38 388 ALA A N 1
ATOM 3035 C CA . ALA A 1 388 ? 25.353 -4.306 -19.248 1.00 62.38 388 ALA A CA 1
ATOM 3036 C C . ALA A 1 388 ? 25.063 -4.916 -20.627 1.00 62.38 388 ALA A C 1
ATOM 3038 O O . ALA A 1 388 ? 24.339 -5.906 -20.733 1.00 62.38 388 ALA A O 1
ATOM 3039 N N . SER A 1 389 ? 25.555 -4.285 -21.692 1.00 54.69 389 SER A N 1
ATOM 3040 C CA . SER A 1 389 ? 25.474 -4.867 -23.028 1.00 54.69 389 SER A CA 1
ATOM 3041 C C . SER A 1 389 ? 26.251 -6.181 -23.013 1.00 54.69 389 SER A C 1
ATOM 3043 O O . SER A 1 389 ? 27.472 -6.154 -22.850 1.00 54.69 389 SER A O 1
ATOM 3045 N N . SER A 1 390 ? 25.527 -7.294 -23.121 1.00 46.31 390 SER A N 1
ATOM 3046 C CA . SER A 1 390 ? 26.071 -8.648 -23.261 1.00 46.31 390 SER A CA 1
ATOM 3047 C C . SER A 1 390 ? 26.969 -8.785 -24.480 1.00 46.31 390 SER A C 1
ATOM 3049 O O . SER A 1 390 ? 26.528 -8.291 -25.549 1.00 46.31 390 SER A O 1
#

Sequence (390 aa):
MDAKPVVLKVLLQHRHLQTHRAFCREYDRVAAKADPTLRGGWPSKAQFYRWLSGELVGLPYPDHCRILESMFPGWKVDQLFQTHDGGIDFVPEPATPQKTSPTTPPLLPTGPADPSAATLAVLDPIERGFEAPANGQAGWGSGIRAESRALTSPSTDFPLTVGVPQSETEQTPAQRIARSLVALSKRLRLSDAEITQLAKLAGHIVELDMTCSIDIDDAGWSTVTYSHQLLNLTQRPIKRLTRELWFETTSGPLTIEPSPSNERKVAIQRTHDMNNLSKFACHISPAIDCGEVATVSYFCRGGRFVHDHYWRQAVPRYTRHLTLNIRHRDVHMLLNCTAIEEQADGSEVSATEDLVCTDDAGDALITVTRDYLQPSQAITLRWEVTRASS

Foldseek 3Di:
DDQFWFQLCLVCVVVVVNDLVSVLVLLQVQCVVQPNVCRVVRDDPVVSVCLGSLVDDDFADVSVQSSVCSSPPQDGRVRRSDGDPDPSPDDDRDDDDDDDDDDDDDDDDDDDDDPVVQLVVLLVLQVVLVVDPPPDPQFLDPPPDDDDDDDDDDDDDDDDDDDDDDDPPPQQLSSLQSNLLSVVCVVVVNDPSVSNSVSNNQQFKEFAEWEWEWEAEPQQWIKIKIKTWIFASRRAFAFKDKDKFFAPDFPFWKDKFWDDDPPWDWDWAWDDIDRGMTIIMIGIPPTQHRSGIDMTMMMITGHGDDPWAKDKFADQAFYFKYKYKYKHAQFPDWDDKWKWKQAQVRRIDTQRVQWDWDDDPRIIIIMGMDGRHHGNMMMMMGTDTDHPDD

Radius of gyration: 25.84 Å; chains: 1; bounding box: 56×63×74 Å

pLDDT: mean 78.43, std 21.06, range [25.52, 98.38]